Protein AF-0000000078267933 (afdb_homodimer)

Foldseek 3Di:
DDDVVVVDDPLVVPDDDDDDDDDPVVLCVVLVHPAADDFAPQFAPVAFDPQLVVLVVPVDPVCQVPFAFFFLVVLLVLVCVVLVHHSLQKGKALAPLQLLLLLCVLWADAPAAEEEALQFDCSNCVSCSVRNHHYHHFYADPLADDLVRRVVSDDLRYAEYEHEAVTPPQQRHDFPVRVVVSLVVCVLSHQYEYECQQVLQDDDPRHDDQSVCQVVRQSYKYKYFCCRLRRCVVQRMIMIGGHSVSSVSSVVRHGTSRHGNSSSSSSSRSPPPVVVSSVVSNVQQVVLVVLVVVLCVVVVWDKRDHTGQKIKIQAPDWLVVLQSQLSSLNYHWHQCVVSVDTRMIMTGGYGPVSSVSVSVSVCVVRPD/DDDVVVVDDPLVVPDDDDDDDDDPVVLCVVLVHPAADDFAPQFAPVAFDPQLVVLVVPVDPVCQVPFAFFFLQVLLVLVCVVLVHHSLQKGKALAPLQLLLLLCVLWADAPAAEEEALQFDCSNCVSCSVRNHHYHHDYADPLADDLVRRVVSDDLRYAEYEHEAVTPPQQRHDFPVRVVVSLVVCVLSHQYEYECQQVLQDDDPRHDDQSVCQVVRQSYKYKYFCCRLRRCVVQRMIMIGGHSVSSVSSVVRHGTSRHGNSSSSSSSRSPPPVVVSSVVSNVQQVVLVVLVVVLCVVVVWDKRDHTGQKIKIQAPDWLVVLQSQLSSLNYHWHQCVVSVDTRMIMTGGYGPVSSVSVSVSVCVVRPD

Solvent-accessible surface area (backbone atoms only — not comparable to full-atom values): 37119 Å² total; per-residue (Å²): 104,73,49,59,80,78,41,36,34,74,70,57,74,73,51,71,66,80,74,63,73,72,53,65,71,58,47,28,60,74,43,71,30,96,52,72,46,83,17,49,78,48,43,28,77,83,29,33,39,69,59,16,30,52,42,44,46,60,41,58,40,77,53,27,13,44,64,30,52,32,66,39,59,70,40,29,48,51,51,12,63,76,69,74,51,58,41,64,20,44,49,68,24,39,19,61,66,47,46,52,43,15,47,47,54,27,35,46,47,84,81,23,30,34,41,37,56,63,62,33,68,58,62,64,48,50,50,31,43,61,67,59,23,48,60,45,64,26,70,61,51,96,67,20,86,35,66,67,56,50,62,68,69,54,56,94,46,37,34,38,36,52,42,56,44,39,23,47,70,40,12,29,63,63,39,39,67,57,49,48,53,49,52,60,69,50,48,35,68,37,38,36,35,40,34,27,55,39,44,82,54,55,89,56,88,54,58,59,55,64,79,72,46,31,82,79,33,60,36,34,34,34,34,38,48,33,28,30,80,47,4,30,28,9,42,23,36,18,34,38,38,32,29,50,70,55,34,52,51,27,47,45,46,43,79,65,47,50,36,26,38,65,33,50,54,23,55,50,33,37,65,55,80,39,62,68,54,46,52,52,50,46,50,39,32,52,53,30,50,52,53,51,52,51,51,27,60,76,68,72,39,55,67,42,74,45,44,45,49,44,36,27,37,47,47,96,51,54,27,66,58,52,42,54,56,34,35,53,70,20,35,39,56,25,59,21,52,87,43,73,37,71,32,19,33,35,39,29,36,38,53,70,70,58,44,50,52,49,52,52,48,49,50,60,72,68,50,132,103,72,50,59,80,78,41,35,35,74,72,57,73,72,50,69,66,81,75,63,71,73,54,66,70,57,47,27,61,73,42,71,32,94,51,75,46,84,18,49,76,46,41,30,78,84,29,34,39,69,58,16,29,53,44,45,45,60,42,57,38,77,51,28,14,44,64,30,52,32,67,38,61,71,40,28,47,53,51,12,63,76,67,73,52,58,41,64,19,46,49,66,24,38,20,62,67,46,47,51,44,17,47,47,54,28,35,44,47,82,81,23,30,35,38,36,56,61,62,35,70,58,61,64,45,50,51,31,43,62,67,59,22,48,60,45,62,28,70,61,50,95,66,20,87,34,68,67,57,48,62,66,69,54,55,96,47,38,35,38,37,53,43,57,44,38,23,48,71,41,12,29,62,62,38,40,68,58,49,48,54,48,52,59,68,52,49,34,66,36,38,36,35,41,35,27,55,39,45,83,54,55,88,57,89,54,57,59,54,63,78,70,46,30,81,80,33,58,37,35,32,32,35,39,49,33,28,30,82,48,4,30,27,10,41,24,34,19,36,37,39,33,29,50,71,54,33,53,50,26,48,44,45,42,77,66,47,50,37,25,38,68,34,47,54,23,54,49,30,37,65,55,80,39,61,67,54,47,53,52,51,45,51,40,32,53,54,29,49,50,54,51,52,50,51,26,60,75,70,71,39,55,67,43,76,44,45,46,49,45,35,27,36,47,50,98,50,55,26,66,58,49,42,54,57,34,34,54,70,20,35,41,55,24,60,21,50,87,44,74,36,72,33,21,33,34,38,29,38,37,53,69,72,58,44,49,51,49,51,51,50,50,50,61,71,69,51,134

Radius of gyration: 26.21 Å; Cα contacts (8 Å, |Δi|>4): 1551; chains: 2; bounding box: 57×74×60 Å

pLDDT: mean 94.85, std 6.24, range [60.12, 98.81]

Organism: Desulfomicrobium norvegicum (strain DSM 1741 / NCIMB 8310) (NCBI:txid52561)

Nearest PDB structures (foldseek):
  3ffh-assembly1_B  TM=9.439E-01  e=1.824E-32  Listeria innocua
  3ffh-assembly1_A  TM=9.366E-01  e=2.594E-30  Listeria innocua
  4r5z-assembly2_C  TM=9.325E-01  e=7.412E-30  Mycobacterium tuberculosis H37Rv
  4wbt-assembly2_B-3  TM=8.944E-01  e=5.708E-29  Sinorhizobium meliloti 1021
  1lc7-assembly1_A  TM=8.847E-01  e=1.185E-27  Salmonella enterica

Secondary structure (DSSP, 8-state):
---HHHHS-HHHHTPPPP-PPPPHHHHHHHHT-S--EE-SS---TT-S-HHHHHHHHH--GGGTTSPPPTT-HHHHHHHHHHHTS-GGGEEEESSHHHHHHHHHHHH--TT-EEEEESSS-THHHHHHHHTT-EEEEE--BTTB--HHHHHHH--TTEEEEEEESS-TTT-----HHHHHHHHHHHTTSSEEEEE-TTGGG---TT---HHHHTTT-TTEEEEEESSSTT--GGG--EEEE--HHHHHHHHTTSPTT-S-HHHHHHHHHHTTT-HHHHHHHHHHHHHHHHHHHHHHHHHT--EE--SSSEEEEE-SS-HHHHHHHHHTTTEE-EESGGGT-TTEEEEE---HHHHHHHHHHHHHHH--/---HHHHS-HHHHTPPPP-PPPPHHHHHHHHT-S--EE-SS---TT-S-HHHHHHHHH--GGGTTSPPPTT-HHHHHHHHHHHTS-GGGEEEESSHHHHHHHHHHHH--TT-EEEEESSS-THHHHHHHHTT-EEEEE--BTTB--HHHHHHH--TTEEEEEEESS-TTT-----HHHHHHHHHHHTTSSEEEEE-TTGGG---TT---HHHHTTT-TTEEEEEESSSTT--GGG--EEEE--HHHHHHHHTTSPTT-S-HHHHHHHHHHTTT-HHHHHHHHHHHHHHHHHHHHHHHHHT--EE--SSSEEEEE-SS-HHHHHHHHHTTTEE-EESGGGT-TTEEEEE---HHHHHHHHHHHHHHH--

Structure (mmCIF, N/CA/C/O backbone):
data_AF-0000000078267933-model_v1
#
loop_
_entity.id
_entity.type
_entity.pdbx_description
1 polymer 'Histidinol-phosphate aminotransferase'
#
loop_
_atom_site.group_PDB
_atom_site.id
_atom_site.type_symbol
_atom_site.label_atom_id
_atom_site.label_alt_id
_atom_site.label_comp_id
_atom_site.label_asym_id
_atom_site.label_entity_id
_atom_site.label_seq_id
_atom_site.pdbx_PDB_ins_code
_atom_site.Cartn_x
_atom_site.Cartn_y
_atom_site.Cartn_z
_atom_site.occupancy
_atom_site.B_iso_or_equiv
_atom_site.auth_seq_id
_atom_site.auth_comp_id
_atom_site.auth_asym_id
_atom_site.auth_atom_id
_atom_site.pdbx_PDB_model_num
ATOM 1 N N . MET A 1 1 ? 26.969 8.555 18.656 1 63.94 1 MET A N 1
ATOM 2 C CA . MET A 1 1 ? 27.203 7.566 17.609 1 63.94 1 MET A CA 1
ATOM 3 C C . MET A 1 1 ? 25.984 6.672 17.422 1 63.94 1 MET A C 1
ATOM 5 O O . MET A 1 1 ? 25.312 6.312 18.391 1 63.94 1 MET A O 1
ATOM 9 N N . LEU A 1 2 ? 25.531 6.652 16.25 1 73.31 2 LEU A N 1
ATOM 10 C CA . LEU A 1 2 ? 24.375 5.805 15.953 1 73.31 2 LEU A CA 1
ATOM 11 C C . LEU A 1 2 ? 24.703 4.336 16.219 1 73.31 2 LEU A C 1
ATOM 13 O O . LEU A 1 2 ? 25.625 3.783 15.633 1 73.31 2 LEU A O 1
ATOM 17 N N . ASP A 1 3 ? 24.172 3.863 17.312 1 80.44 3 ASP A N 1
ATOM 18 C CA . ASP A 1 3 ? 24.375 2.463 17.672 1 80.44 3 ASP A CA 1
ATOM 19 C C . ASP A 1 3 ? 23.25 1.59 17.141 1 80.44 3 ASP A C 1
ATOM 21 O O . ASP A 1 3 ? 22.297 1.29 17.875 1 80.44 3 ASP A O 1
ATOM 25 N N . LEU A 1 4 ? 23.375 1.119 15.953 1 82.06 4 LEU A N 1
ATOM 26 C CA . LEU A 1 4 ? 22.328 0.367 15.273 1 82.06 4 LEU A CA 1
ATOM 27 C C . LEU A 1 4 ? 22.125 -0.994 15.938 1 82.06 4 LEU A C 1
ATOM 29 O O . LEU A 1 4 ? 21.016 -1.551 15.891 1 82.06 4 LEU A O 1
ATOM 33 N N . GLU A 1 5 ? 23.156 -1.554 16.516 1 78.56 5 GLU A N 1
ATOM 34 C CA . GLU A 1 5 ? 23.031 -2.84 17.188 1 78.56 5 GLU A CA 1
ATOM 35 C C . GLU A 1 5 ? 22.031 -2.75 18.344 1 78.56 5 GLU A C 1
ATOM 37 O O . GLU A 1 5 ? 21.297 -3.705 18.609 1 78.56 5 GLU A O 1
ATOM 42 N N . ARG A 1 6 ? 22.031 -1.561 18.953 1 78 6 ARG A N 1
ATOM 43 C CA . ARG A 1 6 ? 21.109 -1.344 20.078 1 78 6 ARG A CA 1
ATOM 44 C C . ARG A 1 6 ? 19.719 -0.977 19.578 1 78 6 ARG A C 1
ATOM 46 O O . ARG A 1 6 ? 18.719 -1.355 20.188 1 78 6 ARG A O 1
ATOM 53 N N . LEU A 1 7 ? 19.656 -0.42 18.469 1 81.88 7 LEU A N 1
ATOM 54 C CA . LEU A 1 7 ? 18.406 0.157 18 1 81.88 7 LEU A CA 1
ATOM 55 C C . LEU A 1 7 ? 17.609 -0.859 17.188 1 81.88 7 LEU A C 1
ATOM 57 O O . LEU A 1 7 ? 16.391 -0.735 17.047 1 81.88 7 LEU A O 1
ATOM 61 N N . VAL A 1 8 ? 18.203 -1.874 16.672 1 82.69 8 VAL A N 1
ATOM 62 C CA . VAL A 1 8 ? 17.547 -2.797 15.758 1 82.69 8 VAL A CA 1
ATOM 63 C C . VAL A 1 8 ? 17.203 -4.09 16.5 1 82.69 8 VAL A C 1
ATOM 65 O O . VAL A 1 8 ? 18.062 -4.715 17.109 1 82.69 8 VAL A O 1
ATOM 68 N N . PRO A 1 9 ? 15.969 -4.453 16.438 1 82.19 9 PRO A N 1
ATOM 69 C CA . PRO A 1 9 ? 15.594 -5.734 17.031 1 82.19 9 PRO A CA 1
ATOM 70 C C . PRO A 1 9 ? 16.375 -6.91 16.453 1 82.19 9 PRO A C 1
ATOM 72 O O . PRO A 1 9 ? 16.75 -6.883 15.273 1 82.19 9 PRO A O 1
ATOM 75 N N . ALA A 1 10 ? 16.531 -8.008 17.219 1 76 10 ALA A N 1
ATOM 76 C CA . ALA A 1 10 ? 17.359 -9.164 16.859 1 76 10 ALA A CA 1
ATOM 77 C C . ALA A 1 10 ? 16.812 -9.844 15.602 1 76 10 ALA A C 1
ATOM 79 O O . ALA A 1 10 ? 17.578 -10.266 14.734 1 76 10 ALA A O 1
ATOM 80 N N . HIS A 1 11 ? 15.531 -9.875 15.484 1 72.81 11 HIS A N 1
ATOM 81 C CA . HIS A 1 11 ? 14.945 -10.594 14.359 1 72.81 11 HIS A CA 1
ATOM 82 C C . HIS A 1 11 ? 15.125 -9.82 13.055 1 72.81 11 HIS A C 1
ATOM 84 O O . HIS A 1 11 ? 15.141 -10.414 11.977 1 72.81 11 HIS A O 1
ATOM 90 N N . VAL A 1 12 ? 15.344 -8.586 13.125 1 78.25 12 VAL A N 1
ATOM 91 C CA . VAL A 1 12 ? 15.516 -7.754 11.938 1 78.25 12 VAL A CA 1
ATOM 92 C C . VAL A 1 12 ? 16.953 -7.859 11.438 1 78.25 12 VAL A C 1
ATOM 94 O O . VAL A 1 12 ? 17.219 -7.734 10.234 1 78.25 12 VAL A O 1
ATOM 97 N N . ARG A 1 13 ? 17.906 -8.086 12.367 1 76.12 13 ARG A N 1
ATOM 98 C CA . ARG A 1 13 ? 19.328 -8.141 12.031 1 76.12 13 ARG A CA 1
ATOM 99 C C . ARG A 1 13 ? 19.625 -9.32 11.117 1 76.12 13 ARG A C 1
ATOM 101 O O . ARG A 1 13 ? 20.578 -9.273 10.328 1 76.12 13 ARG A O 1
ATOM 108 N N . SER A 1 14 ? 18.703 -10.336 11.07 1 68.38 14 SER A N 1
ATOM 109 C CA . SER A 1 14 ? 18.953 -11.57 10.336 1 68.38 14 SER A CA 1
ATOM 110 C C . SER A 1 14 ? 18.375 -11.508 8.93 1 68.38 14 SER A C 1
ATOM 112 O O . SER A 1 14 ? 18.656 -12.367 8.094 1 68.38 14 SER A O 1
ATOM 114 N N . PHE A 1 15 ? 17.672 -10.461 8.656 1 72.56 15 PHE A N 1
ATOM 115 C CA . PHE A 1 15 ? 16.969 -10.414 7.375 1 72.56 15 PHE A CA 1
ATOM 116 C C . PHE A 1 15 ? 17.859 -9.812 6.293 1 72.56 15 PHE A C 1
ATOM 118 O O . PHE A 1 15 ? 18.594 -8.859 6.547 1 72.56 15 PHE A O 1
ATOM 125 N N . GLU A 1 16 ? 17.828 -10.555 5.18 1 67.5 16 GLU A N 1
ATOM 126 C CA . GLU A 1 16 ? 18.484 -9.977 4.004 1 67.5 16 GLU A CA 1
ATOM 127 C C . GLU A 1 16 ? 17.516 -9.086 3.223 1 67.5 16 GLU A C 1
ATOM 129 O O . GLU A 1 16 ? 16.328 -9.391 3.131 1 67.5 16 GLU A O 1
ATOM 134 N N . VAL A 1 17 ? 18.156 -8.062 2.752 1 68.56 17 VAL A N 1
ATOM 135 C CA . VAL A 1 17 ? 17.375 -7.109 1.971 1 68.56 17 VAL A CA 1
ATOM 136 C C . VAL A 1 17 ? 16.984 -7.738 0.632 1 68.56 17 VAL A C 1
ATOM 138 O O . VAL A 1 17 ? 17.812 -8.375 -0.024 1 68.56 17 VAL A O 1
ATOM 141 N N . TYR A 1 18 ? 15.664 -7.734 0.381 1 65.56 18 TYR A N 1
ATOM 142 C CA . TYR A 1 18 ? 15.227 -8.094 -0.964 1 65.56 18 TYR A CA 1
ATOM 143 C C . TYR A 1 18 ? 15.492 -6.957 -1.945 1 65.56 18 TYR A C 1
ATOM 145 O O . TYR A 1 18 ? 15.086 -5.816 -1.709 1 65.56 18 TYR A O 1
ATOM 153 N N . THR A 1 19 ? 16.281 -7.223 -2.9 1 69.81 19 THR A N 1
ATOM 154 C CA . THR A 1 19 ? 16.531 -6.227 -3.939 1 69.81 19 THR A CA 1
ATOM 155 C C . THR A 1 19 ? 15.766 -6.57 -5.215 1 69.81 19 THR A C 1
ATOM 157 O O . THR A 1 19 ? 16.094 -7.547 -5.895 1 69.81 19 THR A O 1
ATOM 160 N N . PRO A 1 20 ? 14.734 -5.711 -5.445 1 75.19 20 PRO A N 1
ATOM 161 C CA . PRO A 1 20 ? 13.984 -5.984 -6.676 1 75.19 20 PRO A CA 1
ATOM 162 C C . PRO A 1 20 ? 14.844 -5.863 -7.93 1 75.19 20 PRO A C 1
ATOM 164 O O . PRO A 1 20 ? 15.906 -5.23 -7.898 1 75.19 20 PRO A O 1
ATOM 167 N N . SER A 1 21 ? 14.414 -6.52 -8.984 1 76.88 21 SER A N 1
ATOM 168 C CA . SER A 1 21 ? 15.07 -6.41 -10.281 1 76.88 21 SER A CA 1
ATOM 169 C C . SER A 1 21 ? 15.078 -4.969 -10.781 1 76.88 21 SER A C 1
ATOM 171 O O . SER A 1 21 ? 14.141 -4.211 -10.516 1 76.88 21 SER A O 1
ATOM 173 N N . LYS A 1 22 ? 16.188 -4.664 -11.547 1 82.31 22 LYS A N 1
ATOM 174 C CA . LYS A 1 22 ? 16.25 -3.359 -12.195 1 82.31 22 LYS A CA 1
ATOM 175 C C . LYS A 1 22 ? 15.195 -3.23 -13.289 1 82.31 22 LYS A C 1
ATOM 177 O O . LYS A 1 22 ? 14.711 -4.238 -13.805 1 82.31 22 LYS A O 1
ATOM 182 N N . PRO A 1 23 ? 14.789 -1.998 -13.586 1 88.31 23 PRO A N 1
ATOM 183 C CA . PRO A 1 23 ? 13.812 -1.79 -14.656 1 88.31 23 PRO A CA 1
ATOM 184 C C . PRO A 1 23 ? 14.297 -2.32 -16 1 88.31 23 PRO A C 1
ATOM 186 O O . PRO A 1 23 ? 15.5 -2.471 -16.219 1 88.31 23 PRO A O 1
ATOM 189 N N . ASP A 1 24 ? 13.359 -2.49 -16.859 1 90.12 24 ASP A N 1
ATOM 190 C CA . ASP A 1 24 ? 13.617 -3.113 -18.156 1 90.12 24 ASP A CA 1
ATOM 191 C C . ASP A 1 24 ? 14.695 -2.357 -18.922 1 90.12 24 ASP A C 1
ATOM 193 O O . ASP A 1 24 ? 15.594 -2.969 -19.5 1 90.12 24 ASP A O 1
ATOM 197 N N . GLN A 1 25 ? 14.57 -1.039 -18.906 1 89.12 25 GLN A N 1
ATOM 198 C CA . GLN A 1 25 ? 15.539 -0.246 -19.656 1 89.12 25 GLN A CA 1
ATOM 199 C C . GLN A 1 25 ? 16.953 -0.482 -19.156 1 89.12 25 GLN A C 1
ATOM 201 O O . GLN A 1 25 ? 17.906 -0.572 -19.938 1 89.12 25 GLN A O 1
ATOM 206 N N . GLU A 1 26 ? 17.078 -0.601 -17.891 1 90.12 26 GLU A N 1
ATOM 207 C CA . GLU A 1 26 ? 18.391 -0.863 -17.297 1 90.12 26 GLU A CA 1
ATOM 208 C C . GLU A 1 26 ? 18.859 -2.277 -17.609 1 90.12 26 GLU A C 1
ATOM 210 O O . GLU A 1 26 ? 20.047 -2.492 -17.875 1 90.12 26 GLU A O 1
ATOM 215 N N . LEU A 1 27 ? 17.984 -3.213 -17.578 1 92.31 27 LEU A N 1
ATOM 216 C CA . LEU A 1 27 ? 18.328 -4.602 -17.875 1 92.31 27 LEU A CA 1
ATOM 217 C C . LEU A 1 27 ? 18.719 -4.762 -19.328 1 92.31 27 LEU A C 1
ATOM 219 O O . LEU A 1 27 ? 19.688 -5.469 -19.641 1 92.31 27 LEU A O 1
ATOM 223 N N . MET A 1 28 ? 17.953 -4.098 -20.234 1 95.5 28 MET A N 1
ATOM 224 C CA . MET A 1 28 ? 18.266 -4.168 -21.656 1 95.5 28 MET A CA 1
ATOM 225 C C . MET A 1 28 ? 19.641 -3.594 -21.938 1 95.5 28 MET A C 1
ATOM 227 O O . MET A 1 28 ? 20.391 -4.148 -22.75 1 95.5 28 MET A O 1
ATOM 231 N N . ARG A 1 29 ? 19.984 -2.488 -21.297 1 94.12 29 ARG A N 1
ATOM 232 C CA . ARG A 1 29 ? 21.312 -1.905 -21.438 1 94.12 29 ARG A CA 1
ATOM 233 C C . ARG A 1 29 ? 22.391 -2.855 -20.922 1 94.12 29 ARG A C 1
ATOM 235 O O . ARG A 1 29 ? 23.391 -3.098 -21.594 1 94.12 29 ARG A O 1
ATOM 242 N N . LEU A 1 30 ? 22.156 -3.449 -19.844 1 92.94 30 LEU A N 1
ATOM 243 C CA . LEU A 1 30 ? 23.125 -4.324 -19.188 1 92.94 30 LEU A CA 1
ATOM 244 C C . LEU A 1 30 ? 23.391 -5.57 -20.016 1 92.94 30 LEU A C 1
ATOM 246 O O . LEU A 1 30 ? 24.531 -6.047 -20.094 1 92.94 30 LEU A O 1
ATOM 250 N N . PHE A 1 31 ? 22.344 -6.094 -20.656 1 95.38 31 PHE A N 1
ATOM 251 C CA . PHE A 1 31 ? 22.469 -7.348 -21.391 1 95.38 31 PHE A CA 1
ATOM 252 C C . PHE A 1 31 ? 22.609 -7.086 -22.875 1 95.38 31 PHE A C 1
ATOM 254 O O . PHE A 1 31 ? 22.719 -8.023 -23.672 1 95.38 31 PHE A O 1
ATOM 261 N N . ARG A 1 32 ? 22.641 -5.832 -23.328 1 94.62 32 ARG A N 1
ATOM 262 C CA . ARG A 1 32 ? 22.875 -5.391 -24.688 1 94.62 32 ARG A CA 1
ATOM 263 C C . ARG A 1 32 ? 21.875 -6.023 -25.656 1 94.62 32 ARG A C 1
ATOM 265 O O . ARG A 1 32 ? 22.25 -6.609 -26.656 1 94.62 32 ARG A O 1
ATOM 272 N N . VAL A 1 33 ? 20.562 -5.93 -25.141 1 96.56 33 VAL A N 1
ATOM 273 C CA . VAL A 1 33 ? 19.484 -6.426 -25.984 1 96.56 33 VAL A CA 1
ATOM 274 C C . VAL A 1 33 ? 18.547 -5.277 -26.359 1 96.56 33 VAL A C 1
ATOM 276 O O . VAL A 1 33 ? 18.484 -4.27 -25.641 1 96.56 33 VAL A O 1
ATOM 279 N N . ASP A 1 34 ? 17.797 -5.461 -27.438 1 95.62 34 ASP A N 1
ATOM 280 C CA . ASP A 1 34 ? 16.953 -4.379 -27.938 1 95.62 34 ASP A CA 1
ATOM 281 C C . ASP A 1 34 ? 15.492 -4.613 -27.578 1 95.62 34 ASP A C 1
ATOM 283 O O . ASP A 1 34 ? 14.641 -3.762 -27.828 1 95.62 34 ASP A O 1
ATOM 287 N N . HIS A 1 35 ? 15.25 -5.828 -27.062 1 95.62 35 HIS A N 1
ATOM 288 C CA . HIS A 1 35 ? 13.914 -6.152 -26.562 1 95.62 35 HIS A CA 1
ATOM 289 C C . HIS A 1 35 ? 13.992 -7.078 -25.359 1 95.62 35 HIS A C 1
ATOM 291 O O . HIS A 1 35 ? 15.031 -7.699 -25.109 1 95.62 35 HIS A O 1
ATOM 297 N N . LEU A 1 36 ? 12.977 -7.008 -24.625 1 96.25 36 LEU A N 1
ATOM 298 C CA . LEU A 1 36 ? 12.914 -7.887 -23.469 1 96.25 36 LEU A CA 1
ATOM 299 C C . LEU A 1 36 ? 11.523 -8.484 -23.312 1 96.25 36 LEU A C 1
ATOM 301 O O . LEU A 1 36 ? 10.539 -7.75 -23.156 1 96.25 36 LEU A O 1
ATOM 305 N N . HIS A 1 37 ? 11.383 -9.82 -23.469 1 97.06 37 HIS A N 1
ATOM 306 C CA . HIS A 1 37 ? 10.156 -10.523 -23.141 1 97.06 37 HIS A CA 1
ATOM 307 C C . HIS A 1 37 ? 10.141 -10.938 -21.672 1 97.06 37 HIS A C 1
ATOM 309 O O . HIS A 1 37 ? 10.922 -11.789 -21.25 1 97.06 37 HIS A O 1
ATOM 315 N N . ARG A 1 38 ? 9.211 -10.367 -20.938 1 95.62 38 ARG A N 1
ATOM 316 C CA . ARG A 1 38 ? 9.078 -10.672 -19.516 1 95.62 38 ARG A CA 1
ATOM 317 C C . ARG A 1 38 ? 8.242 -11.93 -19.297 1 95.62 38 ARG A C 1
ATOM 319 O O . ARG A 1 38 ? 7.023 -11.906 -19.484 1 95.62 38 ARG A O 1
ATOM 326 N N . LEU A 1 39 ? 8.906 -12.922 -18.891 1 98.19 39 LEU A N 1
ATOM 327 C CA . LEU A 1 39 ? 8.203 -14.18 -18.625 1 98.19 39 LEU A CA 1
ATOM 328 C C . LEU A 1 39 ? 8.5 -14.672 -17.219 1 98.19 39 LEU A C 1
ATOM 330 O O . LEU A 1 39 ? 8.602 -15.883 -16.984 1 98.19 39 LEU A O 1
ATOM 334 N N . ASN A 1 40 ? 8.703 -13.703 -16.281 1 96.56 40 ASN A N 1
ATOM 335 C CA . ASN A 1 40 ? 9.203 -14.102 -14.977 1 96.56 40 ASN A CA 1
ATOM 336 C C . ASN A 1 40 ? 8.18 -13.812 -13.875 1 96.56 40 ASN A C 1
ATOM 338 O O . ASN A 1 40 ? 8.289 -14.336 -12.766 1 96.56 40 ASN A O 1
ATOM 342 N N . ASN A 1 41 ? 7.156 -12.984 -14.055 1 95.25 41 ASN A N 1
ATOM 343 C CA . ASN A 1 41 ? 6.328 -12.523 -12.945 1 95.25 41 ASN A CA 1
ATOM 344 C C . ASN A 1 41 ? 4.863 -12.914 -13.133 1 95.25 41 ASN A C 1
ATOM 346 O O . ASN A 1 41 ? 3.98 -12.367 -12.469 1 95.25 41 ASN A O 1
ATOM 350 N N . ASN A 1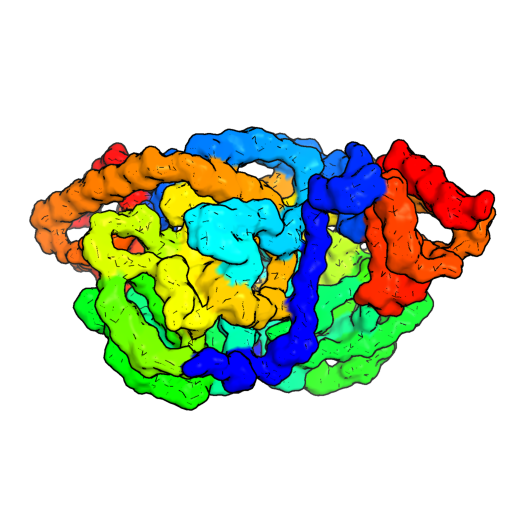 42 ? 4.57 -13.773 -14.047 1 97.81 42 ASN A N 1
ATOM 351 C CA . ASN A 1 42 ? 3.23 -14.312 -14.273 1 97.81 42 ASN A CA 1
ATOM 352 C C . ASN A 1 42 ? 2.234 -13.203 -14.617 1 97.81 42 ASN A C 1
ATOM 354 O O . ASN A 1 42 ? 1.096 -13.227 -14.141 1 97.81 42 ASN A O 1
ATOM 358 N N . GLU A 1 43 ? 2.695 -12.211 -15.391 1 97.81 43 GLU A N 1
ATOM 359 C CA . GLU A 1 43 ? 1.841 -11.125 -15.867 1 97.81 43 GLU A CA 1
ATOM 360 C C . GLU A 1 43 ? 0.97 -11.586 -17.031 1 97.81 43 GLU A C 1
ATOM 362 O O . GLU A 1 43 ? 1.375 -12.445 -17.812 1 97.81 43 GLU A O 1
ATOM 367 N N . ASN A 1 44 ? -0.246 -11.07 -17.109 1 98.25 44 ASN A N 1
ATOM 368 C CA . ASN A 1 44 ? -1.125 -11.375 -18.234 1 98.25 44 ASN A CA 1
ATOM 369 C C . ASN A 1 44 ? -0.886 -10.43 -19.406 1 98.25 44 ASN A C 1
ATOM 371 O O . ASN A 1 44 ? -1.27 -9.258 -19.359 1 98.25 44 ASN A O 1
ATOM 375 N N . PRO A 1 45 ? -0.29 -10.914 -20.484 1 97.19 45 PRO A N 1
ATOM 376 C CA . PRO A 1 45 ? 0.154 -10.031 -21.562 1 97.19 45 PRO A CA 1
ATOM 377 C C . PRO A 1 45 ? -0.996 -9.555 -22.438 1 97.19 45 PRO A C 1
ATOM 379 O O . PRO A 1 45 ? -0.792 -8.719 -23.328 1 97.19 45 PRO A O 1
ATOM 382 N N . LEU A 1 46 ? -2.201 -10.031 -22.203 1 97.25 46 LEU A N 1
ATOM 383 C CA . LEU A 1 46 ? -3.33 -9.578 -23 1 97.25 46 LEU A CA 1
ATOM 384 C C . LEU A 1 46 ? -3.725 -8.148 -22.625 1 97.25 46 LEU A C 1
ATOM 386 O O . LEU A 1 46 ? -4.484 -7.504 -23.359 1 97.25 46 LEU A O 1
ATOM 390 N N . GLY A 1 47 ? -3.162 -7.648 -21.562 1 96.69 47 GLY A N 1
ATOM 391 C CA . GLY A 1 47 ? -3.623 -6.371 -21.047 1 96.69 47 GLY A CA 1
ATOM 392 C C . GLY A 1 47 ? -4.883 -6.488 -20.203 1 96.69 47 GLY A C 1
ATOM 393 O O . GLY A 1 47 ? -5.422 -7.582 -20.031 1 96.69 47 GLY A O 1
ATOM 394 N N . PRO A 1 48 ? -5.277 -5.312 -19.688 1 97.5 48 PRO A N 1
ATOM 395 C CA . PRO A 1 48 ? -6.5 -5.367 -18.875 1 97.5 48 PRO A CA 1
ATOM 396 C C . PRO A 1 48 ? -7.754 -5.582 -19.719 1 97.5 48 PRO A C 1
ATOM 398 O O . PRO A 1 48 ? -7.746 -5.324 -20.938 1 97.5 48 PRO A O 1
ATOM 401 N N . PRO A 1 49 ? -8.812 -6.148 -19.062 1 97.75 49 PRO A N 1
ATOM 402 C CA . PRO A 1 49 ? -10.094 -6.191 -19.781 1 97.75 49 PRO A CA 1
ATOM 403 C C . PRO A 1 49 ? -10.484 -4.836 -20.375 1 97.75 49 PRO A C 1
ATOM 405 O O . PRO A 1 49 ? -10.148 -3.795 -19.797 1 97.75 49 PRO A O 1
ATOM 408 N N . PRO A 1 50 ? -11.234 -4.867 -21.469 1 96.81 50 PRO A N 1
ATOM 409 C CA . PRO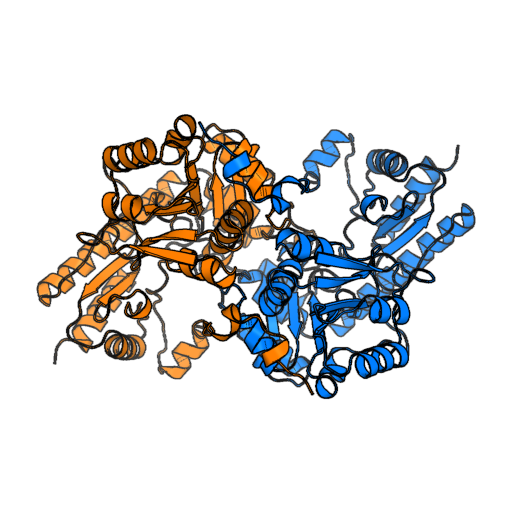 A 1 50 ? -11.57 -3.629 -22.188 1 96.81 50 PRO A CA 1
ATOM 410 C C . PRO A 1 50 ? -12.211 -2.584 -21.266 1 96.81 50 PRO A C 1
ATOM 412 O O . PRO A 1 50 ? -11.891 -1.396 -21.375 1 96.81 50 PRO A O 1
ATOM 415 N N . GLU A 1 51 ? -13.125 -3.008 -20.375 1 97.31 51 GLU A N 1
ATOM 416 C CA . GLU A 1 51 ? -13.781 -2.072 -19.484 1 97.31 51 GLU A CA 1
ATOM 417 C C . GLU A 1 51 ? -12.781 -1.412 -18.531 1 97.31 51 GLU A C 1
ATOM 419 O O . GLU A 1 51 ? -12.867 -0.213 -18.266 1 97.31 51 GLU A O 1
ATOM 424 N N . ALA A 1 52 ? -11.828 -2.174 -18.016 1 98.12 52 ALA A N 1
ATOM 425 C CA . ALA A 1 52 ? -10.773 -1.63 -17.156 1 98.12 52 ALA A CA 1
ATOM 426 C C . ALA A 1 52 ? -9.836 -0.727 -17.953 1 98.12 52 ALA A C 1
ATOM 428 O O . ALA A 1 52 ? -9.383 0.306 -17.453 1 98.12 52 ALA A O 1
ATOM 429 N N . ALA A 1 53 ? -9.547 -1.125 -19.203 1 98.06 53 ALA A N 1
ATOM 430 C CA . ALA A 1 53 ? -8.695 -0.321 -20.078 1 98.06 53 ALA A CA 1
ATOM 431 C C . ALA A 1 53 ? -9.281 1.07 -20.297 1 98.06 53 ALA A C 1
ATOM 433 O O . ALA A 1 53 ? -8.547 2.062 -20.312 1 98.06 53 ALA A O 1
ATOM 434 N N . ARG A 1 54 ? -10.562 1.195 -20.469 1 97.69 54 ARG A N 1
ATOM 435 C CA . ARG A 1 54 ? -11.242 2.473 -20.656 1 97.69 54 ARG A CA 1
ATOM 436 C C . ARG A 1 54 ? -11.102 3.361 -19.422 1 97.69 54 ARG A C 1
ATOM 438 O O . ARG A 1 54 ? -10.922 4.574 -19.547 1 97.69 54 ARG A O 1
ATOM 445 N N . ILE A 1 55 ? -11.195 2.719 -18.203 1 98.12 55 ILE A N 1
ATOM 446 C CA . ILE A 1 55 ? -11.047 3.459 -16.953 1 98.12 55 ILE A CA 1
ATOM 447 C C . ILE A 1 55 ? -9.625 4.023 -16.859 1 98.12 55 ILE A C 1
ATOM 449 O O . ILE A 1 55 ? -9.445 5.191 -16.516 1 98.12 55 ILE A O 1
ATOM 453 N N . VAL A 1 56 ? -8.633 3.203 -17.172 1 98.31 56 VAL A N 1
ATOM 454 C CA . VAL A 1 56 ? -7.234 3.607 -17.094 1 98.31 56 VAL A CA 1
ATOM 455 C C . VAL A 1 56 ? -6.969 4.754 -18.062 1 98.31 56 VAL A C 1
ATOM 457 O O . VAL A 1 56 ? -6.379 5.773 -17.688 1 98.31 56 VAL A O 1
ATOM 460 N N . GLN A 1 57 ? -7.441 4.609 -19.234 1 97.19 57 GLN A N 1
ATOM 461 C CA . GLN A 1 57 ? -7.227 5.605 -20.281 1 97.19 57 GLN A CA 1
ATOM 462 C C . GLN A 1 57 ? -7.949 6.91 -19.953 1 97.19 57 GLN A C 1
ATOM 464 O O . GLN A 1 57 ? -7.465 7.992 -20.297 1 97.19 57 GLN A O 1
ATOM 469 N N . GLY A 1 58 ? -9.055 6.875 -19.281 1 97.25 58 GLY A N 1
ATOM 470 C CA . GLY A 1 58 ? -9.898 8.031 -19.047 1 97.25 58 GLY A CA 1
ATOM 471 C C . GLY A 1 58 ? -9.75 8.609 -17.656 1 97.25 58 GLY A C 1
ATOM 472 O O . GLY A 1 58 ? -10.484 9.531 -17.281 1 97.25 58 GLY A O 1
ATOM 473 N N . PHE A 1 59 ? -8.828 8.109 -16.859 1 97.25 59 PHE A N 1
ATOM 474 C CA . PHE A 1 59 ? -8.688 8.617 -15.492 1 97.25 59 PHE A CA 1
ATOM 475 C C . PHE A 1 59 ? -8.297 10.086 -15.5 1 97.25 59 PHE A C 1
ATOM 477 O O . PHE A 1 59 ? -7.207 10.438 -15.969 1 97.25 59 PHE A O 1
ATOM 484 N N . PRO A 1 60 ? -9.102 10.977 -15.023 1 96.75 60 PRO A N 1
ATOM 485 C CA . PRO A 1 60 ? -8.82 12.406 -15.164 1 96.75 60 PRO A CA 1
ATOM 486 C C . PRO A 1 60 ? -7.855 12.922 -14.094 1 96.75 60 PRO A C 1
ATOM 488 O O . PRO A 1 60 ? -8 12.586 -12.914 1 96.75 60 PRO A O 1
ATOM 491 N N . PRO A 1 61 ? -6.953 13.789 -14.461 1 97.31 61 PRO A N 1
ATOM 492 C CA . PRO A 1 61 ? -6.004 14.367 -13.516 1 97.31 61 PRO A CA 1
ATOM 493 C C . PRO A 1 61 ? -6.691 15.094 -12.359 1 97.31 61 PRO A C 1
ATOM 495 O O . PRO A 1 61 ? -6.164 15.141 -11.25 1 97.31 61 PRO A O 1
ATOM 498 N N . ARG A 1 62 ? -7.863 15.594 -12.539 1 95.44 62 ARG A N 1
ATOM 499 C CA . ARG A 1 62 ? -8.57 16.375 -11.523 1 95.44 62 ARG A CA 1
ATOM 500 C C . ARG A 1 62 ? -8.914 15.516 -10.312 1 95.44 62 ARG A C 1
ATOM 502 O O . ARG A 1 62 ? -9.203 16.031 -9.242 1 95.44 62 ARG A O 1
ATOM 509 N N . LEU A 1 63 ? -8.891 14.203 -10.438 1 96.12 63 LEU A N 1
ATOM 510 C CA . LEU A 1 63 ? -9.211 13.297 -9.336 1 96.12 63 LEU A CA 1
ATOM 511 C C . LEU A 1 63 ? -7.973 12.992 -8.508 1 96.12 63 LEU A C 1
ATOM 513 O O . LEU A 1 63 ? -8.078 12.469 -7.395 1 96.12 63 LEU A O 1
ATOM 517 N N . THR A 1 64 ? -6.766 13.336 -8.992 1 97.75 64 THR A N 1
ATOM 518 C CA . THR A 1 64 ? -5.508 12.914 -8.383 1 97.75 64 THR A CA 1
ATOM 519 C C . THR A 1 64 ? -5.332 13.539 -7.004 1 97.75 64 THR A C 1
ATOM 521 O O . THR A 1 64 ? -4.695 12.945 -6.129 1 97.75 64 THR A O 1
ATOM 524 N N . PRO A 1 65 ? -5.918 14.773 -6.723 1 97.44 65 PRO A N 1
ATOM 525 C CA . PRO A 1 65 ? -5.75 15.359 -5.391 1 97.44 65 PRO A CA 1
ATOM 526 C C . PRO A 1 65 ? -6.629 14.688 -4.336 1 97.44 65 PRO A C 1
ATOM 528 O O . PRO A 1 65 ? -6.398 14.859 -3.137 1 97.44 65 PRO A O 1
ATOM 531 N N . ILE A 1 66 ? -7.625 14.023 -4.758 1 96.19 66 ILE A N 1
ATOM 532 C CA . ILE A 1 66 ? -8.656 13.531 -3.859 1 96.19 66 ILE A CA 1
ATOM 533 C C . ILE A 1 66 ? -8.266 12.148 -3.33 1 96.19 66 ILE A C 1
ATOM 535 O O . ILE A 1 66 ? -8.031 11.227 -4.109 1 96.19 66 ILE A O 1
ATOM 539 N N . TYR A 1 67 ? -8.227 12.031 -2.023 1 95.12 67 TYR A N 1
ATOM 540 C CA . TYR A 1 67 ? -7.898 10.742 -1.429 1 95.12 67 TYR A CA 1
ATOM 541 C C . TYR A 1 67 ? -8.875 9.664 -1.896 1 95.12 67 TYR A C 1
ATOM 543 O O . TYR A 1 67 ? -10.062 9.938 -2.092 1 95.12 67 TYR A O 1
ATOM 551 N N . PRO A 1 68 ? -8.367 8.461 -2.047 1 95.44 68 PRO A N 1
ATOM 552 C CA . PRO A 1 68 ? -9.273 7.375 -2.412 1 95.44 68 PRO A CA 1
ATOM 553 C C . PRO A 1 68 ? -10.289 7.055 -1.315 1 95.44 68 PRO A C 1
ATOM 555 O O . PRO A 1 68 ? -10.141 7.516 -0.181 1 95.44 68 PRO A O 1
ATOM 558 N N . SER A 1 69 ? -11.336 6.328 -1.736 1 93.88 69 SER A N 1
ATOM 559 C CA . SER A 1 69 ? -12.18 5.738 -0.7 1 93.88 69 SER A CA 1
ATOM 560 C C . SER A 1 69 ? -11.352 4.914 0.28 1 93.88 69 SER A C 1
ATOM 562 O O . SER A 1 69 ? -10.562 4.062 -0.132 1 93.88 69 SER A O 1
ATOM 564 N N . GLY A 1 70 ? -11.516 5.141 1.483 1 91.69 70 GLY A N 1
ATOM 565 C CA . GLY A 1 70 ? -10.672 4.547 2.506 1 91.69 70 GLY A CA 1
ATOM 566 C C . GLY A 1 70 ? -10.805 3.037 2.592 1 91.69 70 GLY A C 1
ATOM 567 O O . GLY A 1 70 ? -9.867 2.348 2.996 1 91.69 70 GLY A O 1
ATOM 568 N N . ASP A 1 71 ? -11.977 2.492 2.268 1 92.12 71 ASP A N 1
ATOM 569 C CA . ASP A 1 71 ? -12.195 1.054 2.381 1 92.12 71 ASP A CA 1
ATOM 570 C C . ASP A 1 71 ? -12.68 0.464 1.059 1 92.12 71 ASP A C 1
ATOM 572 O O . ASP A 1 71 ? -13.305 -0.595 1.038 1 92.12 71 ASP A O 1
ATOM 576 N N . ALA A 1 72 ? -12.516 1.293 -0.006 1 96.12 72 ALA A N 1
ATOM 577 C CA . ALA A 1 72 ? -12.922 0.836 -1.331 1 96.12 72 ALA A CA 1
ATOM 578 C C . ALA A 1 72 ? -14.414 0.509 -1.357 1 96.12 72 ALA A C 1
ATOM 580 O O . ALA A 1 72 ? -14.812 -0.562 -1.822 1 96.12 72 ALA A O 1
ATOM 581 N N . TYR A 1 73 ? -15.203 1.395 -0.911 1 95.44 73 TYR A N 1
ATOM 582 C CA . TYR A 1 73 ? -16.625 1.214 -0.69 1 95.44 73 TYR A CA 1
ATOM 583 C C . TYR A 1 73 ? -17.312 0.674 -1.942 1 95.44 73 TYR A C 1
ATOM 585 O O . TYR A 1 73 ? -17.969 -0.373 -1.901 1 95.44 73 TYR A O 1
ATOM 593 N N . ALA A 1 74 ? -17.156 1.336 -3.082 1 95.81 74 ALA A N 1
ATOM 594 C CA . ALA A 1 74 ? -17.844 0.953 -4.316 1 95.81 74 ALA A CA 1
ATOM 595 C C . ALA A 1 74 ? -17.406 -0.434 -4.777 1 95.81 74 ALA A C 1
ATOM 597 O O . ALA A 1 74 ? -18.234 -1.238 -5.219 1 95.81 74 ALA A O 1
ATOM 598 N N . LEU A 1 75 ? -16.109 -0.733 -4.699 1 97.38 75 LEU A N 1
ATOM 599 C CA . LEU A 1 75 ? -15.609 -2.037 -5.109 1 97.38 75 LEU A CA 1
ATOM 600 C C . LEU A 1 75 ? -16.156 -3.143 -4.215 1 97.38 75 LEU A C 1
ATOM 602 O O . LEU A 1 75 ? -16.516 -4.219 -4.699 1 97.38 75 LEU A O 1
ATOM 606 N N . ARG A 1 76 ? -16.203 -2.889 -2.885 1 97.31 76 ARG A N 1
ATOM 607 C CA . ARG A 1 76 ? -16.75 -3.883 -1.968 1 97.31 76 ARG A CA 1
ATOM 608 C C . ARG A 1 76 ? -18.203 -4.199 -2.311 1 97.31 76 ARG A C 1
ATOM 610 O O . ARG A 1 76 ? -18.641 -5.352 -2.217 1 97.31 76 ARG A O 1
ATOM 617 N N . GLN A 1 77 ? -18.969 -3.148 -2.752 1 96.94 77 GLN A N 1
ATOM 618 C CA . GLN A 1 77 ? -20.359 -3.375 -3.162 1 96.94 77 GLN A CA 1
ATOM 619 C C . GLN A 1 77 ? -20.422 -4.258 -4.402 1 96.94 77 GLN A C 1
ATOM 621 O O . GLN A 1 77 ? -21.266 -5.156 -4.484 1 96.94 77 GLN A O 1
ATOM 626 N N . ILE A 1 78 ? -19.578 -4.031 -5.309 1 97.31 78 ILE A N 1
ATOM 627 C CA . ILE A 1 78 ? -19.562 -4.781 -6.559 1 97.31 78 ILE A CA 1
ATOM 628 C C . ILE A 1 78 ? -19.172 -6.23 -6.285 1 97.31 78 ILE A C 1
ATOM 630 O O . ILE A 1 78 ? -19.781 -7.16 -6.801 1 97.31 78 ILE A O 1
ATOM 634 N N . LEU A 1 79 ? -18.172 -6.422 -5.445 1 97.94 79 LEU A N 1
ATOM 635 C CA . LEU A 1 79 ? -17.75 -7.762 -5.051 1 97.94 79 LEU A CA 1
ATOM 636 C C . LEU A 1 79 ? -18.875 -8.5 -4.348 1 97.94 79 LEU A C 1
ATOM 638 O O . LEU A 1 79 ? -19.125 -9.672 -4.629 1 97.94 79 LEU A O 1
ATOM 642 N N . ALA A 1 80 ? -19.531 -7.812 -3.441 1 97.88 80 ALA A N 1
ATOM 643 C CA . ALA A 1 80 ? -20.656 -8.391 -2.711 1 97.88 80 ALA A CA 1
ATOM 644 C C . ALA A 1 80 ? -21.719 -8.898 -3.668 1 97.88 80 ALA A C 1
ATOM 646 O O . ALA A 1 80 ? -22.25 -10 -3.494 1 97.88 80 ALA A O 1
ATOM 647 N N . GLY A 1 81 ? -22.078 -8.086 -4.641 1 97.12 81 GLY A N 1
ATOM 648 C CA . GLY A 1 81 ? -23.047 -8.492 -5.637 1 97.12 81 GLY A CA 1
ATOM 649 C C . GLY A 1 81 ? -22.594 -9.688 -6.457 1 97.12 81 GLY A C 1
ATOM 650 O O . GLY A 1 81 ? -23.375 -10.617 -6.691 1 97.12 81 GLY A O 1
ATOM 651 N N . ARG A 1 82 ? -21.391 -9.711 -6.875 1 96.31 82 ARG A N 1
ATOM 652 C CA . ARG A 1 82 ? -20.812 -10.75 -7.719 1 96.31 82 ARG A CA 1
ATOM 653 C C . ARG A 1 82 ? -20.875 -12.109 -7.031 1 96.31 82 ARG A C 1
ATOM 655 O O . ARG A 1 82 ? -21.094 -13.133 -7.684 1 96.31 82 ARG A O 1
ATOM 662 N N . PHE A 1 83 ? -20.641 -12.086 -5.715 1 97 83 PHE A N 1
ATOM 663 C CA . PHE A 1 83 ? -20.484 -13.359 -5.012 1 97 83 PHE A CA 1
ATOM 664 C C . PHE A 1 83 ? -21.672 -13.625 -4.094 1 97 83 PHE A C 1
ATOM 666 O O . PHE A 1 83 ? -21.656 -14.578 -3.32 1 97 83 PHE A O 1
ATOM 673 N N . ALA A 1 84 ? -22.688 -12.766 -4.16 1 96.94 84 ALA A N 1
ATOM 674 C CA . ALA A 1 84 ? -23.891 -12.883 -3.34 1 96.94 84 ALA A CA 1
ATOM 675 C C . ALA A 1 84 ? -23.531 -12.922 -1.854 1 96.94 84 ALA A C 1
ATOM 677 O O . ALA A 1 84 ? -23.938 -13.844 -1.139 1 96.94 84 ALA A O 1
ATOM 678 N N . LYS A 1 85 ? -22.812 -11.891 -1.437 1 97.88 85 LYS A N 1
ATOM 679 C CA . LYS A 1 85 ? -22.359 -11.758 -0.055 1 97.88 85 LYS A CA 1
ATOM 680 C C . LYS A 1 85 ? -22.562 -10.328 0.449 1 97.88 85 LYS A C 1
ATOM 682 O O . LYS A 1 85 ? -23.062 -9.469 -0.276 1 97.88 85 LYS A O 1
ATOM 687 N N . SER A 1 86 ? -22.281 -10.125 1.706 1 97.62 86 SER A N 1
ATOM 688 C CA . SER A 1 86 ? -22.297 -8.781 2.268 1 97.62 86 SER A CA 1
ATOM 689 C C . SER A 1 86 ? -21 -8.039 1.953 1 97.62 86 SER A C 1
ATOM 691 O O . SER A 1 86 ? -19.922 -8.641 1.962 1 97.62 86 SER A O 1
ATOM 693 N N . PRO A 1 87 ? -21.109 -6.688 1.678 1 97.38 87 PRO A N 1
ATOM 694 C CA . PRO A 1 87 ? -19.875 -5.914 1.488 1 97.38 87 PRO A CA 1
ATOM 695 C C . PRO A 1 87 ? -18.938 -6.004 2.686 1 97.38 87 PRO A C 1
ATOM 697 O O . PRO A 1 87 ? -17.719 -5.867 2.527 1 97.38 87 PRO A O 1
ATOM 700 N N . ASP A 1 88 ? -19.484 -6.301 3.861 1 96.44 88 ASP A N 1
ATOM 701 C CA . ASP A 1 88 ? -18.703 -6.344 5.094 1 96.44 88 ASP A CA 1
ATOM 702 C C . ASP A 1 88 ? -17.844 -7.605 5.156 1 96.44 88 ASP A C 1
ATOM 704 O O . ASP A 1 88 ? -17 -7.746 6.043 1 96.44 88 ASP A O 1
ATOM 708 N N . GLN A 1 89 ? -17.984 -8.445 4.199 1 98.19 89 GLN A N 1
ATOM 709 C CA . GLN A 1 89 ? -17.172 -9.656 4.133 1 98.19 89 GLN A CA 1
ATOM 710 C C . GLN A 1 89 ? -15.914 -9.43 3.316 1 98.19 89 GLN A C 1
ATOM 712 O O . GLN A 1 89 ? -15.039 -10.297 3.254 1 98.19 89 GLN A O 1
ATOM 717 N N . PHE A 1 90 ? -15.844 -8.25 2.762 1 98.12 90 PHE A N 1
ATOM 718 C CA . PHE A 1 90 ? -14.727 -7.977 1.867 1 98.12 90 PHE A CA 1
ATOM 719 C C . PHE A 1 90 ? -13.812 -6.914 2.457 1 98.12 90 PHE A C 1
ATOM 721 O O . PHE A 1 90 ? -14.281 -5.941 3.055 1 98.12 90 PHE A O 1
ATOM 728 N N . LEU A 1 91 ? -12.555 -7.117 2.346 1 97.38 91 LEU A N 1
ATOM 729 C CA . LEU A 1 91 ? -11.5 -6.145 2.615 1 97.38 91 LEU A CA 1
ATOM 730 C C . LEU A 1 91 ? -10.547 -6.035 1.43 1 97.38 91 LEU A C 1
ATOM 732 O O . LEU A 1 91 ? -10.016 -7.043 0.958 1 97.38 91 LEU A O 1
ATOM 736 N N . VAL A 1 92 ? -10.43 -4.828 0.91 1 97.44 92 VAL A N 1
ATOM 737 C CA . VAL A 1 92 ? -9.586 -4.57 -0.254 1 97.44 92 VAL A CA 1
ATOM 738 C C . VAL A 1 92 ? -8.227 -4.047 0.197 1 97.44 92 VAL A C 1
ATOM 740 O O . VAL A 1 92 ? -8.141 -3.232 1.12 1 97.44 92 VAL A O 1
ATOM 743 N N . GLY A 1 93 ? -7.184 -4.555 -0.425 1 96.5 93 GLY A N 1
ATOM 744 C CA . GLY A 1 93 ? -5.844 -4.141 -0.048 1 96.5 93 GLY A CA 1
ATOM 745 C C . GLY A 1 93 ? -4.957 -3.832 -1.239 1 96.5 93 GLY A C 1
ATOM 746 O O . GLY A 1 93 ? -5.281 -4.191 -2.371 1 96.5 93 GLY A O 1
ATOM 747 N N . ASN A 1 94 ? -3.869 -3.127 -0.976 1 95.69 94 ASN A N 1
ATOM 748 C CA . ASN A 1 94 ? -2.834 -2.795 -1.949 1 95.69 94 ASN A CA 1
ATOM 749 C C . ASN A 1 94 ? -1.985 -4.012 -2.303 1 95.69 94 ASN A C 1
ATOM 751 O O . ASN A 1 94 ? -0.79 -4.047 -2.006 1 95.69 94 ASN A O 1
ATOM 755 N N . GLY A 1 95 ? -2.676 -5 -2.975 1 88.19 95 GLY A N 1
ATOM 756 C CA . GLY A 1 95 ? -2.033 -6.262 -3.297 1 88.19 95 GLY A CA 1
ATOM 757 C C . GLY A 1 95 ? -2.135 -7.285 -2.18 1 88.19 95 GLY A C 1
ATOM 758 O O . GLY A 1 95 ? -2.631 -6.977 -1.094 1 88.19 95 GLY A O 1
ATOM 759 N N . SER A 1 96 ? -1.699 -8.43 -2.459 1 85.12 96 SER A N 1
ATOM 760 C CA . SER A 1 96 ? -1.82 -9.539 -1.518 1 85.12 96 SER A CA 1
ATOM 761 C C . SER A 1 96 ? -0.9 -9.344 -0.317 1 85.12 96 SER A C 1
ATOM 763 O O . SER A 1 96 ? -1.223 -9.773 0.793 1 85.12 96 SER A O 1
ATOM 765 N N . CYS A 1 97 ? 0.19 -8.656 -0.527 1 86 97 CYS A N 1
ATOM 766 C CA . CYS A 1 97 ? 1.14 -8.461 0.562 1 86 97 CYS A CA 1
ATOM 767 C C . CYS A 1 97 ? 0.49 -7.727 1.729 1 86 97 CYS A C 1
ATOM 769 O O . CYS A 1 97 ? 0.67 -8.109 2.887 1 86 97 CYS A O 1
ATOM 771 N N . GLU A 1 98 ? -0.257 -6.734 1.371 1 91.62 98 GLU A N 1
ATOM 772 C CA . GLU A 1 98 ? -0.886 -5.941 2.424 1 91.62 98 GLU A CA 1
ATOM 773 C C . GLU A 1 98 ? -1.947 -6.75 3.164 1 91.62 98 GLU A C 1
ATOM 775 O O . GLU A 1 98 ? -2.041 -6.684 4.391 1 91.62 98 GLU A O 1
ATOM 780 N N . VAL A 1 99 ? -2.715 -7.508 2.451 1 94.69 99 VAL A N 1
ATOM 781 C CA . VAL A 1 99 ? -3.777 -8.289 3.078 1 94.69 99 VAL A CA 1
ATOM 782 C C . VAL A 1 99 ? -3.172 -9.391 3.939 1 94.69 99 VAL A C 1
ATOM 784 O O . VAL A 1 99 ? -3.672 -9.688 5.027 1 94.69 99 VAL A O 1
ATOM 787 N N . ILE A 1 100 ? -2.096 -10.016 3.451 1 95.88 100 ILE A N 1
ATOM 788 C CA . ILE A 1 100 ? -1.389 -11.031 4.219 1 95.88 100 ILE A CA 1
ATOM 789 C C . ILE A 1 100 ? -0.88 -10.43 5.527 1 95.88 100 ILE A C 1
ATOM 791 O O . ILE A 1 100 ? -1.062 -11.016 6.598 1 95.88 100 ILE A O 1
ATOM 795 N N . SER A 1 101 ? -0.298 -9.281 5.426 1 92.75 101 SER A N 1
ATOM 796 C CA . SER A 1 101 ? 0.206 -8.594 6.605 1 92.75 101 SER A CA 1
ATOM 797 C C . SER A 1 101 ? -0.912 -8.32 7.605 1 92.75 101 SER A C 1
ATOM 799 O O . SER A 1 101 ? -0.737 -8.523 8.812 1 92.75 101 SER A O 1
ATOM 801 N N . SER A 1 102 ? -2.027 -7.84 7.113 1 93.69 102 SER A N 1
ATOM 802 C CA . SER A 1 102 ? -3.154 -7.516 7.98 1 93.69 102 SER A CA 1
ATOM 803 C C . SER A 1 102 ? -3.674 -8.758 8.703 1 93.69 102 SER A C 1
ATOM 805 O O . SER A 1 102 ? -4.023 -8.695 9.883 1 93.69 102 SER A O 1
ATOM 807 N N . VAL A 1 103 ? -3.719 -9.867 8.008 1 96.75 103 VAL A N 1
ATOM 808 C CA . VAL A 1 103 ? -4.211 -11.109 8.602 1 96.75 103 VAL A CA 1
ATOM 809 C C . VAL A 1 103 ? -3.258 -11.57 9.703 1 96.75 103 VAL A C 1
ATOM 811 O O . VAL A 1 103 ? -3.695 -11.938 10.797 1 96.75 103 VAL A O 1
ATOM 814 N N . ILE A 1 104 ? -2.014 -11.547 9.438 1 95.38 104 ILE A N 1
ATOM 815 C CA . ILE A 1 104 ? -1.027 -11.984 10.422 1 95.38 104 ILE A CA 1
ATOM 816 C C . ILE A 1 104 ? -1.075 -11.062 11.641 1 95.38 104 ILE A C 1
ATOM 818 O O . ILE A 1 104 ? -1.086 -11.539 12.781 1 95.38 104 ILE A O 1
ATOM 822 N N . LYS A 1 105 ? -1.167 -9.781 11.414 1 91 105 LYS A N 1
ATOM 823 C CA . LYS A 1 105 ? -1.239 -8.828 12.508 1 91 105 LYS A CA 1
ATOM 824 C C . LYS A 1 105 ? -2.498 -9.047 13.344 1 91 105 LYS A C 1
ATOM 826 O O . LYS A 1 105 ? -2.484 -8.836 14.562 1 91 105 LYS A O 1
ATOM 831 N N . ALA A 1 106 ? -3.512 -9.391 12.719 1 94 106 ALA A N 1
ATOM 832 C CA . ALA A 1 106 ? -4.809 -9.531 13.367 1 94 106 ALA A CA 1
ATOM 833 C C . ALA A 1 106 ? -4.824 -10.742 14.305 1 94 106 ALA A C 1
ATOM 835 O O . ALA A 1 106 ? -5.5 -10.727 15.336 1 94 106 ALA A O 1
ATOM 836 N N . PHE A 1 107 ? -4.008 -11.766 13.961 1 96.12 107 PHE A N 1
ATOM 837 C CA . PHE A 1 107 ? -4.266 -13.016 14.664 1 96.12 107 PHE A CA 1
ATOM 838 C C . PHE A 1 107 ? -3.006 -13.516 15.367 1 96.12 107 PHE A C 1
ATOM 840 O O . PHE A 1 107 ? -3.064 -14.438 16.172 1 96.12 107 PHE A O 1
ATOM 847 N N . CYS A 1 108 ? -1.89 -12.945 15.07 1 94 108 CYS A N 1
ATOM 848 C CA . CYS A 1 108 ? -0.653 -13.445 15.664 1 94 108 CYS A CA 1
ATOM 849 C C . CYS A 1 108 ? -0.028 -12.406 16.578 1 94 108 CYS A C 1
ATOM 851 O O . CYS A 1 108 ? -0.108 -11.203 16.312 1 94 108 CYS A O 1
ATOM 853 N N . ALA A 1 109 ? 0.557 -12.828 17.609 1 89.25 109 ALA A N 1
ATOM 854 C CA . ALA A 1 109 ? 1.412 -12.062 18.516 1 89.25 109 ALA A CA 1
ATOM 855 C C . ALA A 1 109 ? 2.725 -12.797 18.781 1 89.25 109 ALA A C 1
ATOM 857 O O . ALA A 1 109 ? 2.924 -13.914 18.312 1 89.25 109 ALA A O 1
ATOM 858 N N . GLU A 1 110 ? 3.637 -12.125 19.438 1 86.94 110 GLU A N 1
ATOM 859 C CA . GLU A 1 110 ? 4.918 -12.75 19.75 1 86.94 110 GLU A CA 1
ATOM 860 C C . GLU A 1 110 ? 4.719 -14.117 20.391 1 86.94 110 GLU A C 1
ATOM 862 O O . GLU A 1 110 ? 3.9 -14.273 21.297 1 86.94 110 GLU A O 1
ATOM 867 N N . GLY A 1 111 ? 5.438 -15.078 19.922 1 92.12 111 GLY A N 1
ATOM 868 C CA . GLY A 1 111 ? 5.324 -16.438 20.438 1 92.12 111 GLY A CA 1
ATOM 869 C C . GLY A 1 111 ? 4.426 -17.312 19.594 1 92.12 111 GLY A C 1
ATOM 870 O O . GLY A 1 111 ? 4.512 -18.547 19.656 1 92.12 111 GLY A O 1
ATOM 871 N N . ASP A 1 112 ? 3.557 -16.703 18.828 1 95.19 112 ASP A N 1
ATOM 872 C CA . ASP A 1 112 ? 2.686 -17.438 17.922 1 95.19 112 ASP A CA 1
ATOM 873 C C . ASP A 1 112 ? 3.428 -17.844 16.656 1 95.19 112 ASP A C 1
ATOM 875 O O . ASP A 1 112 ? 4.559 -17.406 16.422 1 95.19 112 ASP A O 1
ATOM 879 N N . ASN A 1 113 ? 2.76 -18.719 15.883 1 97.88 113 ASN A N 1
ATOM 880 C CA . ASN A 1 113 ? 3.357 -19.109 14.617 1 97.88 113 ASN A CA 1
ATOM 881 C C . ASN A 1 113 ? 2.295 -19.359 13.547 1 97.88 113 ASN A C 1
ATOM 883 O O . ASN A 1 113 ? 1.104 -19.422 13.859 1 97.88 113 ASN A O 1
ATOM 887 N N . ILE A 1 114 ? 2.727 -19.375 12.289 1 98.56 114 ILE A N 1
ATOM 888 C CA . ILE A 1 114 ? 1.904 -19.781 11.156 1 98.56 114 ILE A CA 1
ATOM 889 C C . ILE A 1 114 ? 2.484 -21.047 10.516 1 98.56 114 ILE A C 1
ATOM 891 O O . ILE A 1 114 ? 3.654 -21.359 10.719 1 98.56 114 ILE A O 1
ATOM 895 N N . VAL A 1 115 ? 1.612 -21.766 9.781 1 98.81 115 VAL A N 1
ATOM 896 C CA . VAL A 1 115 ? 2.059 -22.938 9.039 1 98.81 115 VAL A CA 1
ATOM 897 C C . VAL A 1 115 ? 1.767 -22.75 7.551 1 98.81 115 VAL A C 1
ATOM 899 O O . VAL A 1 115 ? 0.687 -22.297 7.176 1 98.81 115 VAL A O 1
ATOM 902 N N . THR A 1 116 ? 2.723 -23.031 6.711 1 98.62 116 THR A N 1
ATOM 903 C CA . THR A 1 116 ? 2.578 -23.094 5.258 1 98.62 116 THR A CA 1
ATOM 904 C C . THR A 1 116 ? 3.574 -24.078 4.656 1 98.62 116 THR A C 1
ATOM 906 O O . THR A 1 116 ? 4.039 -24.984 5.34 1 98.62 116 THR A O 1
ATOM 909 N N . ALA A 1 117 ? 3.844 -24 3.354 1 98.06 117 ALA A N 1
ATOM 910 C CA . ALA A 1 117 ? 4.781 -24.906 2.699 1 98.06 117 ALA A CA 1
ATOM 911 C C . ALA A 1 117 ? 6.082 -24.203 2.348 1 98.06 117 ALA A C 1
ATOM 913 O O . ALA A 1 117 ? 6.109 -22.969 2.227 1 98.06 117 ALA A O 1
ATOM 914 N N . ASP A 1 118 ? 7.234 -24.844 2.258 1 94.81 118 ASP A N 1
ATOM 915 C CA . ASP A 1 118 ? 8.539 -24.25 1.967 1 94.81 118 ASP A CA 1
ATOM 916 C C . ASP A 1 118 ? 8.656 -23.875 0.49 1 94.81 118 ASP A C 1
ATOM 918 O O . ASP A 1 118 ? 9.445 -23 0.124 1 94.81 118 ASP A O 1
ATOM 922 N N . ARG A 1 119 ? 8.023 -24.469 -0.481 1 96.19 119 ARG A N 1
ATOM 923 C CA . ARG A 1 119 ? 8.117 -24.281 -1.925 1 96.19 119 ARG A CA 1
ATOM 924 C C . ARG A 1 119 ? 6.797 -23.75 -2.488 1 96.19 119 ARG A C 1
ATOM 926 O O . ARG A 1 119 ? 6.195 -24.391 -3.361 1 96.19 119 ARG A O 1
ATOM 933 N N . THR A 1 120 ? 6.461 -22.641 -1.955 1 97.38 120 THR A N 1
ATOM 934 C CA . THR A 1 120 ? 5.254 -21.922 -2.342 1 97.38 120 THR A CA 1
ATOM 935 C C . THR A 1 120 ? 5.516 -20.422 -2.365 1 97.38 120 THR A C 1
ATOM 937 O O . THR A 1 120 ? 6.668 -19.984 -2.432 1 97.38 120 THR A O 1
ATOM 940 N N . PHE A 1 121 ? 4.473 -19.703 -2.531 1 94.19 121 PHE A N 1
ATOM 941 C CA . PHE A 1 121 ? 4.566 -18.25 -2.482 1 94.19 121 PHE A CA 1
ATOM 942 C C . PHE A 1 121 ? 5.254 -17.797 -1.199 1 94.19 121 PHE A C 1
ATOM 944 O O . PHE A 1 121 ? 4.738 -18.016 -0.102 1 94.19 121 PHE A O 1
ATOM 951 N N . ALA A 1 122 ? 6.324 -17.094 -1.222 1 92.25 122 ALA A N 1
ATOM 952 C CA . ALA A 1 122 ? 7.262 -16.859 -0.127 1 92.25 122 ALA A CA 1
ATOM 953 C C . ALA A 1 122 ? 6.758 -15.742 0.792 1 92.25 122 ALA A C 1
ATOM 955 O O . ALA A 1 122 ? 7.227 -15.602 1.923 1 92.25 122 ALA A O 1
ATOM 956 N N . VAL A 1 123 ? 5.848 -14.953 0.352 1 92.12 123 VAL A N 1
ATOM 957 C CA . VAL A 1 123 ? 5.449 -13.75 1.064 1 92.12 123 VAL A CA 1
ATOM 958 C C . VAL A 1 123 ? 4.809 -14.125 2.398 1 92.12 123 VAL A C 1
ATOM 960 O O . VAL A 1 123 ? 4.938 -13.391 3.383 1 92.12 123 VAL A O 1
ATOM 963 N N . TYR A 1 124 ? 4.156 -15.297 2.516 1 95.94 124 TYR A N 1
ATOM 964 C CA . TYR A 1 124 ? 3.615 -15.742 3.795 1 95.94 124 TYR A CA 1
ATOM 965 C C . TYR A 1 124 ? 4.711 -15.812 4.852 1 95.94 124 TYR A C 1
ATOM 967 O O . TYR A 1 124 ? 4.57 -15.25 5.941 1 95.94 124 TYR A O 1
ATOM 975 N N . GLU A 1 125 ? 5.762 -16.5 4.438 1 94.5 125 GLU A N 1
ATOM 976 C CA . GLU A 1 125 ? 6.914 -16.703 5.309 1 94.5 125 GLU A CA 1
ATOM 977 C C . GLU A 1 125 ? 7.598 -15.383 5.641 1 94.5 125 GLU A C 1
ATOM 979 O O . GLU A 1 125 ? 7.895 -15.109 6.801 1 94.5 125 GLU A O 1
ATOM 984 N N . TRP A 1 126 ? 7.785 -14.602 4.668 1 89.44 126 TRP A N 1
ATOM 985 C CA . TRP A 1 126 ? 8.523 -13.352 4.824 1 89.44 126 TRP A CA 1
ATOM 986 C C . TRP A 1 126 ? 7.773 -12.383 5.73 1 89.44 126 TRP A C 1
ATOM 988 O O . TRP A 1 126 ? 8.359 -11.789 6.637 1 89.44 126 TRP A O 1
ATOM 998 N N . VAL A 1 127 ? 6.512 -12.203 5.5 1 90.5 127 VAL A N 1
ATOM 999 C CA . VAL A 1 127 ? 5.723 -11.266 6.289 1 90.5 127 VAL A CA 1
ATOM 1000 C C . VAL A 1 127 ? 5.656 -11.734 7.738 1 90.5 127 VAL A C 1
ATOM 1002 O O . VAL A 1 127 ? 5.75 -10.922 8.664 1 90.5 127 VAL A O 1
ATOM 1005 N N . ALA A 1 128 ? 5.488 -13.008 7.938 1 93.06 128 ALA A N 1
ATOM 1006 C CA . ALA A 1 128 ? 5.492 -13.539 9.297 1 93.06 128 ALA A CA 1
ATOM 1007 C C . ALA A 1 128 ? 6.812 -13.242 10 1 93.06 128 ALA A C 1
ATOM 1009 O O . ALA A 1 128 ? 6.828 -12.625 11.07 1 93.06 128 ALA A O 1
ATOM 1010 N N . GLU A 1 129 ? 7.887 -13.547 9.359 1 88.38 129 GLU A N 1
ATOM 1011 C CA . GLU A 1 129 ? 9.203 -13.406 9.969 1 88.38 129 GLU A CA 1
ATOM 1012 C C . GLU A 1 129 ? 9.539 -11.945 10.234 1 88.38 129 GLU A C 1
ATOM 1014 O O . GLU A 1 129 ? 10.07 -11.609 11.297 1 88.38 129 GLU A O 1
ATOM 1019 N N . PHE A 1 130 ? 9.18 -11.141 9.305 1 82.31 130 PHE A N 1
ATOM 1020 C CA . PHE A 1 130 ? 9.43 -9.711 9.461 1 82.31 130 PHE A CA 1
ATOM 1021 C C . PHE A 1 130 ? 8.609 -9.133 10.602 1 82.31 130 PHE A C 1
ATOM 1023 O O . PHE A 1 130 ? 8.922 -8.055 11.117 1 82.31 130 PHE A O 1
ATOM 1030 N N . SER A 1 131 ? 7.594 -9.805 10.961 1 85.12 131 SER A N 1
ATOM 1031 C CA . SER A 1 131 ? 6.707 -9.344 12.023 1 85.12 131 SER A CA 1
ATOM 1032 C C . SER A 1 131 ? 7.027 -10.016 13.352 1 85.12 131 SER A C 1
ATOM 1034 O O . SER A 1 131 ? 6.277 -9.891 14.32 1 85.12 131 SER A O 1
ATOM 1036 N N . GLY A 1 132 ? 8.117 -10.844 13.352 1 85.06 132 GLY A N 1
ATOM 1037 C CA . GLY A 1 132 ? 8.523 -11.516 14.578 1 85.06 132 GLY A CA 1
ATOM 1038 C C . GLY A 1 132 ? 7.719 -12.766 14.867 1 85.06 132 GLY A C 1
ATOM 1039 O O . GLY A 1 132 ? 7.672 -13.227 16 1 85.06 132 GLY A O 1
ATOM 1040 N N . ILE A 1 133 ? 7.008 -13.25 13.875 1 92.56 133 ILE A N 1
ATOM 1041 C CA . ILE A 1 133 ? 6.18 -14.445 13.992 1 92.56 133 ILE A CA 1
ATOM 1042 C C . ILE A 1 133 ? 6.879 -15.625 13.328 1 92.56 133 ILE A C 1
ATOM 1044 O O . ILE A 1 133 ? 7.398 -15.5 12.219 1 92.56 133 ILE A O 1
ATOM 1048 N N . GLU A 1 134 ? 6.918 -16.734 13.992 1 96.06 134 GLU A N 1
ATOM 1049 C CA . GLU A 1 134 ? 7.555 -17.922 13.438 1 96.06 134 GLU A CA 1
ATOM 1050 C C . GLU A 1 134 ? 6.746 -18.484 12.273 1 96.06 134 GLU A C 1
ATOM 1052 O O . GLU A 1 134 ? 5.527 -18.656 12.375 1 96.06 134 GLU A O 1
ATOM 1057 N N . ALA A 1 135 ? 7.418 -18.797 11.172 1 97.31 135 ALA A N 1
ATOM 1058 C CA . ALA A 1 135 ? 6.809 -19.5 10.055 1 97.31 135 ALA A CA 1
ATOM 1059 C C . ALA A 1 135 ? 7.27 -20.953 10.008 1 97.31 135 ALA A C 1
ATOM 1061 O O . ALA A 1 135 ? 8.453 -21.234 9.805 1 97.31 135 ALA A O 1
ATOM 1062 N N . ARG A 1 136 ? 6.359 -21.844 10.211 1 98.62 136 ARG A N 1
ATOM 1063 C CA . ARG A 1 136 ? 6.648 -23.266 10.094 1 98.62 136 ARG A CA 1
ATOM 1064 C C . ARG A 1 136 ? 6.359 -23.766 8.68 1 98.62 136 ARG A C 1
ATOM 1066 O O . ARG A 1 136 ? 5.219 -23.719 8.219 1 98.62 136 ARG A O 1
ATOM 1073 N N . LEU A 1 137 ? 7.383 -24.25 8.062 1 98.31 137 LEU A N 1
ATOM 1074 C CA . LEU A 1 137 ? 7.305 -24.656 6.664 1 98.31 137 LEU A CA 1
ATOM 1075 C C . LEU A 1 137 ? 7.27 -26.188 6.543 1 98.31 137 LEU A C 1
ATOM 1077 O O . LEU A 1 137 ? 8.086 -26.875 7.148 1 98.31 137 LEU A O 1
ATOM 1081 N N . THR A 1 138 ? 6.324 -26.688 5.793 1 98.69 138 THR A N 1
ATOM 1082 C CA . THR A 1 138 ? 6.227 -28.125 5.516 1 98.69 138 THR A CA 1
ATOM 1083 C C . THR A 1 138 ? 6.672 -28.422 4.09 1 98.69 138 THR A C 1
ATOM 1085 O O . THR A 1 138 ? 6.484 -27.609 3.188 1 98.69 138 THR A O 1
ATOM 1088 N N . PRO A 1 139 ? 7.266 -29.547 3.877 1 97.69 139 PRO A N 1
ATOM 1089 C CA . PRO A 1 139 ? 7.645 -29.906 2.508 1 97.69 139 PRO A CA 1
ATOM 1090 C C . PRO A 1 139 ? 6.438 -30.219 1.625 1 97.69 139 PRO A C 1
ATOM 1092 O O . PRO A 1 139 ? 5.391 -30.641 2.127 1 97.69 139 PRO A O 1
ATOM 1095 N N . LEU A 1 140 ? 6.617 -29.969 0.352 1 98.06 140 LEU A N 1
ATOM 1096 C CA . LEU A 1 140 ? 5.613 -30.406 -0.609 1 98.06 140 LEU A CA 1
ATOM 1097 C C . LEU A 1 140 ? 5.66 -31.922 -0.789 1 98.06 140 LEU A C 1
ATOM 1099 O O . LEU A 1 140 ? 6.695 -32.531 -0.55 1 98.06 140 LEU A O 1
ATOM 1103 N N . LYS A 1 141 ? 4.531 -32.469 -1.106 1 97.88 141 LYS A N 1
ATOM 1104 C CA . LYS A 1 141 ? 4.398 -33.875 -1.555 1 97.88 141 LYS A CA 1
ATOM 1105 C C . LYS A 1 141 ? 3.943 -33.938 -3.01 1 97.88 141 LYS A C 1
ATOM 1107 O O . LYS A 1 141 ? 2.852 -33.469 -3.344 1 97.88 141 LYS A O 1
ATOM 1112 N N . ASP A 1 142 ? 4.766 -34.531 -3.898 1 96.75 142 ASP A N 1
ATOM 1113 C CA . ASP A 1 142 ? 4.465 -34.594 -5.324 1 96.75 142 ASP A CA 1
ATOM 1114 C C . ASP A 1 142 ? 4.148 -33.188 -5.867 1 96.75 142 ASP A C 1
ATOM 1116 O O . ASP A 1 142 ? 3.119 -33 -6.512 1 96.75 142 ASP A O 1
ATOM 1120 N N . PHE A 1 143 ? 4.91 -32.188 -5.449 1 97.69 143 PHE A N 1
ATOM 1121 C CA . PHE A 1 143 ? 4.875 -30.812 -5.91 1 97.69 143 PHE A CA 1
ATOM 1122 C C . PHE A 1 143 ? 3.648 -30.094 -5.363 1 97.69 143 PHE A C 1
ATOM 1124 O O . PHE A 1 143 ? 3.385 -28.938 -5.73 1 97.69 143 PHE A O 1
ATOM 1131 N N . GLY A 1 144 ? 2.889 -30.75 -4.484 1 97.88 144 GLY A N 1
ATOM 1132 C CA . GLY A 1 144 ? 1.7 -30.109 -3.932 1 97.88 144 GLY A CA 1
ATOM 1133 C C . GLY A 1 144 ? 1.736 -29.984 -2.42 1 97.88 144 GLY A C 1
ATOM 1134 O O . GLY A 1 144 ? 2.52 -30.672 -1.755 1 97.88 144 GLY A O 1
ATOM 1135 N N . PHE A 1 145 ? 0.86 -29.109 -1.871 1 98.38 145 PHE A N 1
ATOM 1136 C CA . PHE A 1 145 ? 0.715 -29 -0.425 1 98.38 145 PHE A CA 1
ATOM 1137 C C . PHE A 1 145 ? 0.357 -30.344 0.193 1 98.38 145 PHE A C 1
ATOM 1139 O O . PHE A 1 145 ? -0.439 -31.094 -0.368 1 98.38 145 PHE A O 1
ATOM 1146 N N . ASP A 1 146 ? 0.944 -30.672 1.298 1 98.69 146 ASP A N 1
ATOM 1147 C CA . ASP A 1 146 ? 0.624 -31.891 2.047 1 98.69 146 ASP A CA 1
ATOM 1148 C C . ASP A 1 146 ? -0.236 -31.562 3.266 1 98.69 146 ASP A C 1
ATOM 1150 O O . ASP A 1 146 ? 0.278 -31.125 4.297 1 98.69 146 ASP A O 1
ATOM 1154 N N . PRO A 1 147 ? -1.539 -31.875 3.154 1 98.5 147 PRO A N 1
ATOM 1155 C CA . PRO A 1 147 ? -2.422 -31.516 4.27 1 98.5 147 PRO A CA 1
ATOM 1156 C C . PRO A 1 147 ? -2.018 -32.188 5.578 1 98.5 147 PRO A C 1
ATOM 1158 O O . PRO A 1 147 ? -2.1 -31.562 6.645 1 98.5 147 PRO A O 1
ATOM 1161 N N . ASP A 1 148 ? -1.581 -33.438 5.531 1 98.38 148 ASP A N 1
ATOM 1162 C CA . ASP A 1 148 ? -1.206 -34.156 6.742 1 98.38 148 ASP A CA 1
ATOM 1163 C C . ASP A 1 148 ? 0.028 -33.531 7.391 1 98.38 148 ASP A C 1
ATOM 1165 O O . ASP A 1 148 ? 0.086 -33.406 8.617 1 98.38 148 ASP A O 1
ATOM 1169 N N . ALA A 1 149 ? 0.992 -33.188 6.59 1 98.69 149 ALA A N 1
ATOM 1170 C CA . ALA A 1 149 ? 2.193 -32.531 7.113 1 98.69 149 ALA A CA 1
ATOM 1171 C C . ALA A 1 149 ? 1.856 -31.188 7.758 1 98.69 149 ALA A C 1
ATOM 1173 O O . ALA A 1 149 ? 2.428 -30.828 8.789 1 98.69 149 ALA A O 1
ATOM 1174 N N . MET A 1 150 ? 0.949 -30.453 7.145 1 98.69 150 MET A N 1
ATOM 1175 C CA . MET A 1 150 ? 0.545 -29.172 7.695 1 98.69 150 MET A CA 1
ATOM 1176 C C . MET A 1 150 ? -0.135 -29.344 9.047 1 98.69 150 MET A C 1
ATOM 1178 O O . MET A 1 150 ? 0.156 -28.594 9.992 1 98.69 150 MET A O 1
ATOM 1182 N N . LEU A 1 151 ? -1.038 -30.297 9.094 1 98.56 151 LEU A N 1
ATOM 1183 C CA . LEU A 1 151 ? -1.764 -30.547 10.336 1 98.56 151 LEU A CA 1
ATOM 1184 C C . LEU A 1 151 ? -0.814 -31.016 11.438 1 98.56 151 LEU A C 1
ATOM 1186 O O . LEU A 1 151 ? -0.985 -30.656 12.602 1 98.56 151 LEU A O 1
ATOM 1190 N N . ALA A 1 152 ? 0.173 -31.75 11.094 1 98.5 152 ALA A N 1
ATOM 1191 C CA . ALA A 1 152 ? 1.14 -32.281 12.055 1 98.5 152 ALA A CA 1
ATOM 1192 C C . ALA A 1 152 ? 2.055 -31.172 12.57 1 98.5 152 ALA A C 1
ATOM 1194 O O . ALA A 1 152 ? 2.611 -31.281 13.664 1 98.5 152 ALA A O 1
ATOM 1195 N N . ALA A 1 153 ? 2.221 -30.094 11.812 1 98.44 153 ALA A N 1
ATOM 1196 C CA . ALA A 1 153 ? 3.143 -29.016 12.156 1 98.44 153 ALA A CA 1
ATOM 1197 C C . ALA A 1 153 ? 2.5 -28.047 13.133 1 98.44 153 ALA A C 1
ATOM 1199 O O . ALA A 1 153 ? 3.191 -27.219 13.75 1 98.44 153 ALA A O 1
ATOM 1200 N N . ARG A 1 154 ? 1.188 -28.188 13.375 1 97.19 154 ARG A N 1
ATOM 1201 C CA . ARG A 1 154 ? 0.471 -27.25 14.234 1 97.19 154 ARG A CA 1
ATOM 1202 C C . ARG A 1 154 ? 0.749 -27.547 15.711 1 97.19 154 ARG A C 1
ATOM 1204 O O . ARG A 1 154 ? 1.06 -28.672 16.078 1 97.19 154 ARG A O 1
ATOM 1211 N N . ASP A 1 155 ? 0.679 -26.562 16.484 1 97 155 ASP A N 1
ATOM 1212 C CA . ASP A 1 155 ? 0.629 -26.672 17.938 1 97 155 ASP A CA 1
ATOM 1213 C C . ASP A 1 155 ? -0.341 -25.656 18.531 1 97 155 ASP A C 1
ATOM 1215 O O . ASP A 1 155 ? -1.18 -25.094 17.812 1 97 155 ASP A O 1
ATOM 1219 N N . GLU A 1 156 ? -0.289 -25.484 19.828 1 94.69 156 GLU A N 1
ATOM 1220 C CA . GLU A 1 156 ? -1.252 -24.641 20.531 1 94.69 156 GLU A CA 1
ATOM 1221 C C . GLU A 1 156 ? -1.031 -23.172 20.188 1 94.69 156 GLU A C 1
ATOM 1223 O O . GLU A 1 156 ? -1.935 -22.344 20.344 1 94.69 156 GLU A O 1
ATOM 1228 N N . ARG A 1 157 ? 0.138 -22.875 19.625 1 96.38 157 ARG A N 1
ATOM 1229 C CA . ARG A 1 157 ? 0.484 -21.484 19.328 1 96.38 157 ARG A CA 1
ATOM 1230 C C . ARG A 1 157 ? 0.295 -21.188 17.844 1 96.38 157 ARG A C 1
ATOM 1232 O O . ARG A 1 157 ? 0.486 -20.047 17.406 1 96.38 157 ARG A O 1
ATOM 1239 N N . THR A 1 158 ? -0.128 -22.203 17.047 1 98 158 THR A N 1
ATOM 1240 C CA . THR A 1 158 ? -0.406 -21.969 15.633 1 98 158 THR A CA 1
ATOM 1241 C C . THR A 1 158 ? -1.728 -21.234 15.453 1 98 158 THR A C 1
ATOM 1243 O O . THR A 1 158 ? -2.77 -21.688 15.938 1 98 158 THR A O 1
ATOM 1246 N N . LYS A 1 159 ? -1.698 -20.094 14.703 1 98.12 159 LYS A N 1
ATOM 1247 C CA . LYS A 1 159 ? -2.9 -19.266 14.578 1 98.12 159 LYS A CA 1
ATOM 1248 C C . LYS A 1 159 ? -3.426 -19.281 13.141 1 98.12 159 LYS A C 1
ATOM 1250 O O . LYS A 1 159 ? -4.625 -19.109 12.914 1 98.12 159 LYS A O 1
ATOM 1255 N N . ILE A 1 160 ? -2.547 -19.438 12.164 1 98.62 160 ILE A N 1
ATOM 1256 C CA . ILE A 1 160 ? -2.945 -19.312 10.766 1 98.62 160 ILE A CA 1
ATOM 1257 C C . ILE A 1 160 ? -2.32 -20.453 9.945 1 98.62 160 ILE A C 1
ATOM 1259 O O . ILE A 1 160 ? -1.152 -20.781 10.141 1 98.62 160 ILE A O 1
ATOM 1263 N N . LEU A 1 161 ? -3.051 -21.062 9.102 1 98.81 161 LEU A N 1
ATOM 1264 C CA . LEU A 1 161 ? -2.586 -21.969 8.062 1 98.81 161 LEU A CA 1
ATOM 1265 C C . LEU A 1 161 ? -2.781 -21.359 6.676 1 98.81 161 LEU A C 1
ATOM 1267 O O . LEU A 1 161 ? -3.912 -21.094 6.27 1 98.81 161 LEU A O 1
ATOM 1271 N N . PHE A 1 162 ? -1.71 -21.141 5.926 1 98.81 162 PHE A N 1
ATOM 1272 C CA . PHE A 1 162 ? -1.777 -20.594 4.574 1 98.81 162 PHE A CA 1
ATOM 1273 C C . PHE A 1 162 ? -1.729 -21.719 3.541 1 98.81 162 PHE A C 1
ATOM 1275 O O . PHE A 1 162 ? -0.797 -22.516 3.537 1 98.81 162 PHE A O 1
ATOM 1282 N N . VAL A 1 163 ? -2.658 -21.719 2.664 1 98.75 163 VAL A N 1
ATOM 1283 C CA . VAL A 1 163 ? -2.711 -22.688 1.572 1 98.75 163 VAL A CA 1
ATOM 1284 C C . VAL A 1 163 ? -2.822 -21.953 0.237 1 98.75 163 VAL A C 1
ATOM 1286 O O . VAL A 1 163 ? -3.768 -21.203 0.015 1 98.75 163 VAL A O 1
ATOM 1289 N N . CYS A 1 164 ? -1.865 -22.109 -0.572 1 98.44 164 CYS A N 1
ATOM 1290 C CA . CYS A 1 164 ? -1.892 -21.578 -1.935 1 98.44 164 CYS A CA 1
ATOM 1291 C C . CYS A 1 164 ? -2.498 -22.594 -2.895 1 98.44 164 CYS A C 1
ATOM 1293 O O . CYS A 1 164 ? -1.919 -23.656 -3.133 1 98.44 164 CYS A O 1
ATOM 1295 N N . ASN A 1 165 ? -3.65 -22.25 -3.467 1 98.56 165 ASN A N 1
ATOM 1296 C CA . ASN A 1 165 ? -4.391 -23.219 -4.266 1 98.56 165 ASN A CA 1
ATOM 1297 C C . ASN A 1 165 ? -5.02 -22.578 -5.496 1 98.56 165 ASN A C 1
ATOM 1299 O O . ASN A 1 165 ? -6.066 -21.938 -5.395 1 98.56 165 ASN A O 1
ATOM 1303 N N . PRO A 1 166 ? -4.484 -22.766 -6.805 1 98.38 166 PRO A N 1
ATOM 1304 C CA . PRO A 1 166 ? -3.346 -23.641 -7.055 1 98.38 166 PRO A CA 1
ATOM 1305 C C . PRO A 1 166 ? -2.029 -23.078 -6.527 1 98.38 166 PRO A C 1
ATOM 1307 O O . PRO A 1 166 ? -1.91 -21.875 -6.332 1 98.38 166 PRO A O 1
ATOM 1310 N N . ASN A 1 167 ? -1.109 -23.984 -6.293 1 98.38 167 ASN A N 1
ATOM 1311 C CA . ASN A 1 167 ? 0.167 -23.578 -5.711 1 98.38 167 ASN A CA 1
ATOM 1312 C C . ASN A 1 167 ? 1.05 -22.859 -6.73 1 98.38 167 ASN A C 1
ATOM 1314 O O . ASN A 1 167 ? 1.195 -23.328 -7.863 1 98.38 167 ASN A O 1
ATOM 1318 N N . ASN A 1 168 ? 1.482 -21.719 -6.504 1 97.19 168 ASN A N 1
ATOM 1319 C CA . ASN A 1 168 ? 2.604 -21.078 -7.18 1 97.19 168 ASN A CA 1
ATOM 1320 C C . ASN A 1 168 ? 3.932 -21.406 -6.508 1 97.19 168 ASN A C 1
ATOM 1322 O O . ASN A 1 168 ? 4.137 -21.078 -5.336 1 97.19 168 ASN A O 1
ATOM 1326 N N . PRO A 1 169 ? 4.719 -22.172 -7.141 1 97.38 169 PRO A N 1
ATOM 1327 C CA . PRO A 1 169 ? 4.945 -22.141 -8.586 1 97.38 169 PRO A CA 1
ATOM 1328 C C . PRO A 1 169 ? 4.594 -23.453 -9.273 1 97.38 169 PRO A C 1
ATOM 1330 O O . PRO A 1 169 ? 4.777 -23.594 -10.484 1 97.38 169 PRO A O 1
ATOM 1333 N N . THR A 1 170 ? 4.035 -24.406 -8.578 1 98.12 170 THR A N 1
ATOM 1334 C CA . THR A 1 170 ? 3.988 -25.75 -9.133 1 98.12 170 THR A CA 1
ATOM 1335 C C . THR A 1 170 ? 2.691 -25.969 -9.906 1 98.12 170 THR A C 1
ATOM 1337 O O . THR A 1 170 ? 2.582 -26.922 -10.688 1 98.12 170 THR A O 1
ATOM 1340 N N . GLY A 1 171 ? 1.729 -25.188 -9.609 1 98.12 171 GLY A N 1
ATOM 1341 C CA . GLY A 1 171 ? 0.45 -25.297 -10.297 1 98.12 171 GLY A CA 1
ATOM 1342 C C . GLY A 1 171 ? -0.412 -26.438 -9.766 1 98.12 171 GLY A C 1
ATOM 1343 O O . GLY A 1 171 ? -1.533 -26.641 -10.234 1 98.12 171 GLY A O 1
ATOM 1344 N N . THR A 1 172 ? 0.065 -27.141 -8.75 1 98.19 172 THR A N 1
ATOM 1345 C CA . THR A 1 172 ? -0.718 -28.203 -8.133 1 98.19 172 THR A CA 1
ATOM 1346 C C . THR A 1 172 ? -1.858 -27.625 -7.301 1 98.19 172 THR A C 1
ATOM 1348 O O . THR A 1 172 ? -1.831 -26.453 -6.938 1 98.19 172 THR A O 1
ATOM 1351 N N . TRP A 1 173 ? -2.889 -28.438 -7.062 1 98.06 173 TRP A N 1
ATOM 1352 C CA . TRP A 1 173 ? -4.039 -27.906 -6.336 1 98.06 173 TRP A CA 1
ATOM 1353 C C . TRP A 1 173 ? -4.766 -29.016 -5.582 1 98.06 173 TRP A C 1
ATOM 1355 O O . TRP A 1 173 ? -4.648 -30.188 -5.934 1 98.06 173 TRP A O 1
ATOM 1365 N N . TRP A 1 174 ? -5.328 -28.688 -4.477 1 98.5 174 TRP A N 1
ATOM 1366 C CA . TRP A 1 174 ? -6.258 -29.562 -3.756 1 98.5 174 TRP A CA 1
ATOM 1367 C C . TRP A 1 174 ? -7.633 -29.547 -4.418 1 98.5 174 TRP A C 1
ATOM 1369 O O . TRP A 1 174 ? -8.133 -28.5 -4.82 1 98.5 174 TRP A O 1
ATOM 1379 N N . ASP A 1 175 ? -8.242 -30.703 -4.504 1 98.19 175 ASP A N 1
ATOM 1380 C CA . ASP A 1 175 ? -9.641 -30.734 -4.906 1 98.19 175 ASP A CA 1
ATOM 1381 C C . ASP A 1 175 ? -10.562 -30.406 -3.73 1 98.19 175 ASP A C 1
ATOM 1383 O O . ASP A 1 175 ? -10.086 -30.203 -2.607 1 98.19 175 ASP A O 1
ATOM 1387 N N . THR A 1 176 ? -11.805 -30.266 -4.02 1 98.06 176 THR A N 1
ATOM 1388 C CA . THR A 1 176 ? -12.789 -29.859 -3.023 1 98.06 176 THR A CA 1
ATOM 1389 C C . THR A 1 176 ? -12.797 -30.828 -1.844 1 98.06 176 THR A C 1
ATOM 1391 O O . THR A 1 176 ? -12.852 -30.406 -0.687 1 98.06 176 THR A O 1
ATOM 1394 N N . ALA A 1 177 ? -12.719 -32.062 -2.119 1 97.88 177 ALA A N 1
ATOM 1395 C CA . ALA A 1 177 ? -12.758 -33.062 -1.063 1 97.88 177 ALA A CA 1
ATOM 1396 C C . ALA A 1 177 ? -11.562 -32.938 -0.128 1 97.88 177 ALA A C 1
ATOM 1398 O O . ALA A 1 177 ? -11.711 -33 1.095 1 97.88 177 ALA A O 1
ATOM 1399 N N . THR A 1 178 ? -10.406 -32.781 -0.703 1 98.38 178 THR A N 1
ATOM 1400 C CA . THR A 1 178 ? -9.188 -32.625 0.088 1 98.38 178 THR A CA 1
ATOM 1401 C C . THR A 1 178 ? -9.258 -31.391 0.954 1 98.38 178 THR A C 1
ATOM 1403 O O . THR A 1 178 ? -8.938 -31.422 2.143 1 98.38 178 THR A O 1
ATOM 1406 N N . LEU A 1 179 ? -9.68 -30.281 0.4 1 98.62 179 LEU A N 1
ATOM 1407 C CA . LEU A 1 179 ? -9.781 -29.016 1.131 1 98.62 179 LEU A CA 1
ATOM 1408 C C . LEU A 1 179 ? -10.805 -29.125 2.26 1 98.62 179 LEU A C 1
ATOM 1410 O O . LEU A 1 179 ? -10.547 -28.672 3.377 1 98.62 179 LEU A O 1
ATOM 1414 N N . ARG A 1 180 ? -11.914 -29.734 1.989 1 98.31 180 ARG A N 1
ATOM 1415 C CA . ARG A 1 180 ? -12.953 -29.891 3.008 1 98.31 180 ARG A CA 1
ATOM 1416 C C . ARG A 1 180 ? -12.461 -30.75 4.164 1 98.31 180 ARG A C 1
ATOM 1418 O O . ARG A 1 180 ? -12.688 -30.422 5.332 1 98.31 180 ARG A O 1
ATOM 1425 N N . ARG A 1 181 ? -11.836 -31.859 3.824 1 98.5 181 ARG A N 1
ATOM 1426 C CA . ARG A 1 181 ? -11.297 -32.719 4.871 1 98.5 181 ARG A CA 1
ATOM 1427 C C . ARG A 1 181 ? -10.305 -31.953 5.746 1 98.5 181 ARG A C 1
ATOM 1429 O O . ARG A 1 181 ? -10.289 -32.125 6.965 1 98.5 181 ARG A O 1
ATOM 1436 N N . PHE A 1 182 ? -9.445 -31.188 5.117 1 98.62 182 PHE A N 1
ATOM 1437 C CA . PHE A 1 182 ? -8.477 -30.375 5.836 1 98.62 182 PHE A CA 1
ATOM 1438 C C . PHE A 1 182 ? -9.18 -29.391 6.766 1 98.62 182 PHE A C 1
ATOM 1440 O O . PHE A 1 182 ? -8.852 -29.312 7.949 1 98.62 182 PHE A O 1
ATOM 1447 N N . LEU A 1 183 ? -10.188 -28.641 6.25 1 98.44 183 LEU A N 1
ATOM 1448 C CA . LEU A 1 183 ? -10.93 -27.641 7.023 1 98.44 183 LEU A CA 1
ATOM 1449 C C . LEU A 1 183 ? -11.68 -28.312 8.172 1 98.44 183 LEU A C 1
ATOM 1451 O O . LEU A 1 183 ? -11.734 -27.766 9.273 1 98.44 183 LEU A O 1
ATOM 1455 N N . ASP A 1 184 ? -12.234 -29.484 7.887 1 98.19 184 ASP A N 1
ATOM 1456 C CA . ASP A 1 184 ? -12.945 -30.234 8.922 1 98.19 184 ASP A CA 1
ATOM 1457 C C . ASP A 1 184 ? -12.008 -30.641 10.055 1 98.19 184 ASP A C 1
ATOM 1459 O O . ASP A 1 184 ? -12.383 -30.594 11.227 1 98.19 184 ASP A O 1
ATOM 1463 N N . THR A 1 185 ? -10.836 -31.031 9.656 1 98 185 THR A N 1
ATOM 1464 C CA . THR A 1 185 ? -9.867 -31.453 10.664 1 98 185 THR A CA 1
ATOM 1465 C C . THR A 1 185 ? -9.391 -30.266 11.484 1 98 185 THR A C 1
ATOM 1467 O O . THR A 1 185 ? -9.164 -30.375 12.695 1 98 185 THR A O 1
ATOM 1470 N N . VAL A 1 186 ? -9.188 -29.094 10.844 1 96.88 186 VAL A N 1
ATOM 1471 C CA . VAL A 1 186 ? -8.805 -27.891 11.547 1 96.88 186 VAL A CA 1
ATOM 1472 C C . VAL A 1 186 ? -9.883 -27.516 12.562 1 96.88 186 VAL A C 1
ATOM 1474 O O . VAL A 1 186 ? -9.578 -27.031 13.656 1 96.88 186 VAL A O 1
ATOM 1477 N N . ASP A 1 187 ? -11.125 -27.656 12.219 1 95.19 187 ASP A N 1
ATOM 1478 C CA . ASP A 1 187 ? -12.289 -27.547 13.094 1 95.19 187 ASP A CA 1
ATOM 1479 C C . ASP A 1 187 ? -12.336 -26.172 13.773 1 95.19 187 ASP A C 1
ATOM 1481 O O . ASP A 1 187 ? -12.547 -26.078 14.984 1 95.19 187 ASP A O 1
ATOM 1485 N N . GLY A 1 188 ? -11.992 -25.172 13.047 1 93.31 188 GLY A N 1
ATOM 1486 C CA . GLY A 1 188 ? -12.148 -23.812 13.523 1 93.31 188 GLY A CA 1
ATOM 1487 C C . GLY A 1 188 ? -11.102 -23.406 14.539 1 93.31 188 GLY A C 1
ATOM 1488 O O . GLY A 1 188 ? -11.156 -22.297 15.086 1 93.31 188 GLY A O 1
ATOM 1489 N N . ARG A 1 189 ? -10.055 -24.156 14.711 1 95.06 189 ARG A N 1
ATOM 1490 C CA . ARG A 1 189 ? -9.055 -23.891 15.742 1 95.06 189 ARG A CA 1
ATOM 1491 C C . ARG A 1 189 ? -8.023 -22.875 15.258 1 95.06 189 ARG A C 1
ATOM 1493 O O . ARG A 1 189 ? -7.363 -22.219 16.062 1 95.06 189 ARG A O 1
ATOM 1500 N N . GLN A 1 190 ? -7.824 -22.828 13.984 1 97.5 190 GLN A N 1
ATOM 1501 C CA . GLN A 1 190 ? -6.945 -21.875 13.328 1 97.5 190 GLN A CA 1
ATOM 1502 C C . GLN A 1 190 ? -7.668 -21.141 12.195 1 97.5 190 GLN A C 1
ATOM 1504 O O . GLN A 1 190 ? -8.664 -21.641 11.672 1 97.5 190 GLN A O 1
ATOM 1509 N N . ILE A 1 191 ? -7.227 -19.969 11.891 1 98.44 191 ILE A N 1
ATOM 1510 C CA . ILE A 1 191 ? -7.613 -19.312 10.641 1 98.44 191 ILE A CA 1
ATOM 1511 C C . ILE A 1 191 ? -6.969 -20.047 9.461 1 98.44 191 ILE A C 1
ATOM 1513 O O . ILE A 1 191 ? -5.785 -20.391 9.516 1 98.44 191 ILE A O 1
ATOM 1517 N N . VAL A 1 192 ? -7.738 -20.406 8.484 1 98.62 192 VAL A N 1
ATOM 1518 C CA . VAL A 1 192 ? -7.199 -20.984 7.254 1 98.62 192 VAL A CA 1
ATOM 1519 C C . VAL A 1 192 ? -7.305 -19.969 6.117 1 98.62 192 VAL A C 1
ATOM 1521 O O . VAL A 1 192 ? -8.406 -19.531 5.77 1 98.62 192 VAL A O 1
ATOM 1524 N N . VAL A 1 193 ? -6.188 -19.594 5.578 1 98.75 193 VAL A N 1
ATOM 1525 C CA . VAL A 1 193 ? -6.164 -18.703 4.426 1 98.75 193 VAL A CA 1
ATOM 1526 C C . VAL A 1 193 ? -6.008 -19.516 3.145 1 98.75 193 VAL A C 1
ATOM 1528 O O . VAL A 1 193 ? -5.059 -20.297 3.002 1 98.75 193 VAL A O 1
ATOM 1531 N N . LEU A 1 194 ? -6.934 -19.422 2.355 1 98.69 194 LEU A N 1
ATOM 1532 C CA . LEU A 1 194 ? -6.895 -20 1.02 1 98.69 194 LEU A CA 1
ATOM 1533 C C . LEU A 1 194 ? -6.551 -18.938 -0.024 1 98.69 194 LEU A C 1
ATOM 1535 O O . LEU A 1 194 ? -7.383 -18.094 -0.357 1 98.69 194 LEU A O 1
ATOM 1539 N N . ASP A 1 195 ? -5.348 -18.984 -0.518 1 98.44 195 ASP A N 1
ATOM 1540 C CA . ASP A 1 195 ? -4.887 -18.047 -1.533 1 98.44 195 ASP A CA 1
ATOM 1541 C C . ASP A 1 195 ? -5.266 -18.516 -2.934 1 98.44 195 ASP A C 1
ATOM 1543 O O . ASP A 1 195 ? -4.66 -19.453 -3.467 1 98.44 195 ASP A O 1
ATOM 1547 N N . GLU A 1 196 ? -6.18 -17.797 -3.484 1 98.25 196 GLU A N 1
ATOM 1548 C CA . GLU A 1 196 ? -6.73 -18.125 -4.793 1 98.25 196 GLU A CA 1
ATOM 1549 C C . GLU A 1 196 ? -6.324 -17.109 -5.848 1 98.25 196 GLU A C 1
ATOM 1551 O O . GLU A 1 196 ? -7.129 -16.734 -6.707 1 98.25 196 GLU A O 1
ATOM 1556 N N . ALA A 1 197 ? -5.059 -16.672 -5.797 1 97.88 197 ALA A N 1
ATOM 1557 C CA . ALA A 1 197 ? -4.543 -15.68 -6.746 1 97.88 197 ALA A CA 1
ATOM 1558 C C . ALA A 1 197 ? -4.711 -16.172 -8.18 1 97.88 197 ALA A C 1
ATOM 1560 O O . ALA A 1 197 ? -4.867 -15.359 -9.102 1 97.88 197 ALA A O 1
ATOM 1561 N N . TYR A 1 198 ? -4.75 -17.5 -8.398 1 98.38 198 TYR A N 1
ATOM 1562 C CA . TYR A 1 198 ? -4.801 -18.047 -9.75 1 98.38 198 TYR A CA 1
ATOM 1563 C C . TYR A 1 198 ? -6.117 -18.766 -10 1 98.38 198 TYR A C 1
ATOM 1565 O O . TYR A 1 198 ? -6.215 -19.594 -10.906 1 98.38 198 TYR A O 1
ATOM 1573 N N . PHE A 1 199 ? -7.117 -18.453 -9.242 1 97.94 199 PHE A N 1
ATOM 1574 C CA . PHE A 1 199 ? -8.406 -19.125 -9.312 1 97.94 199 PHE A CA 1
ATOM 1575 C C . PHE A 1 199 ? -8.969 -19.094 -10.727 1 97.94 199 PHE A C 1
ATOM 1577 O O . PHE A 1 199 ? -9.383 -20.125 -11.258 1 97.94 199 PHE A O 1
ATOM 1584 N N . GLU A 1 200 ? -8.938 -17.922 -11.367 1 97.69 200 GLU A N 1
ATOM 1585 C CA . GLU A 1 200 ? -9.617 -17.703 -12.641 1 97.69 200 GLU A CA 1
ATOM 1586 C C . GLU A 1 200 ? -8.945 -18.5 -13.766 1 97.69 200 GLU A C 1
ATOM 1588 O O . GLU A 1 200 ? -9.516 -18.672 -14.844 1 97.69 200 GLU A O 1
ATOM 1593 N N . PHE A 1 201 ? -7.746 -18.969 -13.508 1 98.31 201 PHE A N 1
ATOM 1594 C CA . PHE A 1 201 ? -7.016 -19.703 -14.531 1 98.31 201 PHE A CA 1
ATOM 1595 C C . PHE A 1 201 ? -7.445 -21.172 -14.555 1 98.31 201 PHE A C 1
ATOM 1597 O O . PHE A 1 201 ? -7.125 -21.891 -15.5 1 98.31 201 PHE A O 1
ATOM 1604 N N . VAL A 1 202 ? -8.133 -21.641 -13.539 1 97.81 202 VAL A N 1
ATOM 1605 C CA . VAL A 1 202 ? -8.391 -23.062 -13.359 1 97.81 202 VAL A CA 1
ATOM 1606 C C . VAL A 1 202 ? -9.742 -23.422 -13.977 1 97.81 202 VAL A C 1
ATOM 1608 O O . VAL A 1 202 ? -10.758 -22.812 -13.656 1 97.81 202 VAL A O 1
ATOM 1611 N N . ASP A 1 203 ? -9.703 -24.297 -14.891 1 94.12 203 ASP A N 1
ATOM 1612 C CA . ASP A 1 203 ? -10.906 -24.875 -15.477 1 94.12 203 ASP A CA 1
ATOM 1613 C C . ASP A 1 203 ? -10.953 -26.391 -15.273 1 94.12 203 ASP A C 1
ATOM 1615 O O . ASP A 1 203 ? -10.953 -27.156 -16.234 1 94.12 203 ASP A O 1
ATOM 1619 N N . GLN A 1 204 ? -10.898 -26.828 -14.039 1 95 204 GLN A N 1
ATOM 1620 C CA . GLN A 1 204 ? -10.852 -28.234 -13.695 1 95 204 GLN A CA 1
ATOM 1621 C C . GLN A 1 204 ? -12.062 -28.641 -12.844 1 95 204 GLN A C 1
ATOM 1623 O O . GLN A 1 204 ? -12.469 -27.906 -11.945 1 95 204 GLN A O 1
ATOM 1628 N N . ILE A 1 205 ? -12.508 -29.766 -13.188 1 94.12 205 ILE A N 1
ATOM 1629 C CA . ILE A 1 205 ? -13.586 -30.328 -12.383 1 94.12 205 ILE A CA 1
ATOM 1630 C C . ILE A 1 205 ? -13.078 -30.641 -10.977 1 94.12 205 ILE A C 1
ATOM 1632 O O . ILE A 1 205 ? -11.984 -31.188 -10.82 1 94.12 205 ILE A O 1
ATOM 1636 N N . GLY A 1 206 ? -13.75 -30.25 -10.039 1 95.69 206 GLY A N 1
ATOM 1637 C CA . GLY A 1 206 ? -13.406 -30.578 -8.664 1 95.69 206 GLY A CA 1
ATOM 1638 C C . GLY A 1 206 ? -12.602 -29.484 -7.969 1 95.69 206 GLY A C 1
ATOM 1639 O O . GLY A 1 206 ? -12.398 -29.547 -6.754 1 95.69 206 GLY A O 1
ATOM 1640 N N . PHE A 1 207 ? -12.094 -28.516 -8.789 1 97.44 207 PHE A N 1
ATOM 1641 C CA . PHE A 1 207 ? -11.391 -27.422 -8.148 1 97.44 207 PHE A CA 1
ATOM 1642 C C . PHE A 1 207 ? -12.312 -26.672 -7.18 1 97.44 207 PHE A C 1
ATOM 1644 O O . PHE A 1 207 ? -13.461 -26.375 -7.516 1 97.44 207 PHE A O 1
ATOM 1651 N N . PRO A 1 208 ? -11.836 -26.438 -6.004 1 97.38 208 PRO A N 1
ATOM 1652 C CA . PRO A 1 208 ? -12.711 -25.812 -5.004 1 97.38 208 PRO A CA 1
ATOM 1653 C C . PRO A 1 208 ? -12.953 -24.328 -5.266 1 97.38 208 PRO A C 1
ATOM 1655 O O . PRO A 1 208 ? -12.102 -23.656 -5.859 1 97.38 208 PRO A O 1
ATOM 1658 N N . ASP A 1 209 ? -14.109 -23.906 -4.852 1 96.69 209 ASP A N 1
ATOM 1659 C CA . ASP A 1 209 ? -14.445 -22.484 -4.781 1 96.69 209 ASP A CA 1
ATOM 1660 C C . ASP A 1 209 ? -14.484 -22.016 -3.332 1 96.69 209 ASP A C 1
ATOM 1662 O O . ASP A 1 209 ? -15.508 -22.141 -2.658 1 96.69 209 ASP A O 1
ATOM 1666 N N . GLY A 1 210 ? -13.375 -21.391 -2.977 1 97.62 210 GLY A N 1
ATOM 1667 C CA . GLY A 1 210 ? -13.258 -20.938 -1.6 1 97.62 210 GLY A CA 1
ATOM 1668 C C . GLY A 1 210 ? -14.391 -20.016 -1.179 1 97.62 210 GLY A C 1
ATOM 1669 O O . GLY A 1 210 ? -14.828 -20.047 -0.028 1 97.62 210 GLY A O 1
ATOM 1670 N N . MET A 1 211 ? -14.938 -19.219 -2.09 1 97.62 211 MET A N 1
ATOM 1671 C CA . MET A 1 211 ? -16.016 -18.281 -1.793 1 97.62 211 MET A CA 1
ATOM 1672 C C . MET A 1 211 ? -17.281 -19.016 -1.363 1 97.62 211 MET A C 1
ATOM 1674 O O . MET A 1 211 ? -17.984 -18.562 -0.463 1 97.62 211 MET A O 1
ATOM 1678 N N . LYS A 1 212 ? -17.547 -20.109 -1.969 1 96.62 212 LYS A N 1
ATOM 1679 C CA . LYS A 1 212 ? -18.719 -20.906 -1.624 1 96.62 212 LYS A CA 1
ATOM 1680 C C . LYS A 1 212 ? -18.531 -21.609 -0.278 1 96.62 212 LYS A C 1
ATOM 1682 O O . LYS A 1 212 ? -19.5 -21.812 0.458 1 96.62 212 LYS A O 1
ATOM 1687 N N . LEU A 1 213 ? -17.328 -21.922 0.037 1 97.62 213 LEU A N 1
ATOM 1688 C CA . LEU A 1 213 ? -17.031 -22.688 1.249 1 97.62 213 LEU A CA 1
ATOM 1689 C C . LEU A 1 213 ? -17.094 -21.781 2.479 1 97.62 213 LEU A C 1
ATOM 1691 O O . LEU A 1 213 ? -17.172 -22.281 3.609 1 97.62 213 LEU A O 1
ATOM 1695 N N . LEU A 1 214 ? -17.062 -20.469 2.311 1 96.75 214 LEU A N 1
ATOM 1696 C CA . LEU A 1 214 ? -17.062 -19.516 3.418 1 96.75 214 LEU A CA 1
ATOM 1697 C C . LEU A 1 214 ? -18.312 -19.688 4.281 1 96.75 214 LEU A C 1
ATOM 1699 O O . LEU A 1 214 ? -18.266 -19.406 5.484 1 96.75 214 LEU A O 1
ATOM 1703 N N . GLU A 1 215 ? -19.344 -20.109 3.725 1 93.88 215 GLU A N 1
ATOM 1704 C CA . GLU A 1 215 ? -20.609 -20.281 4.449 1 93.88 215 GLU A CA 1
ATOM 1705 C C . GLU A 1 215 ? -20.516 -21.422 5.453 1 93.88 215 GLU A C 1
ATOM 1707 O O . GLU A 1 215 ? -21.141 -21.375 6.516 1 93.88 215 GLU A O 1
ATOM 1712 N N . GLN A 1 216 ? -19.75 -22.359 5.129 1 96.06 216 GLN A N 1
ATOM 1713 C CA . GLN A 1 216 ? -19.625 -23.547 5.953 1 96.06 216 GLN A CA 1
ATOM 1714 C C . GLN A 1 216 ? -18.453 -23.438 6.922 1 96.06 216 GLN A C 1
ATOM 1716 O O . GLN A 1 216 ? -18.453 -24.062 7.98 1 96.06 216 GLN A O 1
ATOM 1721 N N . TYR A 1 217 ? -17.531 -22.672 6.609 1 97.44 217 TYR A N 1
ATOM 1722 C CA . TYR A 1 217 ? -16.312 -22.562 7.402 1 97.44 217 TYR A CA 1
ATOM 1723 C C . TYR A 1 217 ? -16.016 -21.109 7.762 1 97.44 217 TYR A C 1
ATOM 1725 O O . TYR A 1 217 ? -15.25 -20.438 7.07 1 97.44 217 TYR A O 1
ATOM 1733 N N . PRO A 1 218 ? -16.453 -20.641 8.898 1 96.06 218 PRO A N 1
ATOM 1734 C CA . PRO A 1 218 ? -16.328 -19.234 9.266 1 96.06 218 PRO A CA 1
ATOM 1735 C C . PRO A 1 218 ? -14.891 -18.812 9.523 1 96.06 218 PRO A C 1
ATOM 1737 O O . PRO A 1 218 ? -14.602 -17.609 9.602 1 96.06 218 PRO A O 1
ATOM 1740 N N . ASN A 1 219 ? -13.961 -19.797 9.695 1 97.38 219 ASN A N 1
ATOM 1741 C CA . ASN A 1 219 ? -12.562 -19.484 9.945 1 97.38 219 ASN A CA 1
ATOM 1742 C C . ASN A 1 219 ? -11.758 -19.422 8.648 1 97.38 219 ASN A C 1
ATOM 1744 O O . ASN A 1 219 ? -10.539 -19.234 8.672 1 97.38 219 ASN A O 1
ATOM 1748 N N . LEU A 1 220 ? -12.445 -19.562 7.527 1 98.5 220 LEU A N 1
ATOM 1749 C CA . LEU A 1 220 ? -11.789 -19.531 6.227 1 98.5 220 LEU A CA 1
ATOM 1750 C C . LEU A 1 220 ? -11.656 -18.094 5.723 1 98.5 220 LEU A C 1
ATOM 1752 O O . LEU A 1 220 ? -12.594 -17.297 5.852 1 98.5 220 LEU A O 1
ATOM 1756 N N . VAL A 1 221 ? -10.5 -17.703 5.258 1 98.62 221 VAL A N 1
ATOM 1757 C CA . VAL A 1 221 ? -10.227 -16.438 4.578 1 98.62 221 VAL A CA 1
ATOM 1758 C C . VAL A 1 221 ? -9.758 -16.719 3.152 1 98.62 221 VAL A C 1
ATOM 1760 O O . VAL A 1 221 ? -8.789 -17.453 2.943 1 98.62 221 VAL A O 1
ATOM 1763 N N . VAL A 1 222 ? -10.406 -16.156 2.188 1 98.62 222 VAL A N 1
ATOM 1764 C CA . VAL A 1 222 ? -10.055 -16.359 0.785 1 98.62 222 VAL A CA 1
ATOM 1765 C C . VAL A 1 222 ? -9.383 -15.109 0.231 1 98.62 222 VAL A C 1
ATOM 1767 O O . VAL A 1 222 ? -9.891 -14 0.391 1 98.62 222 VAL A O 1
ATOM 1770 N N . PHE A 1 223 ? -8.195 -15.297 -0.389 1 98.38 223 PHE A N 1
ATOM 1771 C CA . PHE A 1 223 ? -7.504 -14.211 -1.078 1 98.38 223 PHE A CA 1
ATOM 1772 C C . PHE A 1 223 ? -7.723 -14.305 -2.584 1 98.38 223 PHE A C 1
ATOM 1774 O O . PHE A 1 223 ? -7.648 -15.391 -3.164 1 98.38 223 PHE A O 1
ATOM 1781 N N . ARG A 1 224 ? -7.992 -13.227 -3.191 1 97.75 224 ARG A N 1
ATOM 1782 C CA . ARG A 1 224 ? -7.957 -13.086 -4.645 1 97.75 224 ARG A CA 1
ATOM 1783 C C . ARG A 1 224 ? -7.285 -11.781 -5.059 1 97.75 224 ARG A C 1
ATOM 1785 O O . ARG A 1 224 ? -6.961 -10.953 -4.207 1 97.75 224 ARG A O 1
ATOM 1792 N N . THR A 1 225 ? -6.918 -11.688 -6.324 1 97.44 225 THR A N 1
ATOM 1793 C CA . THR A 1 225 ? -6.145 -10.547 -6.801 1 97.44 225 THR A CA 1
ATOM 1794 C C . THR A 1 225 ? -6.594 -10.141 -8.203 1 97.44 225 THR A C 1
ATOM 1796 O O . THR A 1 225 ? -7.242 -10.914 -8.906 1 97.44 225 THR A O 1
ATOM 1799 N N . PHE A 1 226 ? -6.289 -8.938 -8.547 1 98 226 PHE A N 1
ATOM 1800 C CA . PHE A 1 226 ? -6.523 -8.461 -9.906 1 98 226 PHE A CA 1
ATOM 1801 C C . PHE A 1 226 ? -5.223 -8.414 -10.695 1 98 226 PHE A C 1
ATOM 1803 O O . PHE A 1 226 ? -5.211 -8.016 -11.859 1 98 226 PHE A O 1
ATOM 1810 N N . SER A 1 227 ? -4.129 -8.852 -10.125 1 97.19 227 SER A N 1
ATOM 1811 C CA . SER A 1 227 ? -2.795 -8.703 -10.695 1 97.19 227 SER A CA 1
ATOM 1812 C C . SER A 1 227 ? -2.543 -9.727 -11.797 1 97.19 227 SER A C 1
ATOM 1814 O O . SER A 1 227 ? -1.718 -9.5 -12.688 1 97.19 227 SER A O 1
ATOM 1816 N N . LYS A 1 228 ? -3.193 -10.914 -11.648 1 97.75 228 LYS A N 1
ATOM 1817 C CA . LYS A 1 228 ? -2.863 -12.023 -12.531 1 97.75 228 LYS A CA 1
ATOM 1818 C C . LYS A 1 228 ? -3.844 -12.109 -13.703 1 97.75 228 LYS A C 1
ATOM 1820 O O . LYS A 1 228 ? -3.67 -11.43 -14.719 1 97.75 228 LYS A O 1
ATOM 1825 N N . MET A 1 229 ? -4.969 -12.695 -13.5 1 98.12 229 MET A N 1
ATOM 1826 C CA . MET A 1 229 ? -5.953 -12.859 -14.562 1 98.12 229 MET A CA 1
ATOM 1827 C C . MET A 1 229 ? -6.332 -11.516 -15.172 1 98.12 229 MET A C 1
ATOM 1829 O O . MET A 1 229 ? -6.281 -11.344 -16.391 1 98.12 229 MET A O 1
ATOM 1833 N N . TYR A 1 230 ? -6.547 -10.508 -14.367 1 98.06 230 TYR A N 1
ATOM 1834 C CA . TYR A 1 230 ? -7.176 -9.273 -14.82 1 98.06 230 TYR A CA 1
ATOM 1835 C C . TYR A 1 230 ? -6.125 -8.258 -15.25 1 98.06 230 TYR A C 1
ATOM 1837 O O . TYR A 1 230 ? -6.461 -7.141 -15.656 1 98.06 230 TYR A O 1
ATOM 1845 N N . ALA A 1 231 ? -4.875 -8.57 -15.078 1 98.25 231 ALA A N 1
ATOM 1846 C CA . ALA A 1 231 ? -3.771 -7.793 -15.633 1 98.25 231 ALA A CA 1
ATOM 1847 C C . ALA A 1 231 ? -3.738 -6.387 -15.039 1 98.25 231 ALA A C 1
ATOM 1849 O O . ALA A 1 231 ? -3.617 -5.402 -15.773 1 98.25 231 ALA A O 1
ATOM 1850 N N . LEU A 1 232 ? -3.885 -6.285 -13.742 1 98.31 232 LEU A N 1
ATOM 1851 C CA . LEU A 1 232 ? -3.816 -4.984 -13.086 1 98.31 232 LEU A CA 1
ATOM 1852 C C . LEU A 1 232 ? -2.672 -4.945 -12.078 1 98.31 232 LEU A C 1
ATOM 1854 O O . LEU A 1 232 ? -2.775 -4.289 -11.039 1 98.31 232 LEU A O 1
ATOM 1858 N N . ALA A 1 233 ? -1.587 -5.707 -12.375 1 97.88 233 ALA A N 1
ATOM 1859 C CA . ALA A 1 233 ? -0.457 -5.816 -11.461 1 97.88 233 ALA A CA 1
ATOM 1860 C C . ALA A 1 233 ? 0.131 -4.445 -11.148 1 97.88 233 ALA A C 1
ATOM 1862 O O . ALA A 1 233 ? 0.484 -4.16 -10 1 97.88 233 ALA A O 1
ATOM 1863 N N . ALA A 1 234 ? 0.175 -3.547 -12.109 1 97.88 234 ALA A N 1
ATOM 1864 C CA . ALA A 1 234 ? 0.792 -2.23 -11.969 1 97.88 234 ALA A CA 1
ATOM 1865 C C . ALA A 1 234 ? 0.03 -1.374 -10.961 1 97.88 234 ALA A C 1
ATOM 1867 O O . ALA A 1 234 ? 0.574 -0.409 -10.422 1 97.88 234 ALA A O 1
ATOM 1868 N N . LEU A 1 235 ? -1.221 -1.689 -10.766 1 98.19 235 LEU A N 1
ATOM 1869 C CA . LEU A 1 235 ? -2.094 -0.808 -10 1 98.19 235 LEU A CA 1
ATOM 1870 C C . LEU A 1 235 ? -2.176 -1.254 -8.547 1 98.19 235 LEU A C 1
ATOM 1872 O O . LEU A 1 235 ? -2.621 -0.493 -7.684 1 98.19 235 LEU A O 1
ATOM 1876 N N . ARG A 1 236 ? -1.748 -2.471 -8.258 1 97.25 236 ARG A N 1
ATOM 1877 C CA . ARG A 1 236 ? -1.627 -2.996 -6.902 1 97.25 236 ARG A CA 1
ATOM 1878 C C . ARG A 1 236 ? -2.988 -3.062 -6.219 1 97.25 236 ARG A C 1
ATOM 1880 O O . ARG A 1 236 ? -3.293 -2.242 -5.352 1 97.25 236 ARG A O 1
ATOM 1887 N N . ILE A 1 237 ? -3.732 -4.09 -6.457 1 98 237 ILE A N 1
ATOM 1888 C CA . ILE A 1 237 ? -5.043 -4.215 -5.828 1 98 237 ILE A CA 1
ATOM 1889 C C . ILE A 1 237 ? -5.441 -5.684 -5.742 1 98 237 ILE A C 1
ATOM 1891 O O . ILE A 1 237 ? -5.215 -6.453 -6.68 1 98 237 ILE A O 1
ATOM 1895 N N . GLY A 1 238 ? -5.891 -6.078 -4.656 1 97.25 238 GLY A N 1
ATOM 1896 C CA . GLY A 1 238 ? -6.457 -7.375 -4.324 1 97.25 238 GLY A CA 1
ATOM 1897 C C . GLY A 1 238 ? -7.445 -7.32 -3.176 1 97.25 238 GLY A C 1
ATOM 1898 O O . GLY A 1 238 ? -7.816 -6.234 -2.725 1 97.25 238 GLY A O 1
ATOM 1899 N N . TYR A 1 239 ? -7.957 -8.477 -2.783 1 97.88 239 TYR A N 1
ATOM 1900 C CA . TYR A 1 239 ? -8.938 -8.438 -1.702 1 97.88 239 TYR A CA 1
ATOM 1901 C C . TYR A 1 239 ? -8.992 -9.781 -0.974 1 97.88 239 TYR A C 1
ATOM 1903 O O . TYR A 1 239 ? -8.492 -10.789 -1.476 1 97.88 239 TYR A O 1
ATOM 1911 N N . LEU A 1 240 ? -9.477 -9.734 0.198 1 98.31 240 LEU A N 1
ATOM 1912 C CA . LEU A 1 240 ? -9.836 -10.953 0.923 1 98.31 240 LEU A CA 1
ATOM 1913 C C . LEU A 1 240 ? -11.328 -10.984 1.223 1 98.31 240 LEU A C 1
ATOM 1915 O O . LEU A 1 240 ? -12.008 -9.953 1.141 1 98.31 240 LEU A O 1
ATOM 1919 N N . CYS A 1 241 ? -11.844 -12.141 1.398 1 98.5 241 CYS A N 1
ATOM 1920 C CA . CYS A 1 241 ? -13.227 -12.391 1.789 1 98.5 241 CYS A CA 1
ATOM 1921 C C . CYS A 1 241 ? -13.297 -13.43 2.9 1 98.5 241 CYS A C 1
ATOM 1923 O O . CYS A 1 241 ? -12.57 -14.422 2.877 1 98.5 241 CYS A O 1
ATOM 1925 N N . SER A 1 242 ? -14.102 -13.219 3.873 1 98.5 242 SER A N 1
ATOM 1926 C CA . SER A 1 242 ? -14.32 -14.133 4.988 1 98.5 242 SER A CA 1
ATOM 1927 C C . SER A 1 242 ? -15.633 -13.82 5.707 1 98.5 242 SER A C 1
ATOM 1929 O O . SER A 1 242 ? -16.469 -13.07 5.195 1 98.5 242 SER A O 1
ATOM 1931 N N . SER A 1 243 ? -15.883 -14.531 6.836 1 97.31 243 SER A N 1
ATOM 1932 C CA . SER A 1 243 ? -17.031 -14.172 7.664 1 97.31 243 SER A CA 1
ATOM 1933 C C . SER A 1 243 ? -16.922 -12.734 8.164 1 97.31 243 SER A C 1
ATOM 1935 O O . SER A 1 243 ? -15.82 -12.219 8.336 1 97.31 243 SER A O 1
ATOM 1937 N N . PRO A 1 244 ? -18.062 -12.078 8.375 1 95.31 244 PRO A N 1
ATOM 1938 C CA . PRO A 1 244 ? -18.031 -10.688 8.844 1 95.31 244 PRO A CA 1
ATOM 1939 C C . PRO A 1 244 ? -17.234 -10.516 10.125 1 95.31 244 PRO A C 1
ATOM 1941 O O . PRO A 1 244 ? -16.5 -9.531 10.273 1 95.31 244 PRO A O 1
ATOM 1944 N N . ALA A 1 245 ? -17.328 -11.453 10.992 1 94.19 245 ALA A N 1
ATOM 1945 C CA . ALA A 1 245 ? -16.625 -11.367 12.266 1 94.19 245 ALA A CA 1
ATOM 1946 C C . ALA A 1 245 ? -15.117 -11.391 12.07 1 94.19 245 ALA A C 1
ATOM 1948 O O . ALA A 1 245 ? -14.383 -10.625 12.703 1 94.19 245 ALA A O 1
ATOM 1949 N N . VAL A 1 246 ? -14.633 -12.266 11.188 1 96.38 246 VAL A N 1
ATOM 1950 C CA . VAL A 1 246 ? -13.203 -12.391 10.914 1 96.38 246 VAL A CA 1
ATOM 1951 C C . VAL A 1 246 ? -12.695 -11.133 10.211 1 96.38 246 VAL A C 1
ATOM 1953 O O . VAL A 1 246 ? -11.648 -10.602 10.562 1 96.38 246 VAL A O 1
ATOM 1956 N N . VAL A 1 247 ? -13.484 -10.641 9.25 1 96.5 247 VAL A N 1
ATOM 1957 C CA . VAL A 1 247 ? -13.086 -9.461 8.5 1 96.5 247 VAL A CA 1
ATOM 1958 C C . VAL A 1 247 ? -13.039 -8.25 9.43 1 96.5 247 VAL A C 1
ATOM 1960 O O . VAL A 1 247 ? -12.156 -7.391 9.297 1 96.5 247 VAL A O 1
ATOM 1963 N N . ASP A 1 248 ? -13.93 -8.18 10.344 1 93.06 248 ASP A N 1
ATOM 1964 C CA . ASP A 1 248 ? -13.961 -7.082 11.297 1 93.06 248 ASP A CA 1
ATOM 1965 C C . ASP A 1 248 ? -12.672 -7.035 12.125 1 93.06 248 ASP A C 1
ATOM 1967 O O . ASP A 1 248 ? -12.133 -5.961 12.383 1 93.06 248 ASP A O 1
ATOM 1971 N N . ILE A 1 249 ? -12.156 -8.172 12.5 1 93.06 249 ILE A N 1
ATOM 1972 C CA . ILE A 1 249 ? -10.922 -8.258 13.273 1 93.06 249 ILE A CA 1
ATOM 1973 C C . ILE A 1 249 ? -9.742 -7.836 12.398 1 93.06 249 ILE A C 1
ATOM 1975 O O . ILE A 1 249 ? -8.867 -7.082 12.844 1 93.06 249 ILE A O 1
ATOM 1979 N N . ILE A 1 250 ? -9.758 -8.32 11.18 1 94.88 250 ILE A N 1
ATOM 1980 C CA . ILE A 1 250 ? -8.664 -7.988 10.273 1 94.88 250 ILE A CA 1
ATOM 1981 C C . ILE A 1 250 ? -8.664 -6.488 9.984 1 94.88 250 ILE A C 1
ATOM 1983 O O . ILE A 1 250 ? -7.605 -5.859 9.922 1 94.88 250 ILE A O 1
ATOM 1987 N N . ARG A 1 251 ? -9.828 -5.926 9.844 1 92.31 251 ARG A N 1
ATOM 1988 C CA . ARG A 1 251 ? -9.992 -4.508 9.539 1 92.31 251 ARG A CA 1
ATOM 1989 C C . ARG A 1 251 ? -9.367 -3.637 10.625 1 92.31 251 ARG A C 1
ATOM 1991 O O . ARG A 1 251 ? -8.867 -2.545 10.344 1 92.31 251 ARG A O 1
ATOM 1998 N N . ARG A 1 252 ? -9.359 -4.086 11.836 1 87.06 252 ARG A N 1
ATOM 1999 C CA . ARG A 1 252 ? -8.82 -3.342 12.969 1 87.06 252 ARG A CA 1
ATOM 2000 C C . ARG A 1 252 ? -7.312 -3.145 12.828 1 87.06 252 ARG A C 1
ATOM 2002 O O . ARG A 1 252 ? -6.75 -2.211 13.406 1 87.06 252 ARG A O 1
ATOM 2009 N N . THR A 1 253 ? -6.719 -3.994 12.047 1 86.44 253 THR A N 1
ATOM 2010 C CA . THR A 1 253 ? -5.27 -3.957 11.914 1 86.44 253 THR A CA 1
ATOM 2011 C C . THR A 1 253 ? -4.867 -3.549 10.492 1 86.44 253 THR A C 1
ATOM 2013 O O . THR A 1 253 ? -3.703 -3.678 10.109 1 86.44 253 THR A O 1
ATOM 2016 N N . HIS A 1 254 ? -5.84 -3.148 9.75 1 88.44 254 HIS A N 1
ATOM 2017 C CA . HIS A 1 254 ? -5.621 -2.824 8.344 1 88.44 254 HIS A CA 1
ATOM 2018 C C . HIS A 1 254 ? -5.484 -1.32 8.141 1 88.44 254 HIS A C 1
ATOM 2020 O O . HIS A 1 254 ? -6.211 -0.537 8.758 1 88.44 254 HIS A O 1
ATOM 2026 N N . VAL A 1 255 ? -4.559 -0.96 7.305 1 81.5 255 VAL A N 1
ATOM 2027 C CA . VAL A 1 255 ? -4.367 0.447 6.973 1 81.5 255 VAL A CA 1
ATOM 2028 C C . VAL A 1 255 ? -5.469 0.91 6.02 1 81.5 255 VAL A C 1
ATOM 2030 O O . VAL A 1 255 ? -5.734 0.261 5.008 1 81.5 255 VAL A O 1
ATOM 2033 N N . VAL A 1 256 ? -6.082 2.006 6.32 1 82.94 256 VAL A N 1
ATOM 2034 C CA . VAL A 1 256 ? -7.117 2.568 5.465 1 82.94 256 VAL A CA 1
ATOM 2035 C C . VAL A 1 256 ? -6.484 3.492 4.422 1 82.94 256 VAL A C 1
ATOM 2037 O O . VAL A 1 256 ? -5.336 3.91 4.574 1 82.94 256 VAL A O 1
ATOM 2040 N N . TYR A 1 257 ? -7.133 3.723 3.297 1 89.75 257 TYR A N 1
ATOM 2041 C CA . TYR A 1 257 ? -6.727 4.633 2.234 1 89.75 257 TYR A CA 1
ATOM 2042 C C . TYR A 1 257 ? -5.48 4.117 1.522 1 89.75 257 TYR A C 1
ATOM 2044 O O . TYR A 1 257 ? -4.715 4.895 0.953 1 89.75 257 TYR A O 1
ATOM 2052 N N . SER A 1 258 ? -5.27 2.84 1.621 1 92.06 258 SER A N 1
ATOM 2053 C CA . SER A 1 258 ? -4.027 2.311 1.074 1 92.06 258 SER A CA 1
ATOM 2054 C C . SER A 1 258 ? -4.148 2.039 -0.422 1 92.06 258 SER A C 1
ATOM 2056 O O . SER A 1 258 ? -3.154 2.072 -1.148 1 92.06 258 SER A O 1
ATOM 2058 N N . VAL A 1 259 ? -5.348 1.816 -0.903 1 96.56 259 VAL A N 1
ATOM 2059 C CA . VAL A 1 259 ? -5.527 1.438 -2.301 1 96.56 259 VAL A CA 1
ATOM 2060 C C . VAL A 1 259 ? -5.828 2.68 -3.137 1 96.56 259 VAL A C 1
ATOM 2062 O O . VAL A 1 259 ? -6.773 3.418 -2.85 1 96.56 259 VAL A O 1
ATOM 2065 N N . ASN A 1 260 ? -5.059 2.883 -4.164 1 97.88 260 ASN A N 1
ATOM 2066 C CA . ASN A 1 260 ? -5.18 4.09 -4.977 1 97.88 260 ASN A CA 1
ATOM 2067 C C . ASN A 1 260 ? -6.5 4.125 -5.738 1 97.88 260 ASN A C 1
ATOM 2069 O O . ASN A 1 260 ? -7.113 3.08 -5.973 1 97.88 260 ASN A O 1
ATOM 2073 N N . SER A 1 261 ? -6.934 5.277 -6.152 1 97.94 261 SER A N 1
ATOM 2074 C CA . SER A 1 261 ? -8.25 5.5 -6.738 1 97.94 261 SER A CA 1
ATOM 2075 C C . SER A 1 261 ? -8.375 4.805 -8.086 1 97.94 261 SER A C 1
ATOM 2077 O O . SER A 1 261 ? -9.414 4.219 -8.398 1 97.94 261 SER A O 1
ATOM 2079 N N . LEU A 1 262 ? -7.316 4.883 -8.898 1 98.5 262 LEU A N 1
ATOM 2080 C CA . LEU A 1 262 ? -7.363 4.27 -10.219 1 98.5 262 LEU A CA 1
ATOM 2081 C C . LEU A 1 262 ? -7.551 2.76 -10.109 1 98.5 262 LEU A C 1
ATOM 2083 O O . LEU A 1 262 ? -8.328 2.17 -10.867 1 98.5 262 LEU A O 1
ATOM 2087 N N . ALA A 1 263 ? -6.852 2.16 -9.203 1 98.56 263 ALA A N 1
ATOM 2088 C CA . ALA A 1 263 ? -6.949 0.717 -9 1 98.56 263 ALA A CA 1
ATOM 2089 C C . ALA A 1 263 ? -8.375 0.308 -8.633 1 98.56 263 ALA A C 1
ATOM 2091 O O . ALA A 1 263 ? -8.891 -0.68 -9.156 1 98.56 263 ALA A O 1
ATOM 2092 N N . GLN A 1 264 ? -8.977 1.047 -7.699 1 98.25 264 GLN A N 1
ATOM 2093 C CA . GLN A 1 264 ? -10.32 0.722 -7.254 1 98.25 264 GLN A CA 1
ATOM 2094 C C . GLN A 1 264 ? -11.312 0.777 -8.414 1 98.25 264 GLN A C 1
ATOM 2096 O O . GLN A 1 264 ? -12.125 -0.137 -8.594 1 98.25 264 GLN A O 1
ATOM 2101 N N . GLN A 1 265 ? -11.234 1.812 -9.219 1 98.06 265 GLN A N 1
ATOM 2102 C CA . GLN A 1 265 ? -12.141 1.992 -10.344 1 98.06 265 GLN A CA 1
ATOM 2103 C C . GLN A 1 265 ? -11.891 0.946 -11.43 1 98.06 265 GLN A C 1
ATOM 2105 O O . GLN A 1 265 ? -12.836 0.381 -11.984 1 98.06 265 GLN A O 1
ATOM 2110 N N . ALA A 1 266 ? -10.602 0.684 -11.711 1 98.56 266 ALA A N 1
ATOM 2111 C CA . ALA A 1 266 ? -10.242 -0.282 -12.75 1 98.56 266 ALA A CA 1
ATOM 2112 C C . ALA A 1 266 ? -10.664 -1.694 -12.352 1 98.56 266 ALA A C 1
ATOM 2114 O O . ALA A 1 266 ? -11.172 -2.455 -13.18 1 98.56 266 ALA A O 1
ATOM 2115 N N . ALA A 1 267 ? -10.438 -2.037 -11.094 1 98.44 267 ALA A N 1
ATOM 2116 C CA . ALA A 1 267 ? -10.828 -3.357 -10.602 1 98.44 267 ALA A CA 1
ATOM 2117 C C . ALA A 1 267 ? -12.336 -3.553 -10.695 1 98.44 267 ALA A C 1
ATOM 2119 O O . ALA A 1 267 ? -12.805 -4.609 -11.117 1 98.44 267 ALA A O 1
ATOM 2120 N N . ALA A 1 268 ? -13.086 -2.52 -10.297 1 97.69 268 ALA A N 1
ATOM 2121 C CA . ALA A 1 268 ? -14.539 -2.566 -10.398 1 97.69 268 ALA A CA 1
ATOM 2122 C C . ALA A 1 268 ? -14.984 -2.809 -11.836 1 97.69 268 ALA A C 1
ATOM 2124 O O . ALA A 1 268 ? -15.875 -3.625 -12.094 1 97.69 268 ALA A O 1
ATOM 2125 N N . ALA A 1 269 ? -14.367 -2.143 -12.742 1 97.75 269 ALA A N 1
ATOM 2126 C CA . ALA A 1 269 ? -14.711 -2.254 -14.156 1 97.75 269 ALA A CA 1
ATOM 2127 C C . ALA A 1 269 ? -14.312 -3.619 -14.711 1 97.75 269 ALA A C 1
ATOM 2129 O O . ALA A 1 269 ? -15.008 -4.172 -15.57 1 97.75 269 ALA A O 1
ATOM 2130 N N . ALA A 1 270 ? -13.203 -4.184 -14.25 1 97.38 270 ALA A N 1
ATOM 2131 C CA . ALA A 1 270 ? -12.672 -5.445 -14.758 1 97.38 270 ALA A CA 1
ATOM 2132 C C . ALA A 1 270 ? -13.641 -6.594 -14.5 1 97.38 270 ALA A C 1
ATOM 2134 O O . ALA A 1 270 ? -13.664 -7.574 -15.242 1 97.38 270 ALA A O 1
ATOM 2135 N N . MET A 1 271 ? -14.406 -6.422 -13.5 1 94.62 271 MET A N 1
ATOM 2136 C CA . MET A 1 271 ? -15.289 -7.512 -13.078 1 94.62 271 MET A CA 1
ATOM 2137 C C . MET A 1 271 ? -16.578 -7.5 -13.875 1 94.62 271 MET A C 1
ATOM 2139 O O . MET A 1 271 ? -17.344 -8.469 -13.844 1 94.62 271 MET A O 1
ATOM 2143 N N . LYS A 1 272 ? -16.688 -6.359 -14.625 1 90.44 272 LYS A N 1
ATOM 2144 C CA . LYS A 1 272 ? -17.891 -6.258 -15.438 1 90.44 272 LYS A CA 1
ATOM 2145 C C . LYS A 1 272 ? -17.781 -7.109 -16.703 1 90.44 272 LYS A C 1
ATOM 2147 O O . LYS A 1 272 ? -16.859 -6.938 -17.484 1 90.44 272 LYS A O 1
ATOM 2152 N N . ASN A 1 273 ? -18.516 -8.164 -16.906 1 89.88 273 ASN A N 1
ATOM 2153 C CA . ASN A 1 273 ? -18.547 -9.016 -18.094 1 89.88 273 ASN A CA 1
ATOM 2154 C C . ASN A 1 273 ? -17.172 -9.594 -18.422 1 89.88 273 ASN A C 1
ATOM 2156 O O . ASN A 1 273 ? -16.672 -9.43 -19.531 1 89.88 273 ASN A O 1
ATOM 2160 N N . ASP A 1 274 ? -16.578 -10.234 -17.469 1 93.19 274 ASP A N 1
ATOM 2161 C CA . ASP A 1 274 ? -15.188 -10.664 -17.609 1 93.19 274 ASP A CA 1
ATOM 2162 C C . ASP A 1 274 ? -15.109 -12.047 -18.25 1 93.19 274 ASP A C 1
ATOM 2164 O O . ASP A 1 274 ? -14.023 -12.555 -18.516 1 93.19 274 ASP A O 1
ATOM 2168 N N . GLY A 1 275 ? -16.25 -12.648 -18.656 1 94.75 275 GLY A N 1
ATOM 2169 C CA . GLY A 1 275 ? -16.297 -13.992 -19.219 1 94.75 275 GLY A CA 1
ATOM 2170 C C . GLY A 1 275 ? -15.422 -14.156 -20.438 1 94.75 275 GLY A C 1
ATOM 2171 O O . GLY A 1 275 ? -14.516 -15 -20.453 1 94.75 275 GLY A O 1
ATOM 2172 N N . PRO A 1 276 ? -15.664 -13.359 -21.469 1 96.94 276 PRO A N 1
ATOM 2173 C CA . PRO A 1 276 ? -14.875 -13.469 -22.688 1 96.94 276 PRO A CA 1
ATOM 2174 C C . PRO A 1 276 ? -13.383 -13.25 -22.453 1 96.94 276 PRO A C 1
ATOM 2176 O O . PRO A 1 276 ? -12.547 -13.922 -23.062 1 96.94 276 PRO A O 1
ATOM 2179 N N . PHE A 1 277 ? -13.07 -12.328 -21.578 1 97.75 277 PHE A N 1
ATOM 2180 C CA . PHE A 1 277 ? -11.672 -12.039 -21.281 1 97.75 277 PHE A CA 1
ATOM 2181 C C . PHE A 1 277 ? -11 -13.234 -20.625 1 97.75 277 PHE A C 1
ATOM 2183 O O . PHE A 1 277 ? -9.875 -13.602 -20.969 1 97.75 277 PHE A O 1
ATOM 2190 N N . ILE A 1 278 ? -11.672 -13.867 -19.672 1 97.81 278 ILE A N 1
ATOM 2191 C CA . ILE A 1 278 ? -11.164 -15.047 -18.969 1 97.81 278 ILE A CA 1
ATOM 2192 C C . ILE A 1 278 ? -10.945 -16.188 -19.969 1 97.81 278 ILE A C 1
ATOM 2194 O O . ILE A 1 278 ? -9.891 -16.828 -19.953 1 97.81 278 ILE A O 1
ATOM 2198 N N . ALA A 1 279 ? -11.906 -16.359 -20.828 1 98.06 279 ALA A N 1
ATOM 2199 C CA . ALA A 1 279 ? -11.805 -17.422 -21.828 1 98.06 279 ALA A CA 1
ATOM 2200 C C . ALA A 1 279 ? -10.617 -17.188 -22.75 1 98.06 279 ALA A C 1
ATOM 2202 O O . ALA A 1 279 ? -9.891 -18.125 -23.094 1 98.06 279 ALA A O 1
ATOM 2203 N N . ALA A 1 280 ? -10.445 -15.945 -23.172 1 98.25 280 ALA A N 1
ATOM 2204 C CA . ALA A 1 280 ? -9.336 -15.602 -24.062 1 98.25 280 ALA A CA 1
ATOM 2205 C C . ALA A 1 280 ? -7.992 -15.844 -23.375 1 98.25 280 ALA A C 1
ATOM 2207 O O . ALA A 1 280 ? -7.051 -16.344 -24 1 98.25 280 ALA A O 1
ATOM 2208 N N . THR A 1 281 ? -7.93 -15.445 -22.141 1 98.44 281 THR A N 1
ATOM 2209 C CA . THR A 1 281 ? -6.695 -15.648 -21.375 1 98.44 281 THR A CA 1
ATOM 2210 C C . THR A 1 281 ? -6.398 -17.141 -21.219 1 98.44 281 THR A C 1
ATOM 2212 O O . THR A 1 281 ? -5.254 -17.562 -21.391 1 98.44 281 THR A O 1
ATOM 2215 N N . ARG A 1 282 ? -7.398 -17.938 -20.891 1 98.38 282 ARG A N 1
ATOM 2216 C CA . ARG A 1 282 ? -7.219 -19.375 -20.734 1 98.38 282 ARG A CA 1
ATOM 2217 C C . ARG A 1 282 ? -6.762 -20.016 -22.047 1 98.38 282 ARG A C 1
ATOM 2219 O O . ARG A 1 282 ? -5.938 -20.938 -22.031 1 98.38 282 ARG A O 1
ATOM 2226 N N . ALA A 1 283 ? -7.312 -19.531 -23.109 1 98.5 283 ALA A N 1
ATOM 2227 C CA . ALA A 1 283 ? -6.918 -20.062 -24.422 1 98.5 283 ALA A CA 1
ATOM 2228 C C . ALA A 1 283 ? -5.453 -19.766 -24.719 1 98.5 283 ALA A C 1
ATOM 2230 O O . ALA A 1 283 ? -4.727 -20.625 -25.219 1 98.5 283 ALA A O 1
ATOM 2231 N N . MET A 1 284 ? -5.027 -18.531 -24.422 1 98.5 284 MET A N 1
ATOM 2232 C CA . MET A 1 284 ? -3.633 -18.141 -24.594 1 98.5 284 MET A CA 1
ATOM 2233 C C . MET A 1 284 ? -2.713 -19.016 -23.734 1 98.5 284 MET A C 1
ATOM 2235 O O . MET A 1 284 ? -1.681 -19.484 -24.219 1 98.5 284 MET A O 1
ATOM 2239 N N . VAL A 1 285 ? -3.131 -19.219 -22.562 1 98.62 285 VAL A N 1
ATOM 2240 C CA . VAL A 1 285 ? -2.34 -20 -21.609 1 98.62 285 VAL A CA 1
ATOM 2241 C C . VAL A 1 285 ? -2.242 -21.453 -22.078 1 98.62 285 VAL A C 1
ATOM 2243 O O . VAL A 1 285 ? -1.166 -22.047 -22.047 1 98.62 285 VAL A O 1
ATOM 2246 N N . ALA A 1 286 ? -3.357 -22.016 -22.531 1 98.19 286 ALA A N 1
ATOM 2247 C CA . ALA A 1 286 ? -3.381 -23.391 -23.016 1 98.19 286 ALA A CA 1
ATOM 2248 C C . ALA A 1 286 ? -2.447 -23.562 -24.203 1 98.19 286 ALA A C 1
ATOM 2250 O O . ALA A 1 286 ? -1.711 -24.547 -24.297 1 98.19 286 ALA A O 1
ATOM 2251 N N . ALA A 1 287 ? -2.484 -22.625 -25.094 1 98.38 287 ALA A N 1
ATOM 2252 C CA . ALA A 1 287 ? -1.613 -22.672 -26.266 1 98.38 287 ALA A CA 1
ATOM 2253 C C . ALA A 1 287 ? -0.145 -22.562 -25.859 1 98.38 287 ALA A C 1
ATOM 2255 O O . ALA A 1 287 ? 0.711 -23.234 -26.438 1 98.38 287 ALA A O 1
ATOM 2256 N N . GLY A 1 288 ? 0.143 -21.656 -24.953 1 98.44 288 GLY A N 1
ATOM 2257 C CA . GLY A 1 288 ? 1.499 -21.531 -24.438 1 98.44 288 GLY A CA 1
ATOM 2258 C C . GLY A 1 288 ? 2.016 -22.781 -23.781 1 98.44 288 GLY A C 1
ATOM 2259 O O . GLY A 1 288 ? 3.164 -23.188 -23.984 1 98.44 288 GLY A O 1
ATOM 2260 N N . LYS A 1 289 ? 1.171 -23.406 -22.969 1 98.25 289 LYS A N 1
ATOM 2261 C CA . LYS A 1 289 ? 1.544 -24.672 -22.312 1 98.25 289 LYS A CA 1
ATOM 2262 C C . LYS A 1 289 ? 1.881 -25.734 -23.344 1 98.25 289 LYS A C 1
ATOM 2264 O O . LYS A 1 289 ? 2.873 -26.453 -23.203 1 98.25 289 LYS A O 1
ATOM 2269 N N . GLU A 1 290 ? 1.071 -25.844 -24.312 1 98.06 290 GLU A N 1
ATOM 2270 C CA . GLU A 1 290 ? 1.296 -26.828 -25.359 1 98.06 290 GLU A CA 1
ATOM 2271 C C . GLU A 1 290 ? 2.645 -26.609 -26.031 1 98.06 290 GLU A C 1
ATOM 2273 O O . GLU A 1 290 ? 3.389 -27.578 -26.266 1 98.06 290 GLU A O 1
ATOM 2278 N N . LYS A 1 291 ? 2.971 -25.406 -26.344 1 98 291 LYS A N 1
ATOM 2279 C CA . LYS A 1 291 ? 4.23 -25.078 -27 1 98 291 LYS A CA 1
ATOM 2280 C C . LYS A 1 291 ? 5.422 -25.438 -26.125 1 98 291 LYS A C 1
ATOM 2282 O O . LYS A 1 291 ? 6.43 -25.953 -26.609 1 98 291 LYS A O 1
ATOM 2287 N N . VAL A 1 292 ? 5.332 -25.078 -24.891 1 98.06 292 VAL A N 1
ATOM 2288 C CA . VAL A 1 292 ? 6.438 -25.312 -23.969 1 98.06 292 VAL A CA 1
ATOM 2289 C C . VAL A 1 292 ? 6.602 -26.812 -23.734 1 98.06 292 VAL A C 1
ATOM 2291 O O . VAL A 1 292 ? 7.727 -27.328 -23.703 1 98.06 292 VAL A O 1
ATOM 2294 N N . LEU A 1 293 ? 5.508 -27.531 -23.562 1 97.81 293 LEU A N 1
ATOM 2295 C CA . LEU A 1 293 ? 5.555 -28.969 -23.344 1 97.81 293 LEU A CA 1
ATOM 2296 C C . LEU A 1 293 ? 6.145 -29.688 -24.562 1 97.81 293 LEU A C 1
ATOM 2298 O O . LEU A 1 293 ? 6.91 -30.641 -24.422 1 97.81 293 LEU A O 1
ATOM 2302 N N . THR A 1 294 ? 5.766 -29.219 -25.719 1 97.75 294 THR A N 1
ATOM 2303 C CA . THR A 1 294 ? 6.32 -29.766 -26.953 1 97.75 294 THR A CA 1
ATOM 2304 C C . THR A 1 294 ? 7.832 -29.562 -27 1 97.75 294 THR A C 1
ATOM 2306 O O . THR A 1 294 ? 8.578 -30.5 -27.297 1 97.75 294 THR A O 1
ATOM 2309 N N . LEU A 1 295 ? 8.266 -28.344 -26.719 1 96.88 295 LEU A N 1
ATOM 2310 C CA . LEU A 1 295 ? 9.688 -28.047 -26.688 1 96.88 295 LEU A CA 1
ATOM 2311 C C . LEU A 1 295 ? 10.414 -28.938 -25.703 1 96.88 295 LEU A C 1
ATOM 2313 O O . LEU A 1 295 ? 11.492 -29.469 -26 1 96.88 295 LEU A O 1
ATOM 2317 N N . CYS A 1 296 ? 9.898 -29.062 -24.516 1 97.38 296 CYS A N 1
ATOM 2318 C CA . CYS A 1 296 ? 10.531 -29.875 -23.469 1 97.38 296 CYS A CA 1
ATOM 2319 C C . CYS A 1 296 ? 10.609 -31.328 -23.891 1 97.38 296 CYS A C 1
ATOM 2321 O O . CYS A 1 296 ? 11.586 -32.031 -23.578 1 97.38 296 CYS A O 1
ATOM 2323 N N . GLY A 1 297 ? 9.539 -31.812 -24.516 1 96.44 297 GLY A N 1
ATOM 2324 C CA . GLY A 1 297 ? 9.586 -33.156 -25.062 1 96.44 297 GLY A CA 1
ATOM 2325 C C . GLY A 1 297 ? 10.703 -33.344 -26.078 1 96.44 297 GLY A C 1
ATOM 2326 O O . GLY A 1 297 ? 11.406 -34.375 -26.031 1 96.44 297 GLY A O 1
ATOM 2327 N N . GLU A 1 298 ? 10.875 -32.438 -26.922 1 95.12 298 GLU A N 1
ATOM 2328 C CA . GLU A 1 298 ? 11.922 -32.469 -27.938 1 95.12 298 GLU A CA 1
ATOM 2329 C C . GLU A 1 298 ? 13.312 -32.469 -27.312 1 95.12 298 GLU A C 1
ATOM 2331 O O . GLU A 1 298 ? 14.227 -33.125 -27.812 1 95.12 298 GLU A O 1
ATOM 2336 N N . LEU A 1 299 ? 13.406 -31.75 -26.25 1 95.25 299 LEU A N 1
ATOM 2337 C CA . LEU A 1 299 ? 14.711 -31.562 -25.625 1 95.25 299 LEU A CA 1
ATOM 2338 C C . LEU A 1 299 ? 14.93 -32.562 -24.5 1 95.25 299 LEU A C 1
ATOM 2340 O O . LEU A 1 299 ? 16.016 -32.625 -23.922 1 95.25 299 LEU A O 1
ATOM 2344 N N . GLY A 1 300 ? 13.922 -33.375 -24.219 1 96.19 300 GLY A N 1
ATOM 2345 C CA . GLY A 1 300 ? 14.023 -34.344 -23.141 1 96.19 300 GLY A CA 1
ATOM 2346 C C . GLY A 1 300 ? 14.078 -33.719 -21.766 1 96.19 300 GLY A C 1
ATOM 2347 O O . GLY A 1 300 ? 14.781 -34.219 -20.875 1 96.19 300 GLY A O 1
ATOM 2348 N N . LEU A 1 301 ? 13.43 -32.562 -21.578 1 97.38 301 LEU A N 1
ATOM 2349 C CA . LEU A 1 301 ? 13.445 -31.875 -20.312 1 97.38 301 LEU A CA 1
ATOM 2350 C C . LEU A 1 301 ? 12.211 -32.219 -19.484 1 97.38 301 LEU A C 1
ATOM 2352 O O . LEU A 1 301 ? 11.117 -32.406 -20.031 1 97.38 301 LEU A O 1
ATOM 2356 N N . THR A 1 302 ? 12.352 -32.344 -18.188 1 97.5 302 THR A N 1
ATOM 2357 C CA . THR A 1 302 ? 11.242 -32.531 -17.266 1 97.5 302 THR A CA 1
ATOM 2358 C C . THR A 1 302 ? 10.5 -31.234 -17 1 97.5 302 THR A C 1
ATOM 2360 O O . THR A 1 302 ? 11.117 -30.188 -16.812 1 97.5 302 THR A O 1
ATOM 2363 N N . CYS A 1 303 ? 9.195 -31.328 -16.984 1 96.88 303 CYS A N 1
ATOM 2364 C CA . CYS A 1 303 ? 8.359 -30.156 -16.734 1 96.88 303 CYS A CA 1
ATOM 2365 C C . CYS A 1 303 ? 7.367 -30.422 -15.609 1 96.88 303 CYS A C 1
ATOM 2367 O O . CYS A 1 303 ? 6.965 -31.562 -15.383 1 96.88 303 CYS A O 1
ATOM 2369 N N . GLN A 1 304 ? 7.078 -29.453 -14.836 1 97.75 304 GLN A N 1
ATOM 2370 C CA . GLN A 1 304 ? 5.926 -29.375 -13.945 1 97.75 304 GLN A CA 1
ATOM 2371 C C . GLN A 1 304 ? 4.91 -28.359 -14.445 1 97.75 304 GLN A C 1
ATOM 2373 O O . GLN A 1 304 ? 5.137 -27.141 -14.336 1 97.75 304 GLN A O 1
ATOM 2378 N N . CYS A 1 305 ? 3.867 -28.875 -15.086 1 96 305 CYS A N 1
ATOM 2379 C CA . CYS A 1 305 ? 2.85 -28.047 -15.719 1 96 305 CYS A CA 1
ATOM 2380 C C . CYS A 1 305 ? 1.482 -28.281 -15.086 1 96 305 CYS A C 1
ATOM 2382 O O . CYS A 1 305 ? 0.771 -29.219 -15.461 1 96 305 CYS A O 1
ATOM 2384 N N . GLY A 1 306 ? 1.172 -27.547 -14.109 1 95.88 306 GLY A N 1
ATOM 2385 C CA . GLY A 1 306 ? -0.138 -27.562 -13.477 1 95.88 306 GLY A CA 1
ATOM 2386 C C . GLY A 1 306 ? -1.002 -26.375 -13.852 1 95.88 306 GLY A C 1
ATOM 2387 O O . GLY A 1 306 ? -1.006 -25.953 -15.008 1 95.88 306 GLY A O 1
ATOM 2388 N N . GLU A 1 307 ? -1.834 -25.906 -12.914 1 97.81 307 GLU A N 1
ATOM 2389 C CA . GLU A 1 307 ? -2.734 -24.781 -13.156 1 97.81 307 GLU A CA 1
ATOM 2390 C C . GLU A 1 307 ? -2.027 -23.438 -12.93 1 97.81 307 GLU A C 1
ATOM 2392 O O . GLU A 1 307 ? -1.025 -23.375 -12.219 1 97.81 307 GLU A O 1
ATOM 2397 N N . GLY A 1 308 ? -2.559 -22.375 -13.531 1 97.94 308 GLY A N 1
ATOM 2398 C CA . GLY A 1 308 ? -1.924 -21.078 -13.562 1 97.94 308 GLY A CA 1
ATOM 2399 C C . GLY A 1 308 ? -1.386 -20.703 -14.938 1 97.94 308 GLY A C 1
ATOM 2400 O O . GLY A 1 308 ? -1.59 -21.438 -15.906 1 97.94 308 GLY A O 1
ATOM 2401 N N . ASN A 1 309 ? -0.707 -19.609 -15.023 1 98.62 309 ASN A N 1
ATOM 2402 C CA . ASN A 1 309 ? -0.178 -19.156 -16.297 1 98.62 309 ASN A CA 1
ATOM 2403 C C . ASN A 1 309 ? 1.344 -19.266 -16.344 1 98.62 309 ASN A C 1
ATOM 2405 O O . ASN A 1 309 ? 2.023 -18.328 -16.766 1 98.62 309 ASN A O 1
ATOM 2409 N N . PHE A 1 310 ? 1.856 -20.406 -15.922 1 98.69 310 PHE A N 1
ATOM 2410 C CA . PHE A 1 310 ? 3.295 -20.625 -15.859 1 98.69 310 PHE A CA 1
ATOM 2411 C C . PHE A 1 310 ? 3.613 -22.125 -15.969 1 98.69 310 PHE A C 1
ATOM 2413 O O . PHE A 1 310 ? 2.732 -22.969 -15.781 1 98.69 310 PHE A O 1
ATOM 2420 N N . VAL A 1 311 ? 4.832 -22.453 -16.312 1 98.56 311 VAL A N 1
ATOM 2421 C CA . VAL A 1 311 ? 5.363 -23.812 -16.375 1 98.56 311 VAL A CA 1
ATOM 2422 C C . VAL A 1 311 ? 6.762 -23.844 -15.773 1 98.56 311 VAL A C 1
ATOM 2424 O O . VAL A 1 311 ? 7.566 -22.938 -15.984 1 98.56 311 VAL A O 1
ATOM 2427 N N . MET A 1 312 ? 6.98 -24.844 -14.977 1 98.5 312 MET A N 1
ATOM 2428 C CA . MET A 1 312 ? 8.328 -25.078 -14.469 1 98.5 312 MET A CA 1
ATOM 2429 C C . MET A 1 312 ? 9.07 -26.094 -15.336 1 98.5 312 MET A C 1
ATOM 2431 O O . MET A 1 312 ? 8.477 -27.078 -15.781 1 98.5 312 MET A O 1
ATOM 2435 N N . ILE A 1 313 ? 10.352 -25.812 -15.57 1 98.5 313 ILE A N 1
ATOM 2436 C CA . ILE A 1 313 ? 11.188 -26.688 -16.391 1 98.5 313 ILE A CA 1
ATOM 2437 C C . ILE A 1 313 ? 12.484 -27 -15.648 1 98.5 313 ILE A C 1
ATOM 2439 O O . ILE A 1 313 ? 13.18 -26.109 -15.172 1 98.5 313 ILE A O 1
ATOM 2443 N N . ARG A 1 314 ? 12.773 -28.25 -15.484 1 98.06 314 ARG A N 1
ATOM 2444 C CA . ARG A 1 314 ? 14.094 -28.641 -14.992 1 98.06 314 ARG A CA 1
ATOM 2445 C C . ARG A 1 314 ? 15.148 -28.531 -16.094 1 98.06 314 ARG A C 1
ATOM 2447 O O . ARG A 1 314 ? 14.969 -29.062 -17.188 1 98.06 314 ARG A O 1
ATOM 2454 N N . VAL A 1 315 ? 16.141 -27.859 -15.836 1 96.75 315 VAL A N 1
ATOM 2455 C CA . VAL A 1 315 ? 17.125 -27.562 -16.875 1 96.75 315 VAL A CA 1
ATOM 2456 C C . VAL A 1 315 ? 18.453 -28.25 -16.531 1 96.75 315 VAL A C 1
ATOM 2458 O O . VAL A 1 315 ? 18.734 -28.5 -15.359 1 96.75 315 VAL A O 1
ATOM 2461 N N . PRO A 1 316 ? 19.234 -28.578 -17.484 1 94.62 316 PRO A N 1
ATOM 2462 C CA . PRO A 1 316 ? 20.469 -29.344 -17.266 1 94.62 316 PRO A CA 1
ATOM 2463 C C . PRO A 1 316 ? 21.625 -28.484 -16.75 1 94.62 316 PRO A C 1
ATOM 2465 O O . PRO A 1 316 ? 22.703 -28.984 -16.484 1 94.62 316 PRO A O 1
ATOM 2468 N N . THR A 1 317 ? 21.484 -27.203 -16.609 1 92.19 317 THR A N 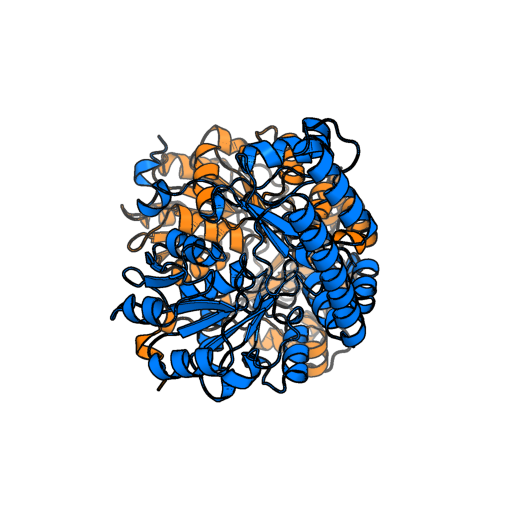1
ATOM 2469 C CA . THR A 1 317 ? 22.484 -26.266 -16.094 1 92.19 317 THR A CA 1
ATOM 2470 C C . THR A 1 317 ? 21.922 -25.484 -14.906 1 92.19 317 THR A C 1
ATOM 2472 O O . THR A 1 317 ? 20.797 -25.719 -14.477 1 92.19 317 THR A O 1
ATOM 2475 N N . SER A 1 318 ? 22.781 -24.734 -14.352 1 94.75 318 SER A N 1
ATOM 2476 C CA . SER A 1 318 ? 22.312 -23.844 -13.305 1 94.75 318 SER A CA 1
ATOM 2477 C C . SER A 1 318 ? 21.219 -22.906 -13.828 1 94.75 318 SER A C 1
ATOM 2479 O O . SER A 1 318 ? 21.312 -22.422 -14.953 1 94.75 318 SER A O 1
ATOM 2481 N N . ASP A 1 319 ? 20.125 -22.781 -13 1 95.88 319 ASP A N 1
ATOM 2482 C CA . ASP A 1 319 ? 19.047 -21.891 -13.43 1 95.88 319 ASP A CA 1
ATOM 2483 C C . ASP A 1 319 ? 19.562 -20.453 -13.586 1 95.88 319 ASP A C 1
ATOM 2485 O O . ASP A 1 319 ? 19.078 -19.719 -14.453 1 95.88 319 ASP A O 1
ATOM 2489 N N . THR A 1 320 ? 20.578 -20.094 -12.812 1 95 320 THR A N 1
ATOM 2490 C CA . THR A 1 320 ? 21.156 -18.766 -12.906 1 95 320 THR A CA 1
ATOM 2491 C C . THR A 1 320 ? 21.922 -18.594 -14.219 1 95 320 THR A C 1
ATOM 2493 O O . THR A 1 320 ? 21.859 -17.531 -14.852 1 95 320 THR A O 1
ATOM 2496 N N . LEU A 1 321 ? 22.656 -19.594 -14.57 1 95.12 321 LEU A N 1
ATOM 2497 C CA . LEU A 1 321 ? 23.391 -19.562 -15.836 1 95.12 321 LEU A CA 1
ATOM 2498 C C . LEU A 1 321 ? 22.422 -19.484 -17.016 1 95.12 321 LEU A C 1
ATOM 2500 O O . LEU A 1 321 ? 22.641 -18.719 -17.953 1 95.12 321 LEU A O 1
ATOM 2504 N N . LEU A 1 322 ? 21.438 -20.297 -16.969 1 96.69 322 LEU A N 1
ATOM 2505 C CA . LEU A 1 322 ? 20.453 -20.281 -18.047 1 96.69 322 LEU A CA 1
ATOM 2506 C C . LEU A 1 322 ? 19.766 -18.922 -18.141 1 96.69 322 LEU A C 1
ATOM 2508 O O . LEU A 1 322 ? 19.5 -18.438 -19.234 1 96.69 322 LEU A O 1
ATOM 2512 N N . TYR A 1 323 ? 19.438 -18.359 -17 1 96.75 323 TYR A N 1
ATOM 2513 C CA . TYR A 1 323 ? 18.859 -17.016 -16.953 1 96.75 323 TYR A CA 1
ATOM 2514 C C . TYR A 1 323 ? 19.734 -16.016 -17.703 1 96.75 323 TYR A C 1
ATOM 2516 O O . TYR A 1 323 ? 19.234 -15.266 -18.547 1 96.75 323 TYR A O 1
ATOM 2524 N N . ARG A 1 324 ? 21 -16.016 -17.453 1 96.44 324 ARG A N 1
ATOM 2525 C CA . ARG A 1 324 ? 21.906 -15.078 -18.094 1 96.44 324 ARG A CA 1
ATOM 2526 C C . ARG A 1 324 ? 21.953 -15.289 -19.609 1 96.44 324 ARG A C 1
ATOM 2528 O O . ARG A 1 324 ? 21.953 -14.328 -20.375 1 96.44 324 ARG A O 1
ATOM 2535 N N . LYS A 1 325 ? 21.953 -16.516 -19.984 1 96.81 325 LYS A N 1
ATOM 2536 C CA . LYS A 1 325 ? 22 -16.844 -21.406 1 96.81 325 LYS A CA 1
ATOM 2537 C C . LYS A 1 325 ? 20.719 -16.375 -22.109 1 96.81 325 LYS A C 1
ATOM 2539 O O . LYS A 1 325 ? 20.781 -15.852 -23.219 1 96.81 325 LYS A O 1
ATOM 2544 N N . LEU A 1 326 ? 19.625 -16.594 -21.484 1 97.81 326 LEU A N 1
ATOM 2545 C CA . LEU A 1 326 ? 18.344 -16.203 -22.062 1 97.81 326 LEU A CA 1
ATOM 2546 C C . LEU A 1 326 ? 18.203 -14.688 -22.078 1 97.81 326 LEU A C 1
ATOM 2548 O O . LEU A 1 326 ? 17.656 -14.117 -23.031 1 97.81 326 LEU A O 1
ATOM 2552 N N . MET A 1 327 ? 18.703 -14.031 -20.984 1 97.38 327 MET A N 1
ATOM 2553 C CA . MET A 1 327 ? 18.703 -12.57 -20.938 1 97.38 327 MET A CA 1
ATOM 2554 C C . MET A 1 327 ? 19.484 -11.984 -22.094 1 97.38 327 MET A C 1
ATOM 2556 O O . MET A 1 327 ? 19.094 -10.961 -22.656 1 97.38 327 MET A O 1
ATOM 2560 N N . ALA A 1 328 ? 20.547 -12.625 -22.453 1 96.94 328 ALA A N 1
ATOM 2561 C CA . ALA A 1 328 ? 21.375 -12.18 -23.578 1 96.94 328 ALA A CA 1
ATOM 2562 C C . ALA A 1 328 ? 20.625 -12.312 -24.891 1 96.94 328 ALA A C 1
ATOM 2564 O O . ALA A 1 328 ? 21.047 -11.75 -25.906 1 96.94 328 ALA A O 1
ATOM 2565 N N . LYS A 1 329 ? 19.5 -13.008 -24.844 1 97.19 329 LYS A N 1
ATOM 2566 C CA . LYS A 1 329 ? 18.656 -13.156 -26.031 1 97.19 329 LYS A CA 1
ATOM 2567 C C . LYS A 1 329 ? 17.375 -12.344 -25.875 1 97.19 329 LYS A C 1
ATOM 2569 O O . LYS A 1 329 ? 16.469 -12.453 -26.703 1 97.19 329 LYS A O 1
ATOM 2574 N N . GLY A 1 330 ? 17.203 -11.625 -24.797 1 97.31 330 GLY A N 1
ATOM 2575 C CA . GLY A 1 330 ? 16.047 -10.766 -24.578 1 97.31 330 GLY A CA 1
ATOM 2576 C C . GLY A 1 330 ? 14.867 -11.5 -23.969 1 97.31 330 GLY A C 1
ATOM 2577 O O . GLY A 1 330 ? 13.711 -11.117 -24.172 1 97.31 330 GLY A O 1
ATOM 2578 N N . VAL A 1 331 ? 15.125 -12.586 -23.328 1 98.19 331 VAL A N 1
ATOM 2579 C CA . VAL A 1 331 ? 14.07 -13.359 -22.672 1 98.19 331 VAL A CA 1
ATOM 2580 C C . VAL A 1 331 ? 14.352 -13.445 -21.172 1 98.19 331 VAL A C 1
ATOM 2582 O O . VAL A 1 331 ? 15.406 -13.93 -20.75 1 98.19 331 VAL A O 1
ATOM 2585 N N . MET A 1 332 ? 13.43 -12.945 -20.391 1 97.25 332 MET A N 1
ATOM 2586 C CA . MET A 1 332 ? 13.562 -12.961 -18.938 1 97.25 332 MET A CA 1
ATOM 2587 C C . MET A 1 332 ? 12.672 -14.039 -18.312 1 97.25 332 MET A C 1
ATOM 2589 O O . MET A 1 332 ? 11.453 -14 -18.469 1 97.25 332 MET A O 1
ATOM 2593 N N . ILE A 1 333 ? 13.258 -14.992 -17.688 1 98.06 333 ILE A N 1
ATOM 2594 C CA . ILE A 1 333 ? 12.531 -16.062 -17 1 98.06 333 ILE A CA 1
ATOM 2595 C C . ILE A 1 333 ? 12.773 -15.961 -15.5 1 98.06 333 ILE A C 1
ATOM 2597 O O . ILE A 1 333 ? 13.492 -15.078 -15.031 1 98.06 333 ILE A O 1
ATOM 2601 N N . ARG A 1 334 ? 12.164 -16.828 -14.758 1 97.56 334 ARG A N 1
ATOM 2602 C CA . ARG A 1 334 ? 12.336 -16.875 -13.305 1 97.56 334 ARG A CA 1
ATOM 2603 C C . ARG A 1 334 ? 13.242 -18.031 -12.898 1 97.56 334 ARG A C 1
ATOM 2605 O O . ARG A 1 334 ? 12.938 -19.188 -13.18 1 97.56 334 ARG A O 1
ATOM 2612 N N . THR A 1 335 ? 14.344 -17.641 -12.234 1 97.12 335 THR A N 1
ATOM 2613 C CA . THR A 1 335 ? 15.133 -18.688 -11.586 1 97.12 335 THR A CA 1
ATOM 2614 C C . THR A 1 335 ? 14.422 -19.219 -10.352 1 97.12 335 THR A C 1
ATOM 2616 O O . THR A 1 335 ? 13.781 -18.453 -9.617 1 97.12 335 THR A O 1
ATOM 2619 N N . MET A 1 336 ? 14.516 -20.484 -10.078 1 97 336 MET A N 1
ATOM 2620 C CA . MET A 1 336 ? 13.664 -21.062 -9.047 1 97 336 MET A CA 1
ATOM 2621 C C . MET A 1 336 ? 14.477 -21.438 -7.812 1 97 336 MET A C 1
ATOM 2623 O O . MET A 1 336 ? 13.93 -21.938 -6.828 1 97 336 MET A O 1
ATOM 2627 N N . THR A 1 337 ? 15.75 -21.109 -7.84 1 93.56 337 THR A N 1
ATOM 2628 C CA . THR A 1 337 ? 16.578 -21.344 -6.656 1 93.56 337 THR A CA 1
ATOM 2629 C C . THR A 1 337 ? 15.992 -20.609 -5.449 1 93.56 337 THR A C 1
ATOM 2631 O O . THR A 1 337 ? 15.977 -21.141 -4.336 1 93.56 337 THR A O 1
ATOM 2634 N N . GLY A 1 338 ? 15.438 -19.422 -5.684 1 87.12 338 GLY A N 1
ATOM 2635 C CA . GLY A 1 338 ? 14.812 -18.641 -4.621 1 87.12 338 GLY A CA 1
ATOM 2636 C C . GLY A 1 338 ? 13.547 -19.281 -4.082 1 87.12 338 GLY A C 1
ATOM 2637 O O . GLY A 1 338 ? 13.125 -18.969 -2.963 1 87.12 338 GLY A O 1
ATOM 2638 N N . PHE A 1 339 ? 12.969 -20.109 -4.832 1 91.44 339 PHE A N 1
ATOM 2639 C CA . PHE A 1 339 ? 11.781 -20.859 -4.418 1 91.44 339 PHE A CA 1
ATOM 2640 C C . PHE A 1 339 ? 12.164 -22.203 -3.834 1 91.44 339 PHE A C 1
ATOM 2642 O O . PHE A 1 339 ? 11.312 -23.078 -3.658 1 91.44 339 PHE A O 1
ATOM 2649 N N . ARG A 1 340 ? 13.484 -22.453 -3.701 1 95.25 340 ARG A N 1
ATOM 2650 C CA . ARG A 1 340 ? 14.016 -23.703 -3.17 1 95.25 340 ARG A CA 1
ATOM 2651 C C . ARG A 1 340 ? 13.812 -24.844 -4.156 1 95.25 340 ARG A C 1
ATOM 2653 O O . ARG A 1 340 ? 13.5 -25.969 -3.752 1 95.25 340 ARG A O 1
ATOM 2660 N N . PHE A 1 341 ? 13.805 -24.516 -5.473 1 96.12 341 PHE A N 1
ATOM 2661 C CA . PHE A 1 341 ? 13.828 -25.438 -6.594 1 96.12 341 PHE A CA 1
ATOM 2662 C C . PHE A 1 341 ? 15.078 -25.25 -7.441 1 96.12 341 PHE A C 1
ATOM 2664 O O . PHE A 1 341 ? 14.984 -24.906 -8.625 1 96.12 341 PHE A O 1
ATOM 2671 N N . PRO A 1 342 ? 16.25 -25.5 -6.809 1 95.62 342 PRO A N 1
ATOM 2672 C CA . PRO A 1 342 ? 17.453 -25.328 -7.625 1 95.62 342 PRO A CA 1
ATOM 2673 C C . PRO A 1 342 ? 17.438 -26.188 -8.891 1 95.62 342 PRO A C 1
ATOM 2675 O O . PRO A 1 342 ? 16.984 -27.328 -8.859 1 95.62 342 PRO A O 1
ATOM 2678 N N . GLY A 1 343 ? 17.859 -25.594 -9.984 1 96.44 343 GLY A N 1
ATOM 2679 C CA . GLY A 1 343 ? 17.938 -26.312 -11.25 1 96.44 343 GLY A CA 1
ATOM 2680 C C . GLY A 1 343 ? 16.641 -26.266 -12.039 1 96.44 343 GLY A C 1
ATOM 2681 O O . GLY A 1 343 ? 16.531 -26.906 -13.086 1 96.44 343 GLY A O 1
ATOM 2682 N N . TRP A 1 344 ? 15.695 -25.547 -11.516 1 98.06 344 TRP A N 1
ATOM 2683 C CA . TRP A 1 344 ? 14.445 -25.328 -12.234 1 98.06 344 TRP A CA 1
ATOM 2684 C C . TRP A 1 344 ? 14.297 -23.875 -12.656 1 98.06 344 TRP A C 1
ATOM 2686 O O . TRP A 1 344 ? 14.906 -22.984 -12.047 1 98.06 344 TRP A O 1
ATOM 2696 N N . ILE A 1 345 ? 13.57 -23.625 -13.711 1 98.31 345 ILE A N 1
ATOM 2697 C CA . ILE A 1 345 ? 13.102 -22.297 -14.086 1 98.31 345 ILE A CA 1
ATOM 2698 C C . ILE A 1 345 ? 11.578 -22.297 -14.188 1 98.31 345 ILE A C 1
ATOM 2700 O O . ILE A 1 345 ? 10.953 -23.359 -14.297 1 98.31 345 ILE A O 1
ATOM 2704 N N . ARG A 1 346 ? 11 -21.172 -14.047 1 98.56 346 ARG A N 1
ATOM 2705 C CA . ARG A 1 346 ? 9.586 -20.984 -14.328 1 98.56 346 ARG A CA 1
ATOM 2706 C C . ARG A 1 346 ? 9.391 -19.969 -15.453 1 98.56 346 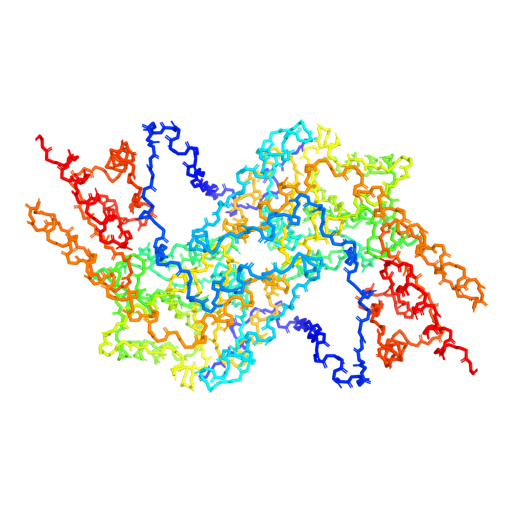ARG A C 1
ATOM 2708 O O . ARG A 1 346 ? 10.055 -18.938 -15.492 1 98.56 346 ARG A O 1
ATOM 2715 N N . VAL A 1 347 ? 8.555 -20.312 -16.312 1 98.5 347 VAL A N 1
ATOM 2716 C CA . VAL A 1 347 ? 8.266 -19.453 -17.453 1 98.5 347 VAL A CA 1
ATOM 2717 C C . VAL A 1 347 ? 6.785 -19.062 -17.453 1 98.5 347 VAL A C 1
ATOM 2719 O O . VAL A 1 347 ? 5.914 -19.938 -17.391 1 98.5 347 VAL A O 1
ATOM 2722 N N . SER A 1 348 ? 6.535 -17.75 -17.453 1 98.5 348 SER A N 1
ATOM 2723 C CA . SER A 1 348 ? 5.172 -17.266 -17.625 1 98.5 348 SER A CA 1
ATOM 2724 C C . SER A 1 348 ? 4.684 -17.453 -19.047 1 98.5 348 SER A C 1
ATOM 2726 O O . SER A 1 348 ? 5.441 -17.234 -20 1 98.5 348 SER A O 1
ATOM 2728 N N . LEU A 1 349 ? 3.506 -17.828 -19.203 1 98.5 349 LEU A N 1
ATOM 2729 C CA . LEU A 1 349 ? 2.947 -18.047 -20.531 1 98.5 349 LEU A CA 1
ATOM 2730 C C . LEU A 1 349 ? 2.408 -16.75 -21.125 1 98.5 349 LEU A C 1
ATOM 2732 O O . LEU A 1 349 ? 1.806 -15.945 -20.406 1 98.5 349 LEU A O 1
ATOM 2736 N N . ALA A 1 350 ? 2.764 -16.562 -22.344 1 97.69 350 ALA A N 1
ATOM 2737 C CA . ALA A 1 350 ? 2.438 -15.328 -23.047 1 97.69 350 ALA A CA 1
ATOM 2738 C C . ALA A 1 350 ? 1.861 -15.617 -24.438 1 97.69 350 ALA A C 1
ATOM 2740 O O . ALA A 1 350 ? 1.368 -16.719 -24.688 1 97.69 350 ALA A O 1
ATOM 2741 N N . ARG A 1 351 ? 1.736 -14.617 -25.234 1 97.19 351 ARG A N 1
ATOM 2742 C CA . ARG A 1 351 ? 1.196 -14.727 -26.594 1 97.19 351 ARG A CA 1
ATOM 2743 C C . ARG A 1 351 ? 2.055 -15.656 -27.438 1 97.19 351 ARG A C 1
ATOM 2745 O O . ARG A 1 351 ? 3.234 -15.867 -27.156 1 97.19 351 ARG A O 1
ATOM 2752 N N . GLU A 1 352 ? 1.486 -16.094 -28.516 1 97.12 352 GLU A N 1
ATOM 2753 C CA . GLU A 1 352 ? 2.096 -17.109 -29.359 1 97.12 352 GLU A CA 1
ATOM 2754 C C . GLU A 1 352 ? 3.447 -16.641 -29.906 1 97.12 352 GLU A C 1
ATOM 2756 O O . GLU A 1 352 ? 4.41 -17.422 -29.922 1 97.12 352 GLU A O 1
ATOM 2761 N N . ASP A 1 353 ? 3.525 -15.438 -30.328 1 97.5 353 ASP A N 1
ATOM 2762 C CA . ASP A 1 353 ? 4.766 -14.914 -30.906 1 97.5 353 ASP A CA 1
ATOM 2763 C C . ASP A 1 353 ? 5.875 -14.883 -29.859 1 97.5 353 ASP A C 1
ATOM 2765 O O . ASP A 1 353 ? 7.023 -15.219 -30.141 1 97.5 353 ASP A O 1
ATOM 2769 N N . VAL A 1 354 ? 5.492 -14.516 -28.672 1 98.12 354 VAL A N 1
ATOM 2770 C CA . VAL A 1 354 ? 6.457 -14.445 -27.578 1 98.12 354 VAL A CA 1
ATOM 2771 C C . VAL A 1 354 ? 6.898 -15.852 -27.188 1 98.12 354 VAL A C 1
ATOM 2773 O O . VAL A 1 354 ? 8.078 -16.094 -26.922 1 98.12 354 VAL A O 1
ATOM 2776 N N . MET A 1 355 ? 5.961 -16.797 -27.156 1 98.44 355 MET A N 1
ATOM 2777 C CA . MET A 1 355 ? 6.293 -18.172 -26.797 1 98.44 355 MET A CA 1
ATOM 2778 C C . MET A 1 355 ? 7.215 -18.797 -27.844 1 98.44 355 MET A C 1
ATOM 2780 O O . MET A 1 355 ? 8.094 -19.594 -27.516 1 98.44 355 MET A O 1
ATOM 2784 N N . GLU A 1 356 ? 7.016 -18.406 -29.078 1 97.88 356 GLU A N 1
ATOM 2785 C CA . GLU A 1 356 ? 7.891 -18.891 -30.156 1 97.88 356 GLU A CA 1
ATOM 2786 C C . GLU A 1 356 ? 9.32 -18.391 -29.969 1 97.88 356 GLU A C 1
ATOM 2788 O O . GLU A 1 356 ? 10.281 -19.125 -30.156 1 97.88 356 GLU A O 1
ATOM 2793 N N . GLU A 1 357 ? 9.422 -17.141 -29.594 1 97.69 357 GLU A N 1
ATOM 2794 C CA . GLU A 1 357 ? 10.742 -16.562 -29.344 1 97.69 357 GLU A CA 1
ATOM 2795 C C . GLU A 1 357 ? 11.414 -17.234 -28.141 1 97.69 357 GLU A C 1
ATOM 2797 O O . GLU A 1 357 ? 12.625 -17.469 -28.156 1 97.69 357 GLU A O 1
ATOM 2802 N N . PHE A 1 358 ? 10.688 -17.547 -27.188 1 98.31 358 PHE A N 1
ATOM 2803 C CA . PHE A 1 358 ? 11.219 -18.266 -26.031 1 98.31 358 PHE A CA 1
ATOM 2804 C C . PHE A 1 358 ? 11.766 -19.625 -26.453 1 98.31 358 PHE A C 1
ATOM 2806 O O . PHE A 1 358 ? 12.875 -20 -26.062 1 98.31 358 PHE A O 1
ATOM 2813 N N . CYS A 1 359 ? 10.891 -20.344 -27.219 1 97.81 359 CYS A N 1
ATOM 2814 C CA . CYS A 1 359 ? 11.289 -21.672 -27.656 1 97.81 359 CYS A CA 1
ATOM 2815 C C . CYS A 1 359 ? 12.57 -21.609 -28.484 1 97.81 359 CYS A C 1
ATOM 2817 O O . CYS A 1 359 ? 13.477 -22.422 -28.297 1 97.81 359 CYS A O 1
ATOM 2819 N N . ARG A 1 360 ? 12.656 -20.625 -29.344 1 97 360 ARG A N 1
ATOM 2820 C CA . ARG A 1 360 ? 13.859 -20.453 -30.156 1 97 360 ARG A CA 1
ATOM 2821 C C . ARG A 1 360 ? 15.07 -20.141 -29.281 1 97 360 ARG A C 1
ATOM 2823 O O . ARG A 1 360 ? 16.156 -20.688 -29.516 1 97 360 ARG A O 1
ATOM 2830 N N . ALA A 1 361 ? 14.859 -19.281 -28.344 1 97.31 361 ALA A N 1
ATOM 2831 C CA . ALA A 1 361 ? 15.945 -18.922 -27.438 1 97.31 361 ALA A CA 1
ATOM 2832 C C . ALA A 1 361 ? 16.406 -20.125 -26.641 1 97.31 361 ALA A C 1
ATOM 2834 O O . ALA A 1 361 ? 17.609 -20.344 -26.469 1 97.31 361 ALA A O 1
ATOM 2835 N N . MET A 1 362 ? 15.5 -20.922 -26.141 1 97.19 362 MET A N 1
ATOM 2836 C CA . MET A 1 362 ? 15.805 -22.125 -25.359 1 97.19 362 MET A CA 1
ATOM 2837 C C . MET A 1 362 ? 16.594 -23.125 -26.188 1 97.19 362 MET A C 1
ATOM 2839 O O . MET A 1 362 ? 17.578 -23.688 -25.719 1 97.19 362 MET A O 1
ATOM 2843 N N . LEU A 1 363 ? 16.141 -23.312 -27.422 1 95.56 363 LEU A N 1
ATOM 2844 C CA . LEU A 1 363 ? 16.828 -24.219 -28.328 1 95.56 363 LEU A CA 1
ATOM 2845 C C . LEU A 1 363 ? 18.266 -23.75 -28.594 1 95.56 363 LEU A C 1
ATOM 2847 O O . LEU A 1 363 ? 19.188 -24.562 -28.609 1 95.56 363 LEU A O 1
ATOM 2851 N N . GLY A 1 364 ? 18.406 -22.453 -28.703 1 94.19 364 GLY A N 1
ATOM 2852 C CA . GLY A 1 364 ? 19.719 -21.875 -28.984 1 94.19 364 GLY A CA 1
ATOM 2853 C C . GLY A 1 364 ? 20.688 -22 -27.828 1 94.19 364 GLY A C 1
ATOM 2854 O O . GLY A 1 364 ? 21.891 -22.141 -28.031 1 94.19 364 GLY A O 1
ATOM 2855 N N . VAL A 1 365 ? 20.172 -21.969 -26.656 1 94.88 365 VAL A N 1
ATOM 2856 C CA . VAL A 1 365 ? 21.062 -21.938 -25.5 1 94.88 365 VAL A CA 1
ATOM 2857 C C . VAL A 1 365 ? 21.328 -23.375 -25.031 1 94.88 365 VAL A C 1
ATOM 2859 O O . VAL A 1 365 ? 22.359 -23.641 -24.406 1 94.88 365 VAL A O 1
ATOM 2862 N N . LEU A 1 366 ? 20.484 -24.266 -25.266 1 92.56 366 LEU A N 1
ATOM 2863 C CA . LEU A 1 366 ? 20.641 -25.625 -24.766 1 92.56 366 LEU A CA 1
ATOM 2864 C C . LEU A 1 366 ? 21.25 -26.531 -25.844 1 92.56 366 LEU A C 1
ATOM 2866 O O . LEU A 1 366 ? 21.875 -27.547 -25.516 1 92.56 366 LEU A O 1
ATOM 2870 N N . ARG A 1 367 ? 20.922 -26.344 -27.062 1 81.19 367 ARG A N 1
ATOM 2871 C CA . ARG A 1 367 ? 21.516 -27.172 -28.109 1 81.19 367 ARG A CA 1
ATOM 2872 C C . ARG A 1 367 ? 22.906 -26.656 -28.5 1 81.19 367 ARG A C 1
ATOM 2874 O O . ARG A 1 367 ? 23.094 -25.453 -28.672 1 81.19 367 ARG A O 1
ATOM 2881 N N . PRO A 1 368 ? 24.125 -27.562 -28.391 1 60.12 368 PRO A N 1
ATOM 2882 C CA . PRO A 1 368 ? 25.469 -27.172 -28.797 1 60.12 368 PRO A CA 1
ATOM 2883 C C . PRO A 1 368 ? 25.547 -26.703 -30.25 1 60.12 368 PRO A C 1
ATOM 2885 O O . PRO A 1 368 ? 24.719 -27.125 -31.078 1 60.12 368 PRO A O 1
ATOM 2888 N N . MET B 1 1 ? -16.203 -24.547 16.516 1 64.19 1 MET B N 1
ATOM 2889 C CA . MET B 1 1 ? -16.703 -23.188 16.703 1 64.19 1 MET B CA 1
ATOM 2890 C C . MET B 1 1 ? -15.555 -22.188 16.672 1 64.19 1 MET B C 1
ATOM 2892 O O . MET B 1 1 ? -14.461 -22.453 17.172 1 64.19 1 MET B O 1
ATOM 2896 N N . LEU B 1 2 ? -15.688 -21.281 15.82 1 73.56 2 LEU B N 1
ATOM 2897 C CA . LEU B 1 2 ? -14.664 -20.234 15.719 1 73.56 2 LEU B CA 1
ATOM 2898 C C . LEU B 1 2 ? -14.531 -19.484 17.031 1 73.56 2 LEU B C 1
ATOM 2900 O O . LEU B 1 2 ? -15.5 -18.891 17.516 1 73.56 2 LEU B O 1
ATOM 2904 N N . ASP B 1 3 ? -13.477 -19.797 17.734 1 80.69 3 ASP B N 1
ATOM 2905 C CA . ASP B 1 3 ? -13.211 -19.109 19 1 80.69 3 ASP B CA 1
ATOM 2906 C C . ASP B 1 3 ? -12.289 -17.922 18.797 1 80.69 3 ASP B C 1
ATOM 2908 O O . ASP B 1 3 ? -11.078 -18.016 18.984 1 80.69 3 ASP B O 1
ATOM 2912 N N . LEU B 1 4 ? -12.852 -16.797 18.516 1 82.44 4 LEU B N 1
ATOM 2913 C CA . LEU B 1 4 ? -12.094 -15.586 18.188 1 82.44 4 LEU B CA 1
ATOM 2914 C C . LEU B 1 4 ? -11.352 -15.055 19.406 1 82.44 4 LEU B C 1
ATOM 2916 O O . LEU B 1 4 ? -10.305 -14.414 19.281 1 82.44 4 LEU B O 1
ATOM 2920 N N . GLU B 1 5 ? -11.891 -15.297 20.594 1 78.81 5 GLU B N 1
ATOM 2921 C CA . GLU B 1 5 ? -11.203 -14.852 21.812 1 78.81 5 GLU B CA 1
ATOM 2922 C C . GLU B 1 5 ? -9.836 -15.508 21.938 1 78.81 5 GLU B C 1
ATOM 2924 O O . GLU B 1 5 ? -8.883 -14.883 22.422 1 78.81 5 GLU B O 1
ATOM 2929 N N . ARG B 1 6 ? -9.789 -16.75 21.453 1 78.69 6 ARG B N 1
ATOM 2930 C CA . ARG B 1 6 ? -8.531 -17.484 21.516 1 78.69 6 ARG B CA 1
ATOM 2931 C C . ARG B 1 6 ? -7.617 -17.109 20.344 1 78.69 6 ARG B C 1
ATOM 2933 O O . ARG B 1 6 ? -6.395 -17.062 20.5 1 78.69 6 ARG B O 1
ATOM 2940 N N . LEU B 1 7 ? -8.188 -16.703 19.312 1 81.94 7 LEU B N 1
ATOM 2941 C CA . LEU B 1 7 ? -7.43 -16.516 18.078 1 81.94 7 LEU B CA 1
ATOM 2942 C C . LEU B 1 7 ? -6.906 -15.094 17.969 1 81.94 7 LEU B C 1
ATOM 2944 O O . LEU B 1 7 ? -5.938 -14.828 17.25 1 81.94 7 LEU B O 1
ATOM 2948 N N . VAL B 1 8 ? -7.461 -14.164 18.672 1 83.62 8 VAL B N 1
ATOM 2949 C CA . VAL B 1 8 ? -7.121 -12.758 18.5 1 83.62 8 VAL B CA 1
ATOM 2950 C C . VAL B 1 8 ? -6.223 -12.305 19.641 1 83.62 8 VAL B C 1
ATOM 2952 O O . VAL B 1 8 ? -6.566 -12.477 20.812 1 83.62 8 VAL B O 1
ATOM 2955 N N . PRO B 1 9 ? -5.102 -11.758 19.312 1 82.5 9 PRO B N 1
ATOM 2956 C CA . PRO B 1 9 ? -4.246 -11.219 20.375 1 82.5 9 PRO B CA 1
ATOM 2957 C C . PRO B 1 9 ? -4.953 -10.164 21.219 1 82.5 9 PRO B C 1
ATOM 2959 O O . PRO B 1 9 ? -5.82 -9.445 20.719 1 82.5 9 PRO B O 1
ATOM 2962 N N . ALA B 1 10 ? -4.52 -9.992 22.484 1 76.25 10 ALA B N 1
ATOM 2963 C CA . ALA B 1 10 ? -5.16 -9.102 23.453 1 76.25 10 ALA B CA 1
ATOM 2964 C C . ALA B 1 10 ? -5.113 -7.652 22.984 1 76.25 10 ALA B C 1
ATOM 2966 O O . ALA B 1 10 ? -6.086 -6.91 23.156 1 76.25 10 ALA B O 1
ATOM 2967 N N . HIS B 1 11 ? -4.062 -7.293 22.359 1 73.31 11 HIS B N 1
ATOM 2968 C CA . HIS B 1 11 ? -3.918 -5.895 21.969 1 73.31 11 HIS B CA 1
ATOM 2969 C C . HIS B 1 11 ? -4.82 -5.551 20.797 1 73.31 11 HIS B C 1
ATOM 2971 O O . HIS B 1 11 ? -5.199 -4.395 20.609 1 73.31 11 HIS B O 1
ATOM 2977 N N . VAL B 1 12 ? -5.23 -6.488 20.078 1 78.19 12 VAL B N 1
ATOM 2978 C CA . VAL B 1 12 ? -6.086 -6.266 18.906 1 78.19 12 VAL B CA 1
ATOM 2979 C C . VAL B 1 12 ? -7.543 -6.137 19.359 1 78.19 12 VAL B C 1
ATOM 2981 O O . VAL B 1 12 ? -8.336 -5.445 18.719 1 78.19 12 VAL B O 1
ATOM 2984 N N . ARG B 1 13 ? -7.891 -6.816 20.469 1 75.94 13 ARG B N 1
ATOM 2985 C CA . ARG B 1 13 ? -9.266 -6.848 20.953 1 75.94 13 ARG B CA 1
ATOM 2986 C C . ARG B 1 13 ? -9.719 -5.461 21.391 1 75.94 13 ARG B C 1
ATOM 2988 O O . ARG B 1 13 ? -10.906 -5.145 21.328 1 75.94 13 ARG B O 1
ATOM 2995 N N . SER B 1 14 ? -8.75 -4.543 21.672 1 68.69 14 SER B N 1
ATOM 2996 C CA . SER B 1 14 ? -9.078 -3.236 22.219 1 68.69 14 SER B CA 1
ATOM 2997 C C . SER B 1 14 ? -9.203 -2.18 21.141 1 68.69 14 SER B C 1
ATOM 2999 O O . SER B 1 14 ? -9.664 -1.066 21.391 1 68.69 14 SER B O 1
ATOM 3001 N N . PHE B 1 15 ? -8.898 -2.574 19.922 1 73.06 15 PHE B N 1
ATOM 3002 C CA . PHE B 1 15 ? -8.883 -1.575 18.859 1 73.06 15 PHE B CA 1
ATOM 3003 C C . PHE B 1 15 ? -10.266 -1.395 18.266 1 73.06 15 PHE B C 1
ATOM 3005 O O . PHE B 1 15 ? -11 -2.367 18.078 1 73.06 15 PHE B O 1
ATOM 3012 N N . GLU B 1 16 ? -10.594 -0.102 18.141 1 68.31 16 GLU B N 1
ATOM 3013 C CA . GLU B 1 16 ? -11.805 0.202 17.391 1 68.31 16 GLU B CA 1
ATOM 3014 C C . GLU B 1 16 ? -11.516 0.32 15.898 1 68.31 16 GLU B C 1
ATOM 3016 O O . GLU B 1 16 ? -10.461 0.824 15.5 1 68.31 16 GLU B O 1
ATOM 3021 N N . VAL B 1 17 ? -12.484 -0.198 15.211 1 68.94 17 VAL B N 1
ATOM 3022 C CA . VAL B 1 17 ? -12.352 -0.156 13.758 1 68.94 17 VAL B CA 1
ATOM 3023 C C . VAL B 1 17 ? -12.508 1.281 13.266 1 68.94 17 VAL B C 1
ATOM 3025 O O . VAL B 1 17 ? -13.391 2.008 13.719 1 68.94 17 VAL B O 1
ATOM 3028 N N . TYR B 1 18 ? -11.477 1.723 12.547 1 65.94 18 TYR B N 1
ATOM 3029 C CA . TYR B 1 18 ? -11.633 2.994 11.852 1 65.94 18 TYR B CA 1
ATOM 3030 C C . TYR B 1 18 ? -12.523 2.84 10.625 1 65.94 18 TYR B C 1
ATOM 3032 O O . TYR B 1 18 ? -12.273 1.981 9.773 1 65.94 18 TYR B O 1
ATOM 3040 N N . THR B 1 19 ? -13.609 3.51 10.617 1 69.88 19 THR B N 1
ATOM 3041 C CA . THR B 1 19 ? -14.492 3.498 9.453 1 69.88 19 THR B CA 1
ATOM 3042 C C . THR B 1 19 ? -14.336 4.785 8.648 1 69.88 19 THR B C 1
ATOM 3044 O O . THR B 1 19 ? -14.734 5.859 9.102 1 69.88 19 THR B O 1
ATOM 3047 N N . PRO B 1 20 ? -13.695 4.578 7.453 1 75.12 20 PRO B N 1
ATOM 3048 C CA . PRO B 1 20 ? -13.555 5.781 6.633 1 75.12 20 PRO B CA 1
ATOM 3049 C C . PRO B 1 20 ? -14.898 6.391 6.242 1 75.12 20 PRO B C 1
ATOM 3051 O O . PRO B 1 20 ? -15.93 5.715 6.297 1 75.12 20 PRO B O 1
ATOM 3054 N N . SER B 1 21 ? -14.875 7.672 5.922 1 76.69 21 SER B N 1
ATOM 3055 C CA . SER B 1 21 ? -16.047 8.367 5.426 1 76.69 21 SER B CA 1
ATOM 3056 C C . SER B 1 21 ? -16.578 7.727 4.148 1 76.69 21 SER B C 1
ATOM 3058 O O . SER B 1 21 ? -15.805 7.207 3.344 1 76.69 21 SER B O 1
ATOM 3060 N N . LYS B 1 22 ? -17.953 7.828 4.016 1 82.25 22 LYS B N 1
ATOM 3061 C CA . LYS B 1 22 ? -18.562 7.367 2.777 1 82.25 22 LYS B CA 1
ATOM 3062 C C . LYS B 1 22 ? -18.172 8.25 1.599 1 82.25 22 LYS B C 1
ATOM 3064 O O . LYS B 1 22 ? -17.766 9.398 1.785 1 82.25 22 LYS B O 1
ATOM 3069 N N . PRO B 1 23 ? -18.203 7.68 0.401 1 88.25 23 PRO B N 1
ATOM 3070 C CA . PRO B 1 23 ? -17.891 8.477 -0.787 1 88.25 23 PRO B CA 1
ATOM 3071 C C . PRO B 1 23 ? -18.797 9.688 -0.951 1 88.25 23 PRO B C 1
ATOM 3073 O O . PRO B 1 23 ? -19.906 9.695 -0.416 1 88.25 23 PRO B O 1
ATOM 3076 N N . ASP B 1 24 ? -18.328 10.578 -1.734 1 90 24 ASP B N 1
ATOM 3077 C CA . ASP B 1 24 ? -19 11.859 -1.904 1 90 24 ASP B CA 1
ATOM 3078 C C . ASP B 1 24 ? -20.453 11.664 -2.367 1 90 24 ASP B C 1
ATOM 3080 O O . ASP B 1 24 ? -21.359 12.312 -1.862 1 90 24 ASP B O 1
ATOM 3084 N N . GLN B 1 25 ? -20.609 10.766 -3.324 1 88.94 25 GLN B N 1
ATOM 3085 C CA . GLN B 1 25 ? -21.953 10.555 -3.857 1 88.94 25 GLN B CA 1
ATOM 3086 C C . GLN B 1 25 ? -22.906 10.086 -2.766 1 88.94 25 GLN B C 1
ATOM 3088 O O . GLN B 1 25 ? -24.062 10.508 -2.721 1 88.94 25 GLN B O 1
ATOM 3093 N N . GLU B 1 26 ? -22.422 9.266 -1.934 1 89.88 26 GLU B N 1
ATOM 3094 C CA . GLU B 1 26 ? -23.219 8.773 -0.822 1 89.88 26 GLU B CA 1
ATOM 3095 C C . GLU B 1 26 ? -23.484 9.875 0.199 1 89.88 26 GLU B C 1
ATOM 3097 O O . GLU B 1 26 ? -24.594 9.969 0.738 1 89.88 26 GLU B O 1
ATOM 3102 N N . LEU B 1 27 ? -22.516 10.672 0.465 1 92.12 27 LEU B N 1
ATOM 3103 C CA . LEU B 1 27 ? -22.656 11.773 1.415 1 92.12 27 LEU B CA 1
ATOM 3104 C C . LEU B 1 27 ? -23.641 12.82 0.89 1 92.12 27 LEU B C 1
ATOM 3106 O O . LEU B 1 27 ? -24.469 13.328 1.642 1 92.12 27 LEU B O 1
ATOM 3110 N N . MET B 1 28 ? -23.516 13.125 -0.408 1 95.44 28 MET B N 1
ATOM 3111 C CA . MET B 1 28 ? -24.406 14.102 -1.018 1 95.44 28 MET B CA 1
ATOM 3112 C C . MET B 1 28 ? -25.859 13.633 -0.95 1 95.44 28 MET B C 1
ATOM 3114 O O . MET B 1 28 ? -26.766 14.43 -0.677 1 95.44 28 MET B O 1
ATOM 3118 N N . ARG B 1 29 ? -26.094 12.359 -1.204 1 94.06 29 ARG B N 1
ATOM 3119 C CA . ARG B 1 29 ? -27.422 11.797 -1.083 1 94.06 29 ARG B CA 1
ATOM 3120 C C . ARG B 1 29 ? -27.922 11.875 0.355 1 94.06 29 ARG B C 1
ATOM 3122 O O . ARG B 1 29 ? -29.047 12.312 0.601 1 94.06 29 ARG B O 1
ATOM 3129 N N . LEU B 1 30 ? -27.125 11.578 1.264 1 92.88 30 LEU B N 1
ATOM 3130 C CA . LEU B 1 30 ? -27.484 11.531 2.676 1 92.88 30 LEU B CA 1
ATOM 3131 C C . LEU B 1 30 ? -27.828 12.922 3.193 1 92.88 30 LEU B C 1
ATOM 3133 O O . LEU B 1 30 ? -28.75 13.078 3.994 1 92.88 30 LEU B O 1
ATOM 3137 N N . PHE B 1 31 ? -27.109 13.938 2.73 1 95.31 31 PHE B N 1
ATOM 3138 C CA . PHE B 1 31 ? -27.297 15.289 3.242 1 95.31 31 PHE B CA 1
ATOM 3139 C C . PHE B 1 31 ? -28.141 16.125 2.285 1 95.31 31 PHE B C 1
ATOM 3141 O O . PHE B 1 31 ? -28.391 17.297 2.541 1 95.31 31 PHE B O 1
ATOM 3148 N N . ARG B 1 32 ? -28.625 15.555 1.181 1 94.5 32 ARG B N 1
ATOM 3149 C CA . ARG B 1 32 ? -29.531 16.156 0.213 1 94.5 32 ARG B CA 1
ATOM 3150 C C . ARG B 1 32 ? -28.969 17.453 -0.339 1 94.5 32 ARG B C 1
ATOM 3152 O O . ARG B 1 32 ? -29.641 18.484 -0.324 1 94.5 32 ARG B O 1
ATOM 3159 N N . VAL B 1 33 ? -27.609 17.297 -0.714 1 96.5 33 VAL B N 1
ATOM 3160 C CA . VAL B 1 33 ? -26.969 18.453 -1.338 1 96.5 33 VAL B CA 1
ATOM 3161 C C . VAL B 1 33 ? -26.562 18.094 -2.766 1 96.5 33 VAL B C 1
ATOM 3163 O O . VAL B 1 33 ? -26.375 16.922 -3.098 1 96.5 33 VAL B O 1
ATOM 3166 N N . ASP B 1 34 ? -26.375 19.125 -3.58 1 95.56 34 ASP B N 1
ATOM 3167 C CA . ASP B 1 34 ? -26.094 18.891 -4.992 1 95.56 34 ASP B CA 1
ATOM 3168 C C . ASP B 1 34 ? -24.609 19.094 -5.293 1 95.56 34 ASP B C 1
ATOM 3170 O O . ASP B 1 34 ? -24.156 18.875 -6.414 1 95.56 34 ASP B O 1
ATOM 3174 N N . HIS B 1 35 ? -23.906 19.641 -4.285 1 95.62 35 HIS B N 1
ATOM 3175 C CA . HIS B 1 35 ? -22.469 19.781 -4.383 1 95.62 35 HIS B CA 1
ATOM 3176 C C . HIS B 1 35 ? -21.797 19.562 -3.033 1 95.62 35 HIS B C 1
ATOM 3178 O O . HIS B 1 35 ? -22.453 19.609 -1.992 1 95.62 35 HIS B O 1
ATOM 3184 N N . LEU B 1 36 ? -20.594 19.219 -3.135 1 96.25 36 LEU B N 1
ATOM 3185 C CA . LEU B 1 36 ? -19.828 19.016 -1.905 1 96.25 36 LEU B CA 1
ATOM 3186 C C . LEU B 1 36 ? -18.438 19.609 -2.035 1 96.25 36 LEU B C 1
ATOM 3188 O O . LEU B 1 36 ? -17.656 19.203 -2.912 1 96.25 36 LEU B O 1
ATOM 3192 N N . HIS B 1 37 ? -18.125 20.672 -1.263 1 97.06 37 HIS B N 1
ATOM 3193 C CA . HIS B 1 37 ? -16.75 21.172 -1.141 1 97.06 37 HIS B CA 1
ATOM 3194 C C . HIS B 1 37 ? -15.992 20.438 -0.043 1 97.06 37 HIS B C 1
ATOM 3196 O O . HIS B 1 37 ? -16.312 20.578 1.14 1 97.06 37 HIS B O 1
ATOM 3202 N N . ARG B 1 38 ? -14.977 19.734 -0.45 1 95.62 38 ARG B N 1
ATOM 3203 C CA . ARG B 1 38 ? -14.156 18.969 0.491 1 95.62 38 ARG B CA 1
ATOM 3204 C C . ARG B 1 38 ? -13.078 19.859 1.113 1 95.62 38 ARG B C 1
ATOM 3206 O O . ARG B 1 38 ? -12.109 20.219 0.447 1 95.62 38 ARG B O 1
ATOM 3213 N N . LEU B 1 39 ? -13.258 20.125 2.326 1 98.19 39 LEU B N 1
ATOM 3214 C CA . LEU B 1 39 ? -12.281 20.938 3.031 1 98.19 39 LEU B CA 1
ATOM 3215 C C . LEU B 1 39 ? -11.789 20.234 4.293 1 98.19 39 LEU B C 1
ATOM 3217 O O . LEU B 1 39 ? -11.531 20.891 5.309 1 98.19 39 LEU B O 1
ATOM 3221 N N . ASN B 1 40 ? -11.75 18.891 4.234 1 96.56 40 ASN B N 1
ATOM 3222 C CA . ASN B 1 40 ? -11.508 18.141 5.465 1 96.56 40 ASN B CA 1
ATOM 3223 C C . ASN B 1 40 ? -10.18 17.391 5.41 1 96.56 40 ASN B C 1
ATOM 3225 O O . ASN B 1 40 ? -9.656 16.969 6.445 1 96.56 40 ASN B O 1
ATOM 3229 N N . ASN B 1 41 ? -9.531 17.156 4.273 1 95.25 41 ASN B N 1
ATOM 3230 C CA . ASN B 1 41 ? -8.406 16.234 4.188 1 95.25 41 ASN B CA 1
ATOM 3231 C C . ASN B 1 41 ? -7.145 16.922 3.689 1 95.25 41 ASN B C 1
ATOM 3233 O O . ASN B 1 41 ? -6.191 16.266 3.266 1 95.25 41 ASN B O 1
ATOM 3237 N N . ASN B 1 42 ? -7.129 18.219 3.65 1 97.81 42 ASN B N 1
ATOM 3238 C CA . ASN B 1 42 ? -5.957 19.016 3.289 1 97.81 42 ASN B CA 1
ATOM 3239 C C . ASN B 1 42 ? -5.473 18.688 1.88 1 97.81 42 ASN B C 1
ATOM 3241 O O . ASN B 1 42 ? -4.27 18.609 1.637 1 97.81 42 ASN B O 1
ATOM 3245 N N . GLU B 1 43 ? -6.438 18.438 0.967 1 97.81 43 GLU B N 1
ATOM 3246 C CA . GLU B 1 43 ? -6.137 18.203 -0.44 1 97.81 43 GLU B CA 1
ATOM 3247 C C . GLU B 1 43 ? -5.816 19.5 -1.17 1 97.81 43 GLU B C 1
ATOM 3249 O O . GLU B 1 43 ? -6.355 20.562 -0.83 1 97.81 43 GLU B O 1
ATOM 3254 N N . ASN B 1 44 ? -4.895 19.453 -2.113 1 98.25 44 ASN B N 1
ATOM 3255 C CA . ASN B 1 44 ? -4.582 20.625 -2.926 1 98.25 44 ASN B CA 1
ATOM 3256 C C . ASN B 1 44 ? -5.516 20.734 -4.129 1 98.25 44 ASN B C 1
ATOM 3258 O O . ASN B 1 44 ? -5.395 19.969 -5.086 1 98.25 44 ASN B O 1
ATOM 3262 N N . PRO B 1 45 ? -6.426 21.688 -4.109 1 97.12 45 PRO B N 1
ATOM 3263 C CA . PRO B 1 45 ? -7.48 21.734 -5.125 1 97.12 45 PRO B CA 1
ATOM 3264 C C . PRO B 1 45 ? -6.977 22.25 -6.473 1 97.12 45 PRO B C 1
ATOM 3266 O O . PRO B 1 45 ? -7.723 22.25 -7.453 1 97.12 45 PRO B O 1
ATOM 3269 N N . LEU B 1 46 ? -5.723 22.672 -6.555 1 97.19 46 LEU B N 1
ATOM 3270 C CA . LEU B 1 46 ? -5.195 23.141 -7.828 1 97.19 46 LEU B CA 1
ATOM 3271 C C . LEU B 1 46 ? -4.977 21.969 -8.789 1 97.19 46 LEU B C 1
ATOM 3273 O O . LEU B 1 46 ? -4.781 22.188 -9.992 1 97.19 46 LEU B O 1
ATOM 3277 N N . GLY B 1 47 ? -5.078 20.781 -8.297 1 96.62 47 GLY B N 1
ATOM 3278 C CA . GLY B 1 47 ? -4.703 19.625 -9.102 1 96.62 47 GLY B CA 1
ATOM 3279 C C . GLY B 1 47 ? -3.205 19.391 -9.133 1 96.62 47 GLY B C 1
ATOM 3280 O O . GLY B 1 47 ? -2.436 20.141 -8.531 1 96.62 47 GLY B O 1
ATOM 3281 N N . PRO B 1 48 ? -2.871 18.297 -9.828 1 97.44 48 PRO B N 1
ATOM 3282 C CA . PRO B 1 48 ? -1.435 18.016 -9.906 1 97.44 48 PRO B CA 1
ATOM 3283 C C . PRO B 1 48 ? -0.689 19 -10.797 1 97.44 48 PRO B C 1
ATOM 3285 O O . PRO B 1 48 ? -1.3 19.656 -11.648 1 97.44 48 PRO B O 1
ATOM 3288 N N . PRO B 1 49 ? 0.649 19.156 -10.523 1 97.69 49 PRO B N 1
ATOM 3289 C CA . PRO B 1 49 ? 1.439 19.938 -11.469 1 97.69 49 PRO B CA 1
ATOM 3290 C C . PRO B 1 49 ? 1.244 19.5 -12.914 1 97.69 49 PRO B C 1
ATOM 3292 O O . PRO B 1 49 ? 0.994 18.312 -13.172 1 97.69 49 PRO B O 1
ATOM 3295 N N . PRO B 1 50 ? 1.396 20.438 -13.844 1 96.75 50 PRO B N 1
ATOM 3296 C CA . PRO B 1 50 ? 1.116 20.141 -15.25 1 96.75 50 PRO B CA 1
ATOM 3297 C C . PRO B 1 50 ? 1.875 18.922 -15.766 1 96.75 50 PRO B C 1
ATOM 3299 O O . PRO B 1 50 ? 1.315 18.109 -16.5 1 96.75 50 PRO B O 1
ATOM 3302 N N . GLU B 1 51 ? 3.16 18.781 -15.383 1 97.25 51 GLU B N 1
ATOM 3303 C CA . GLU B 1 51 ? 3.953 17.641 -15.828 1 97.25 51 GLU B CA 1
ATOM 3304 C C . GLU B 1 51 ? 3.371 16.328 -15.312 1 97.25 51 GLU B C 1
ATOM 3306 O O . GLU B 1 51 ? 3.328 15.328 -16.031 1 97.25 51 GLU B O 1
ATOM 3311 N N . ALA B 1 52 ? 2.934 16.297 -14.062 1 98.12 52 ALA B N 1
ATOM 3312 C CA . ALA B 1 52 ? 2.297 15.109 -13.492 1 98.12 52 ALA B CA 1
ATOM 3313 C C . ALA B 1 52 ? 0.938 14.852 -14.133 1 98.12 52 ALA B C 1
ATOM 3315 O O . ALA B 1 52 ? 0.564 13.703 -14.367 1 98.12 52 ALA B O 1
ATOM 3316 N N . ALA B 1 53 ? 0.198 15.945 -14.422 1 98 53 ALA B N 1
ATOM 3317 C CA . ALA B 1 53 ? -1.101 15.828 -15.078 1 98 53 ALA B CA 1
ATOM 3318 C C . ALA B 1 53 ? -0.97 15.133 -16.438 1 98 53 ALA B C 1
ATOM 3320 O O . ALA B 1 53 ? -1.819 14.32 -16.797 1 98 53 ALA B O 1
ATOM 3321 N N . ARG B 1 54 ? 0.04 15.422 -17.188 1 97.69 54 ARG B N 1
ATOM 3322 C CA . ARG B 1 54 ? 0.277 14.82 -18.5 1 97.69 54 ARG B CA 1
ATOM 3323 C C . ARG B 1 54 ? 0.537 13.32 -18.375 1 97.69 54 ARG B C 1
ATOM 3325 O O . ARG B 1 54 ? 0.075 12.531 -19.188 1 97.69 54 ARG B O 1
ATOM 3332 N N . ILE B 1 55 ? 1.295 12.93 -17.281 1 98.12 55 ILE B N 1
ATOM 3333 C CA . ILE B 1 55 ? 1.578 11.516 -17.031 1 98.12 55 ILE B CA 1
ATOM 3334 C C . ILE B 1 55 ? 0.278 10.773 -16.734 1 98.12 55 ILE B C 1
ATOM 3336 O O . ILE B 1 55 ? 0.033 9.695 -17.266 1 98.12 55 ILE B O 1
ATOM 3340 N N . VAL B 1 56 ? -0.561 11.367 -15.883 1 98.25 56 VAL B N 1
ATOM 3341 C CA . VAL B 1 56 ? -1.821 10.75 -15.477 1 98.25 56 VAL B CA 1
ATOM 3342 C C . VAL B 1 56 ? -2.725 10.578 -16.703 1 98.25 56 VAL B C 1
ATOM 3344 O O . VAL B 1 56 ? -3.271 9.492 -16.922 1 98.25 56 VAL B O 1
ATOM 3347 N N . GLN B 1 57 ? -2.812 11.594 -17.469 1 97.19 57 GLN B N 1
ATOM 3348 C CA . GLN B 1 57 ? -3.674 11.594 -18.656 1 97.19 57 GLN B CA 1
ATOM 3349 C C . GLN B 1 57 ? -3.164 10.609 -19.703 1 97.19 57 GLN B C 1
ATOM 3351 O O . GLN B 1 57 ? -3.953 10 -20.422 1 97.19 57 GLN B O 1
ATOM 3356 N N . GLY B 1 58 ? -1.886 10.391 -19.797 1 97.25 58 GLY B N 1
ATOM 3357 C CA . GLY B 1 58 ? -1.275 9.602 -20.859 1 97.25 58 GLY B CA 1
ATOM 3358 C C . GLY B 1 58 ? -0.895 8.203 -20.422 1 97.25 58 GLY B C 1
ATOM 3359 O O . GLY B 1 58 ? -0.274 7.457 -21.172 1 97.25 58 GLY B O 1
ATOM 3360 N N . PHE B 1 59 ? -1.235 7.801 -19.188 1 97.31 59 PHE B N 1
ATOM 3361 C CA . PHE B 1 59 ? -0.846 6.477 -18.719 1 97.31 59 PHE B CA 1
ATOM 3362 C C . PHE B 1 59 ? -1.491 5.387 -19.578 1 97.31 59 PHE B C 1
ATOM 3364 O O . PHE B 1 59 ? -2.717 5.25 -19.594 1 97.31 59 PHE B O 1
ATOM 3371 N N . PRO B 1 60 ? -0.753 4.609 -20.297 1 96.81 60 PRO B N 1
ATOM 3372 C CA . PRO B 1 60 ? -1.346 3.66 -21.234 1 96.81 60 PRO B CA 1
ATOM 3373 C C . PRO B 1 60 ? -1.801 2.365 -20.562 1 96.81 60 PRO B C 1
ATOM 3375 O O . PRO B 1 60 ? -1.071 1.803 -19.75 1 96.81 60 PRO B O 1
ATOM 3378 N N . PRO B 1 61 ? -2.93 1.846 -20.969 1 97.31 61 PRO B N 1
ATOM 3379 C CA . PRO B 1 61 ? -3.441 0.593 -20.406 1 97.31 61 PRO B CA 1
ATOM 3380 C C . PRO B 1 61 ? -2.473 -0.574 -20.594 1 97.31 61 PRO B C 1
ATOM 3382 O O . PRO B 1 61 ? -2.439 -1.486 -19.75 1 97.31 61 PRO B O 1
ATOM 3385 N N . ARG B 1 62 ? -1.646 -0.553 -21.562 1 95.5 62 ARG B N 1
ATOM 3386 C CA . ARG B 1 62 ? -0.737 -1.655 -21.875 1 95.5 62 ARG B CA 1
ATOM 3387 C C . ARG B 1 62 ? 0.29 -1.834 -20.75 1 95.5 62 ARG B C 1
ATOM 3389 O O . ARG B 1 62 ? 0.929 -2.883 -20.656 1 95.5 62 ARG B O 1
ATOM 3396 N N . LEU B 1 63 ? 0.473 -0.852 -19.891 1 96.25 63 LEU B N 1
ATOM 3397 C CA . LEU B 1 63 ? 1.438 -0.934 -18.797 1 96.25 63 LEU B CA 1
ATOM 3398 C C . LEU B 1 63 ? 0.803 -1.553 -17.562 1 96.25 63 LEU B C 1
ATOM 3400 O O . LEU B 1 63 ? 1.508 -1.948 -16.625 1 96.25 63 LEU B O 1
ATOM 3404 N N . THR B 1 64 ? -0.527 -1.692 -17.516 1 97.81 64 THR B N 1
ATOM 3405 C CA . THR B 1 64 ? -1.252 -2.084 -16.297 1 97.81 64 THR B CA 1
ATOM 3406 C C . THR B 1 64 ? -0.899 -3.514 -15.898 1 97.81 64 THR B C 1
ATOM 3408 O O . THR B 1 64 ? -0.924 -3.854 -14.719 1 97.81 64 THR B O 1
ATOM 3411 N N . PRO B 1 65 ? -0.52 -4.438 -16.875 1 97.5 65 PRO B N 1
ATOM 3412 C CA . PRO B 1 65 ? -0.177 -5.805 -16.469 1 97.5 65 PRO B CA 1
ATOM 3413 C C . PRO B 1 65 ? 1.201 -5.902 -15.82 1 97.5 65 PRO B C 1
ATOM 3415 O O . PRO B 1 65 ? 1.513 -6.902 -15.172 1 97.5 65 PRO B O 1
ATOM 3418 N N . ILE B 1 66 ? 2.006 -4.945 -16.047 1 96.19 66 ILE B N 1
ATOM 3419 C CA . ILE B 1 66 ? 3.412 -5.016 -15.672 1 96.19 66 ILE B CA 1
ATOM 3420 C C . ILE B 1 66 ? 3.59 -4.52 -14.242 1 96.19 66 ILE B C 1
ATOM 3422 O O . ILE B 1 66 ? 3.223 -3.385 -13.922 1 96.19 66 ILE B O 1
ATOM 3426 N N . TYR B 1 67 ? 4.168 -5.352 -13.406 1 95.25 67 TYR B N 1
ATOM 3427 C CA . TYR B 1 67 ? 4.418 -4.941 -12.031 1 95.25 67 TYR B CA 1
ATOM 3428 C C . TYR B 1 67 ? 5.266 -3.676 -11.984 1 95.25 67 TYR B C 1
ATOM 3430 O O . TYR B 1 67 ? 6.152 -3.486 -12.82 1 95.25 67 TYR B O 1
ATOM 3438 N N . PRO B 1 68 ? 5.004 -2.852 -11 1 95.5 68 PRO B N 1
ATOM 3439 C CA . PRO B 1 68 ? 5.848 -1.66 -10.859 1 95.5 68 PRO B CA 1
ATOM 3440 C C . PRO B 1 68 ? 7.289 -1.997 -10.484 1 95.5 68 PRO B C 1
ATOM 3442 O O . PRO B 1 68 ? 7.582 -3.133 -10.109 1 95.5 68 PRO B O 1
ATOM 3445 N N . SER B 1 69 ? 8.156 -0.984 -10.695 1 94 69 SER B N 1
ATOM 3446 C CA . SER B 1 69 ? 9.469 -1.13 -10.086 1 94 69 SER B CA 1
ATOM 3447 C C . SER B 1 69 ? 9.367 -1.409 -8.594 1 94 69 SER B C 1
ATOM 3449 O O . SER B 1 69 ? 8.664 -0.698 -7.871 1 94 69 SER B O 1
ATOM 3451 N N . GLY B 1 70 ? 10.008 -2.377 -8.148 1 91.88 70 GLY B N 1
ATOM 3452 C CA . GLY B 1 70 ? 9.859 -2.85 -6.785 1 91.88 70 GLY B CA 1
ATOM 3453 C C . GLY B 1 70 ? 10.328 -1.841 -5.75 1 91.88 70 GLY B C 1
ATOM 3454 O O . GLY B 1 70 ? 9.836 -1.835 -4.617 1 91.88 70 GLY B O 1
ATOM 3455 N N . ASP B 1 71 ? 11.305 -1 -6.086 1 92.19 71 ASP B N 1
ATOM 3456 C CA . ASP B 1 71 ? 11.836 -0.043 -5.125 1 92.19 71 ASP B CA 1
ATOM 3457 C C . ASP B 1 71 ? 11.773 1.381 -5.672 1 92.19 71 ASP B C 1
ATOM 3459 O O . ASP B 1 71 ? 12.531 2.252 -5.234 1 92.19 71 ASP B O 1
ATOM 3463 N N . ALA B 1 72 ? 10.969 1.52 -6.77 1 96.19 72 ALA B N 1
ATOM 3464 C CA . ALA B 1 72 ? 10.82 2.84 -7.375 1 96.19 72 ALA B CA 1
ATOM 3465 C C . ALA B 1 72 ? 12.172 3.385 -7.84 1 96.19 72 ALA B C 1
ATOM 3467 O O . ALA B 1 72 ? 12.523 4.527 -7.531 1 96.19 72 ALA B O 1
ATOM 3468 N N . TYR B 1 73 ? 12.875 2.617 -8.562 1 95.5 73 TYR B N 1
ATOM 3469 C CA . TYR B 1 73 ? 14.258 2.877 -8.969 1 95.5 73 TYR B CA 1
ATOM 3470 C C . TYR B 1 73 ? 14.391 4.258 -9.594 1 95.5 73 TYR B C 1
ATOM 3472 O O . TYR B 1 73 ? 15.188 5.078 -9.141 1 95.5 73 TYR B O 1
ATOM 3480 N N . ALA B 1 74 ? 13.602 4.566 -10.625 1 95.94 74 ALA B N 1
ATOM 3481 C CA . ALA B 1 74 ? 13.711 5.828 -11.352 1 95.94 74 ALA B CA 1
ATOM 3482 C C . ALA B 1 74 ? 13.398 7.016 -10.445 1 95.94 74 ALA B C 1
ATOM 3484 O O . ALA B 1 74 ? 14.086 8.039 -10.5 1 95.94 74 ALA B O 1
ATOM 3485 N N . LEU B 1 75 ? 12.383 6.895 -9.609 1 97.38 75 LEU B N 1
ATOM 3486 C CA . LEU B 1 75 ? 12.023 7.977 -8.695 1 97.38 75 LEU B CA 1
ATOM 3487 C C . LEU B 1 75 ? 13.133 8.227 -7.68 1 97.38 75 LEU B C 1
ATOM 3489 O O . LEU B 1 75 ? 13.438 9.375 -7.363 1 97.38 75 LEU B O 1
ATOM 3493 N N . ARG B 1 76 ? 13.719 7.133 -7.141 1 97.31 76 ARG B N 1
ATOM 3494 C CA . ARG B 1 76 ? 14.82 7.289 -6.188 1 97.31 76 ARG B CA 1
ATOM 3495 C C . ARG B 1 76 ? 15.984 8.039 -6.82 1 97.31 76 ARG B C 1
ATOM 3497 O O . ARG B 1 76 ? 16.641 8.852 -6.16 1 97.31 76 ARG B O 1
ATOM 3504 N N . GLN B 1 77 ? 16.234 7.785 -8.148 1 96.94 77 GLN B N 1
ATOM 3505 C CA . GLN B 1 77 ? 17.297 8.508 -8.844 1 96.94 77 GLN B CA 1
ATOM 3506 C C . GLN B 1 77 ? 16.969 9.992 -8.945 1 96.94 77 GLN B C 1
ATOM 3508 O O . GLN B 1 77 ? 17.844 10.836 -8.75 1 96.94 77 GLN B O 1
ATOM 3513 N N . ILE B 1 78 ? 15.781 10.297 -9.227 1 97.31 78 ILE B N 1
ATOM 3514 C CA . ILE B 1 78 ? 15.359 11.688 -9.391 1 97.31 78 ILE B CA 1
ATOM 3515 C C . ILE B 1 78 ? 15.43 12.406 -8.047 1 97.31 78 ILE B C 1
ATOM 3517 O O . ILE B 1 78 ? 15.922 13.531 -7.965 1 97.31 78 ILE B O 1
ATOM 3521 N N . LEU B 1 79 ? 14.984 11.742 -6.996 1 97.94 79 LEU B N 1
ATOM 3522 C CA . LEU B 1 79 ? 15.07 12.305 -5.652 1 97.94 79 LEU B CA 1
ATOM 3523 C C . LEU B 1 79 ? 16.516 12.547 -5.262 1 97.94 79 LEU B C 1
ATOM 3525 O O . LEU B 1 79 ? 16.844 13.602 -4.711 1 97.94 79 LEU B O 1
ATOM 3529 N N . ALA B 1 80 ? 17.359 11.586 -5.527 1 97.88 80 ALA B N 1
ATOM 3530 C CA . ALA B 1 80 ? 18.781 11.703 -5.227 1 97.88 80 ALA B CA 1
ATOM 3531 C C . ALA B 1 80 ? 19.375 12.93 -5.898 1 97.88 80 ALA B C 1
ATOM 3533 O O . ALA B 1 80 ? 20.141 13.672 -5.277 1 97.88 80 ALA B O 1
ATOM 3534 N N . GLY B 1 81 ? 19.078 13.125 -7.16 1 97.12 81 GLY B N 1
ATOM 3535 C CA . GLY B 1 81 ? 19.562 14.297 -7.875 1 97.12 81 GLY B CA 1
ATOM 3536 C C . GLY B 1 81 ? 19.031 15.602 -7.293 1 97.12 81 GLY B C 1
ATOM 3537 O O . GLY B 1 81 ? 19.797 16.547 -7.125 1 97.12 81 GLY B O 1
ATOM 3538 N N . ARG B 1 82 ? 17.797 15.648 -6.957 1 96.25 82 ARG B N 1
ATOM 3539 C CA . ARG B 1 82 ? 17.125 16.844 -6.441 1 96.25 82 ARG B CA 1
ATOM 3540 C C . ARG B 1 82 ? 17.781 17.312 -5.145 1 96.25 82 ARG B C 1
ATOM 3542 O O . ARG B 1 82 ? 17.875 18.516 -4.895 1 96.25 82 ARG B O 1
ATOM 3549 N N . PHE B 1 83 ? 18.172 16.328 -4.324 1 96.94 83 PHE B N 1
ATOM 3550 C CA . PHE B 1 83 ? 18.609 16.688 -2.979 1 96.94 83 PHE B CA 1
ATOM 3551 C C . PHE B 1 83 ? 20.109 16.469 -2.82 1 96.94 83 PHE B C 1
ATOM 3553 O O . PHE B 1 83 ? 20.641 16.594 -1.717 1 96.94 83 PHE B O 1
ATOM 3560 N N . ALA B 1 84 ? 20.781 16.141 -3.906 1 96.81 84 ALA B N 1
ATOM 3561 C CA . ALA B 1 84 ? 22.219 15.891 -3.916 1 96.81 84 ALA B CA 1
ATOM 3562 C C . ALA B 1 84 ? 22.609 14.805 -2.908 1 96.81 84 ALA B C 1
ATOM 3564 O O . ALA B 1 84 ? 23.469 15.016 -2.053 1 96.81 84 ALA B O 1
ATOM 3565 N N . LYS B 1 85 ? 21.953 13.664 -3.08 1 97.88 85 LYS B N 1
ATOM 3566 C CA . LYS B 1 85 ? 22.172 12.516 -2.205 1 97.88 85 LYS B CA 1
ATOM 3567 C C . LYS B 1 85 ? 22.266 11.219 -3.012 1 97.88 85 LYS B C 1
ATOM 3569 O O . LYS B 1 85 ? 22.219 11.242 -4.242 1 97.88 85 LYS B O 1
ATOM 3574 N N . SER B 1 86 ? 22.547 10.148 -2.33 1 97.62 86 SER B N 1
ATOM 3575 C CA . SER B 1 86 ? 22.531 8.836 -2.965 1 97.62 86 SER B CA 1
ATOM 3576 C C . SER B 1 86 ? 21.125 8.281 -3.059 1 97.62 86 SER B C 1
ATOM 3578 O O . SER B 1 86 ? 20.312 8.469 -2.143 1 97.62 86 SER B O 1
ATOM 3580 N N . PRO B 1 87 ? 20.812 7.566 -4.203 1 97.38 87 PRO B N 1
ATOM 3581 C CA . PRO B 1 87 ? 19.5 6.914 -4.289 1 97.38 87 PRO B CA 1
ATOM 3582 C C . PRO B 1 87 ? 19.25 5.953 -3.129 1 97.38 87 PRO B C 1
ATOM 3584 O O . PRO B 1 87 ? 18.094 5.727 -2.756 1 97.38 87 PRO B O 1
ATOM 3587 N N . ASP B 1 88 ? 20.312 5.449 -2.512 1 96.44 88 ASP B N 1
ATOM 3588 C CA . ASP B 1 88 ? 20.203 4.465 -1.44 1 96.44 88 ASP B CA 1
ATOM 3589 C C . ASP B 1 88 ? 19.75 5.117 -0.137 1 96.44 88 ASP B C 1
ATOM 3591 O O . ASP B 1 88 ? 19.453 4.426 0.838 1 96.44 88 ASP B O 1
ATOM 3595 N N . GLN B 1 89 ? 19.609 6.387 -0.155 1 98.19 89 GLN B N 1
ATOM 3596 C CA . GLN B 1 89 ? 19.125 7.105 1.021 1 98.19 89 GLN B CA 1
ATOM 3597 C C . GLN B 1 89 ? 17.609 7.262 0.986 1 98.19 89 GLN B C 1
ATOM 3599 O O . GLN B 1 89 ? 17.016 7.723 1.956 1 98.19 89 GLN B O 1
ATOM 3604 N N . PHE B 1 90 ? 17.062 6.824 -0.108 1 98.12 90 PHE B N 1
ATOM 3605 C CA . PHE B 1 90 ? 15.633 7.031 -0.282 1 98.12 90 PHE B CA 1
ATOM 3606 C C . PHE B 1 90 ? 14.891 5.703 -0.273 1 98.12 90 PHE B C 1
ATOM 3608 O O . PHE B 1 90 ? 15.367 4.715 -0.83 1 98.12 90 PHE B O 1
ATOM 3615 N N . LEU B 1 91 ? 13.797 5.668 0.377 1 97.38 91 LEU B N 1
ATOM 3616 C CA . LEU B 1 91 ? 12.805 4.598 0.333 1 97.38 91 LEU B CA 1
ATOM 3617 C C . LEU B 1 91 ? 11.414 5.156 0.03 1 97.38 91 LEU B C 1
ATOM 3619 O O . LEU B 1 91 ? 10.945 6.07 0.714 1 97.38 91 LEU B O 1
ATOM 3623 N N . VAL B 1 92 ? 10.836 4.672 -1.049 1 97.44 92 VAL B N 1
ATOM 3624 C CA . VAL B 1 92 ? 9.523 5.137 -1.493 1 97.44 92 VAL B CA 1
ATOM 3625 C C . VAL B 1 92 ? 8.438 4.188 -0.989 1 97.44 92 VAL B C 1
ATOM 3627 O O . VAL B 1 92 ? 8.617 2.969 -1 1 97.44 92 VAL B O 1
ATOM 3630 N N . GLY B 1 93 ? 7.363 4.762 -0.507 1 96.56 93 GLY B N 1
ATOM 3631 C CA . GLY B 1 93 ? 6.285 3.943 0.029 1 96.56 93 GLY B CA 1
ATOM 3632 C C . GLY B 1 93 ? 4.914 4.375 -0.45 1 96.56 93 GLY B C 1
ATOM 3633 O O . GLY B 1 93 ? 4.754 5.48 -0.977 1 96.56 93 GLY B O 1
ATOM 3634 N N . ASN B 1 94 ? 3.943 3.488 -0.305 1 95.75 94 ASN B N 1
ATOM 3635 C CA . ASN B 1 94 ? 2.535 3.723 -0.612 1 95.75 94 ASN B CA 1
ATOM 3636 C C . ASN B 1 94 ? 1.877 4.625 0.428 1 95.75 94 ASN B C 1
ATOM 3638 O O . ASN B 1 94 ? 0.981 4.191 1.153 1 95.75 94 ASN B O 1
ATOM 3642 N N . GLY B 1 95 ? 2.371 5.918 0.434 1 88.12 95 GLY B N 1
ATOM 3643 C CA . GLY B 1 95 ? 1.914 6.871 1.433 1 88.12 95 GLY B CA 1
ATOM 3644 C C . GLY B 1 95 ? 2.715 6.816 2.719 1 88.12 95 GLY B C 1
ATOM 3645 O O . GLY B 1 95 ? 3.572 5.945 2.889 1 88.12 95 GLY B O 1
ATOM 3646 N N . SER B 1 96 ? 2.449 7.711 3.557 1 84.88 96 SER B N 1
ATOM 3647 C CA . SER B 1 96 ? 3.209 7.844 4.797 1 84.88 96 SER B CA 1
ATOM 3648 C C . SER B 1 96 ? 2.918 6.691 5.75 1 84.88 96 SER B C 1
ATOM 3650 O O . SER B 1 96 ? 3.789 6.281 6.52 1 84.88 96 SER B O 1
ATOM 3652 N N . CYS B 1 97 ? 1.728 6.141 5.656 1 86 97 CYS B N 1
ATOM 3653 C CA . CYS B 1 97 ? 1.363 5.055 6.562 1 86 97 CYS B CA 1
ATOM 3654 C C . CYS B 1 97 ? 2.307 3.869 6.398 1 86 97 CYS B C 1
ATOM 3656 O O . CYS B 1 97 ? 2.758 3.289 7.387 1 86 97 CYS B O 1
ATOM 3658 N N . GLU B 1 98 ? 2.59 3.596 5.168 1 91.69 98 GLU B N 1
ATOM 3659 C CA . GLU B 1 98 ? 3.451 2.445 4.91 1 91.69 98 GLU B CA 1
ATOM 3660 C C . GLU B 1 98 ? 4.875 2.699 5.402 1 91.69 98 GLU B C 1
ATOM 3662 O O . GLU B 1 98 ? 5.496 1.818 5.996 1 91.69 98 GLU B O 1
ATOM 3667 N N . VAL B 1 99 ? 5.367 3.875 5.184 1 94.69 99 VAL B N 1
ATOM 3668 C CA . VAL B 1 99 ? 6.738 4.184 5.586 1 94.69 99 VAL B CA 1
ATOM 3669 C C . VAL B 1 99 ? 6.832 4.227 7.109 1 94.69 99 VAL B C 1
ATOM 3671 O O . VAL B 1 99 ? 7.824 3.771 7.688 1 94.69 99 VAL B O 1
ATOM 3674 N N . ILE B 1 100 ? 5.805 4.777 7.762 1 96 100 ILE B N 1
ATOM 3675 C CA . ILE B 1 100 ? 5.754 4.801 9.219 1 96 100 ILE B CA 1
ATOM 3676 C C . ILE B 1 100 ? 5.781 3.375 9.766 1 96 100 ILE B C 1
ATOM 3678 O O . ILE B 1 100 ? 6.539 3.07 10.688 1 96 100 ILE B O 1
ATOM 3682 N N . SER B 1 101 ? 4.996 2.539 9.172 1 92.81 101 SER B N 1
ATOM 3683 C CA . SER B 1 101 ? 4.953 1.139 9.578 1 92.81 101 SER B CA 1
ATOM 3684 C C . SER B 1 101 ? 6.32 0.479 9.438 1 92.81 101 SER B C 1
ATOM 3686 O O . SER B 1 101 ? 6.758 -0.256 10.32 1 92.81 101 SER B O 1
ATOM 3688 N N . SER B 1 102 ? 6.957 0.71 8.328 1 93.69 102 SER B N 1
ATOM 3689 C CA . SER B 1 102 ? 8.258 0.112 8.07 1 93.69 102 SER B CA 1
ATOM 3690 C C . SER B 1 102 ? 9.289 0.569 9.094 1 93.69 102 SER B C 1
ATOM 3692 O O . SER B 1 102 ? 10.117 -0.225 9.547 1 93.69 102 SER B O 1
ATOM 3694 N N . VAL B 1 103 ? 9.25 1.831 9.461 1 96.75 103 VAL B N 1
ATOM 3695 C CA . VAL B 1 103 ? 10.203 2.377 10.422 1 96.75 103 VAL B CA 1
ATOM 3696 C C . VAL B 1 103 ? 9.969 1.733 11.789 1 96.75 103 VAL B C 1
ATOM 3698 O O . VAL B 1 103 ? 10.922 1.313 12.453 1 96.75 103 VAL B O 1
ATOM 3701 N N . ILE B 1 104 ? 8.773 1.651 12.195 1 95.38 104 ILE B N 1
ATOM 3702 C CA . ILE B 1 104 ? 8.453 1.07 13.5 1 95.38 104 ILE B CA 1
ATOM 3703 C C . ILE B 1 104 ? 8.859 -0.401 13.516 1 95.38 104 ILE B C 1
ATOM 3705 O O . ILE B 1 104 ? 9.477 -0.866 14.477 1 95.38 104 ILE B O 1
ATOM 3709 N N . LYS B 1 105 ? 8.57 -1.102 12.461 1 91 105 LYS B N 1
ATOM 3710 C CA . LYS B 1 105 ? 8.93 -2.512 12.375 1 91 105 LYS B CA 1
ATOM 3711 C C . LYS B 1 105 ? 10.445 -2.691 12.414 1 91 105 LYS B C 1
ATOM 3713 O O . LYS B 1 105 ? 10.945 -3.682 12.961 1 91 105 LYS B O 1
ATOM 3718 N N . ALA B 1 106 ? 11.109 -1.811 11.852 1 93.94 106 ALA B N 1
ATOM 3719 C CA . ALA B 1 106 ? 12.562 -1.907 11.727 1 93.94 106 ALA B CA 1
ATOM 3720 C C . ALA B 1 106 ? 13.25 -1.724 13.078 1 93.94 106 ALA B C 1
ATOM 3722 O O . ALA B 1 106 ? 14.297 -2.318 13.336 1 93.94 106 ALA B O 1
ATOM 3723 N N . PHE B 1 107 ? 12.594 -0.942 13.969 1 96.06 107 PHE B N 1
ATOM 3724 C CA . PHE B 1 107 ? 13.391 -0.517 15.117 1 96.06 107 PHE B CA 1
ATOM 3725 C C . PHE B 1 107 ? 12.719 -0.919 16.422 1 96.06 107 PHE B C 1
ATOM 3727 O O . PHE B 1 107 ? 13.328 -0.841 17.484 1 96.06 107 PHE B O 1
ATOM 3734 N N . CYS B 1 108 ? 11.5 -1.327 16.359 1 94 108 CYS B N 1
ATOM 3735 C CA . CYS B 1 108 ? 10.797 -1.646 17.609 1 94 108 CYS B CA 1
ATOM 3736 C C . CYS B 1 108 ? 10.453 -3.129 17.672 1 94 108 CYS B C 1
ATOM 3738 O O . CYS B 1 108 ? 10.148 -3.746 16.641 1 94 108 CYS B O 1
ATOM 3740 N N . ALA B 1 109 ? 10.5 -3.682 18.812 1 89.25 109 ALA B N 1
ATOM 3741 C CA . ALA B 1 109 ? 10 -5.008 19.156 1 89.25 109 ALA B CA 1
ATOM 3742 C C . ALA B 1 109 ? 9.125 -4.949 20.406 1 89.25 109 ALA B C 1
ATOM 3744 O O . ALA B 1 109 ? 8.977 -3.887 21.016 1 89.25 109 ALA B O 1
ATOM 3745 N N . GLU B 1 110 ? 8.5 -6.047 20.719 1 86.88 110 GLU B N 1
ATOM 3746 C CA . GLU B 1 110 ? 7.656 -6.09 21.922 1 86.88 110 GLU B CA 1
ATOM 3747 C C . GLU B 1 110 ? 8.398 -5.555 23.141 1 86.88 110 GLU B C 1
ATOM 3749 O O . GLU B 1 110 ? 9.555 -5.918 23.375 1 86.88 110 GLU B O 1
ATOM 3754 N N . GLY B 1 111 ? 7.766 -4.711 23.875 1 92 111 GLY B N 1
ATOM 3755 C CA . GLY B 1 111 ? 8.375 -4.105 25.047 1 92 111 GLY B CA 1
ATOM 3756 C C . GLY B 1 111 ? 8.953 -2.73 24.781 1 92 111 GLY B C 1
ATOM 3757 O O . GLY B 1 111 ? 9.156 -1.946 25.719 1 92 111 GLY B O 1
ATOM 3758 N N . ASP B 1 112 ? 9.242 -2.459 23.516 1 95.12 112 ASP B N 1
ATOM 3759 C CA . ASP B 1 112 ? 9.742 -1.141 23.141 1 95.12 112 ASP B CA 1
ATOM 3760 C C . ASP B 1 112 ? 8.602 -0.128 23.047 1 95.12 112 ASP B C 1
ATOM 3762 O O . ASP B 1 112 ? 7.43 -0.496 23.125 1 95.12 112 ASP B O 1
ATOM 3766 N N . ASN B 1 113 ? 9.008 1.144 22.922 1 97.88 113 ASN B N 1
ATOM 3767 C CA . ASN B 1 113 ? 7.992 2.182 22.781 1 97.88 113 ASN B CA 1
ATOM 3768 C C . ASN B 1 113 ? 8.484 3.311 21.875 1 97.88 113 ASN B C 1
ATOM 3770 O O . ASN B 1 113 ? 9.672 3.385 21.547 1 97.88 113 ASN B O 1
ATOM 3774 N N . ILE B 1 114 ? 7.539 4.113 21.375 1 98.56 114 ILE B N 1
ATOM 3775 C CA . ILE B 1 114 ? 7.816 5.348 20.656 1 98.56 114 ILE B CA 1
ATOM 3776 C C . ILE B 1 114 ? 7.281 6.543 21.438 1 98.56 114 ILE B C 1
ATOM 3778 O O . ILE B 1 114 ? 6.426 6.387 22.312 1 98.56 114 ILE B O 1
ATOM 3782 N N . VAL B 1 115 ? 7.855 7.73 21.141 1 98.81 115 VAL B N 1
ATOM 3783 C CA . VAL B 1 115 ? 7.371 8.969 21.75 1 98.81 115 VAL B CA 1
ATOM 3784 C C . VAL B 1 115 ? 6.914 9.93 20.656 1 98.81 115 VAL B C 1
ATOM 3786 O O . VAL B 1 115 ? 7.59 10.094 19.641 1 98.81 115 VAL B O 1
ATOM 3789 N N . THR B 1 116 ? 5.762 10.508 20.812 1 98.62 116 THR B N 1
ATOM 3790 C CA . THR B 1 116 ? 5.242 11.594 19.984 1 98.62 116 THR B CA 1
ATOM 3791 C C . THR B 1 116 ? 4.305 12.492 20.781 1 98.62 116 THR B C 1
ATOM 3793 O O . THR B 1 116 ? 4.398 12.547 22.016 1 98.62 116 THR B O 1
ATOM 3796 N N . ALA B 1 117 ? 3.463 13.289 20.125 1 98.06 117 ALA B N 1
ATOM 3797 C CA . ALA B 1 117 ? 2.537 14.18 20.828 1 98.06 117 ALA B CA 1
ATOM 3798 C C . ALA B 1 117 ? 1.104 13.672 20.719 1 98.06 117 ALA B C 1
ATOM 3800 O O . ALA B 1 117 ? 0.775 12.906 19.812 1 98.06 117 ALA B O 1
ATOM 3801 N N . ASP B 1 118 ? 0.187 13.945 21.641 1 94.88 118 ASP B N 1
ATOM 3802 C CA . ASP B 1 118 ? -1.197 13.477 21.656 1 94.88 118 ASP B CA 1
ATOM 3803 C C . ASP B 1 118 ? -2.041 14.234 20.625 1 94.88 118 ASP B C 1
ATOM 3805 O O . ASP B 1 118 ? -3.068 13.727 20.172 1 94.88 118 ASP B O 1
ATOM 3809 N N . ARG B 1 119 ? -1.807 15.438 20.203 1 96.06 119 ARG B N 1
ATOM 3810 C CA . ARG B 1 119 ? -2.572 16.297 19.312 1 96.06 119 ARG B CA 1
ATOM 3811 C C . ARG B 1 119 ? -1.788 16.594 18.031 1 96.06 119 ARG B C 1
ATOM 3813 O O . ARG B 1 119 ? -1.537 17.75 17.719 1 96.06 119 ARG B O 1
ATOM 3820 N N . THR B 1 120 ? -1.463 15.523 17.422 1 97.31 120 THR B N 1
ATOM 3821 C CA . THR B 1 120 ? -0.742 15.531 16.156 1 97.31 120 THR B CA 1
ATOM 3822 C C . THR B 1 120 ? -1.285 14.461 15.211 1 97.31 120 THR B C 1
ATOM 3824 O O . THR B 1 120 ? -2.402 13.977 15.398 1 97.31 120 THR B O 1
ATOM 3827 N N . PHE B 1 121 ? -0.611 14.289 14.141 1 94.19 121 PHE B N 1
ATOM 3828 C CA . PHE B 1 121 ? -0.969 13.234 13.203 1 94.19 121 PHE B CA 1
ATOM 3829 C C . PHE B 1 121 ? -1.078 11.891 13.906 1 94.19 121 PHE B C 1
ATOM 3831 O O . PHE B 1 121 ? -0.091 11.383 14.445 1 94.19 121 PHE B O 1
ATOM 3838 N N . ALA B 1 122 ? -2.158 11.219 13.891 1 92.31 122 ALA B N 1
ATOM 3839 C CA . ALA B 1 122 ? -2.529 10.102 14.758 1 92.31 122 ALA B CA 1
ATOM 3840 C C . ALA B 1 122 ? -1.902 8.797 14.273 1 92.31 122 ALA B C 1
ATOM 3842 O O . ALA B 1 122 ? -1.828 7.82 15.016 1 92.31 122 ALA B O 1
ATOM 3843 N N . VAL B 1 123 ? -1.479 8.75 13.07 1 92.19 123 VAL B N 1
ATOM 3844 C CA . VAL B 1 123 ? -1.056 7.496 12.453 1 92.19 123 VAL B CA 1
ATOM 3845 C C . VAL B 1 123 ? 0.182 6.957 13.164 1 92.19 123 VAL B C 1
ATOM 3847 O O . VAL B 1 123 ? 0.368 5.742 13.266 1 92.19 123 VAL B O 1
ATOM 3850 N N . TYR B 1 124 ? 1.049 7.82 13.742 1 96 124 TYR B N 1
ATOM 3851 C CA . TYR B 1 124 ? 2.188 7.344 14.523 1 96 124 TYR B CA 1
ATOM 3852 C C . TYR B 1 124 ? 1.729 6.438 15.656 1 96 124 TYR B C 1
ATOM 3854 O O . TYR B 1 124 ? 2.229 5.32 15.812 1 96 124 TYR B O 1
ATOM 3862 N N . GLU B 1 125 ? 0.759 6.98 16.391 1 94.5 125 GLU B N 1
ATOM 3863 C CA . GLU B 1 125 ? 0.196 6.281 17.531 1 94.5 125 GLU B CA 1
ATOM 3864 C C . GLU B 1 125 ? -0.521 5.004 17.109 1 94.5 125 GLU B C 1
ATOM 3866 O O . GLU B 1 125 ? -0.309 3.941 17.703 1 94.5 125 GLU B O 1
ATOM 3871 N N . TRP B 1 126 ? -1.281 5.102 16.109 1 89.62 126 TRP B N 1
ATOM 3872 C CA . TRP B 1 126 ? -2.105 3.984 15.656 1 89.62 126 TRP B CA 1
ATOM 3873 C C . TRP B 1 126 ? -1.239 2.838 15.148 1 89.62 126 TRP B C 1
ATOM 3875 O O . TRP B 1 126 ? -1.462 1.678 15.508 1 89.62 126 TRP B O 1
ATOM 3885 N N . VAL B 1 127 ? -0.284 3.125 14.336 1 90.56 127 VAL B N 1
ATOM 3886 C CA . VAL B 1 127 ? 0.565 2.086 13.766 1 90.56 127 VAL B CA 1
ATOM 3887 C C . VAL B 1 127 ? 1.375 1.413 14.867 1 90.56 127 VAL B C 1
ATOM 3889 O O . VAL B 1 127 ? 1.549 0.192 14.867 1 90.56 127 VAL B O 1
ATOM 3892 N N . ALA B 1 128 ? 1.876 2.197 15.789 1 93.12 128 ALA B N 1
ATOM 3893 C CA . ALA B 1 128 ? 2.594 1.614 16.922 1 93.12 128 ALA B CA 1
ATOM 3894 C C . ALA B 1 128 ? 1.703 0.65 17.703 1 93.12 128 ALA B C 1
ATOM 3896 O O . ALA B 1 128 ? 2.051 -0.519 17.875 1 93.12 128 ALA B O 1
ATOM 3897 N N . GLU B 1 129 ? 0.54 1.092 18.031 1 88.44 129 GLU B N 1
ATOM 3898 C CA . GLU B 1 129 ? -0.363 0.306 18.875 1 88.44 129 GLU B CA 1
ATOM 3899 C C . GLU B 1 129 ? -0.827 -0.956 18.156 1 88.44 129 GLU B C 1
ATOM 3901 O O . GLU B 1 129 ? -0.87 -2.035 18.75 1 88.44 129 GLU B O 1
ATOM 3906 N N . PHE B 1 130 ? -1.096 -0.795 16.906 1 82.69 130 PHE B N 1
ATOM 3907 C CA . PHE B 1 130 ? -1.535 -1.936 16.125 1 82.69 130 PHE B CA 1
ATOM 3908 C C . PHE B 1 130 ? -0.419 -2.965 15.984 1 82.69 130 PHE B C 1
ATOM 3910 O O . PHE B 1 130 ? -0.676 -4.129 15.672 1 82.69 130 PHE B O 1
ATOM 3917 N N . SER B 1 131 ? 0.766 -2.545 16.203 1 85.12 131 SER B N 1
ATOM 3918 C CA . SER B 1 131 ? 1.923 -3.424 16.062 1 85.12 131 SER B CA 1
ATOM 3919 C C . SER B 1 131 ? 2.379 -3.943 17.422 1 85.12 131 SER B C 1
ATOM 3921 O O . SER B 1 131 ? 3.443 -4.555 17.531 1 85.12 131 SER B O 1
ATOM 3923 N N . GLY B 1 132 ? 1.602 -3.598 18.484 1 85.12 132 GLY B N 1
ATOM 3924 C CA . GLY B 1 132 ? 1.939 -4.066 19.828 1 85.12 132 GLY B CA 1
ATOM 3925 C C . GLY B 1 132 ? 3.031 -3.248 20.484 1 85.12 132 GLY B C 1
ATOM 3926 O O . GLY B 1 132 ? 3.688 -3.717 21.422 1 85.12 132 GLY B O 1
ATOM 3927 N N . ILE B 1 133 ? 3.291 -2.076 19.938 1 92.62 133 ILE B N 1
ATOM 3928 C CA . ILE B 1 133 ? 4.309 -1.172 20.469 1 92.62 133 ILE B CA 1
ATOM 3929 C C . ILE B 1 133 ? 3.643 -0.034 21.234 1 92.62 133 ILE B C 1
ATOM 3931 O O . ILE B 1 133 ? 2.664 0.552 20.766 1 92.62 133 ILE B O 1
ATOM 3935 N N . GLU B 1 134 ? 4.137 0.26 22.406 1 96.06 134 GLU B N 1
ATOM 3936 C CA . GLU B 1 134 ? 3.58 1.34 23.203 1 96.06 134 GLU B CA 1
ATOM 3937 C C . GLU B 1 134 ? 3.867 2.703 22.594 1 96.06 134 GLU B C 1
ATOM 3939 O O . GLU B 1 134 ? 5.004 2.994 22.219 1 96.06 134 GLU B O 1
ATOM 3944 N N . ALA B 1 135 ? 2.842 3.533 22.5 1 97.31 135 ALA B N 1
ATOM 3945 C CA . ALA B 1 135 ? 3.006 4.926 22.078 1 97.31 135 ALA B CA 1
ATOM 3946 C C . ALA B 1 135 ? 2.881 5.867 23.281 1 97.31 135 ALA B C 1
ATOM 3948 O O . ALA B 1 135 ? 1.819 5.957 23.906 1 97.31 135 ALA B O 1
ATOM 3949 N N . ARG B 1 136 ? 3.945 6.531 23.578 1 98.62 136 ARG B N 1
ATOM 3950 C CA . ARG B 1 136 ? 3.934 7.535 24.641 1 98.62 136 ARG B CA 1
ATOM 3951 C C . ARG B 1 136 ? 3.646 8.922 24.078 1 98.62 136 ARG B C 1
ATOM 3953 O O . ARG B 1 136 ? 4.422 9.445 23.266 1 98.62 136 ARG B O 1
ATOM 3960 N N . LEU B 1 137 ? 2.578 9.484 24.531 1 98.31 137 LEU B N 1
ATOM 3961 C CA . LEU B 1 137 ? 2.098 10.75 24.016 1 98.31 137 LEU B CA 1
ATOM 3962 C C . LEU B 1 137 ? 2.381 11.891 24.984 1 98.31 137 LEU B C 1
ATOM 3964 O O . LEU B 1 137 ? 2.082 11.781 26.172 1 98.31 137 LEU B O 1
ATOM 3968 N N . THR B 1 138 ? 2.969 12.953 24.484 1 98.62 138 THR B N 1
ATOM 3969 C CA . THR B 1 138 ? 3.219 14.148 25.281 1 98.62 138 THR B CA 1
ATOM 3970 C C . THR B 1 138 ? 2.248 15.266 24.906 1 98.62 138 THR B C 1
ATOM 3972 O O . THR B 1 138 ? 1.837 15.367 23.75 1 98.62 138 THR B O 1
ATOM 3975 N N . PRO B 1 139 ? 1.866 16.047 25.828 1 97.69 139 PRO B N 1
ATOM 3976 C CA . PRO B 1 139 ? 0.991 17.172 25.484 1 97.69 139 PRO B CA 1
ATOM 3977 C C . PRO B 1 139 ? 1.701 18.25 24.672 1 97.69 139 PRO B C 1
ATOM 3979 O O . PRO B 1 139 ? 2.922 18.391 24.766 1 97.69 139 PRO B O 1
ATOM 3982 N N . LEU B 1 140 ? 0.913 18.922 23.875 1 98 140 LEU B N 1
ATOM 3983 C CA . LEU B 1 140 ? 1.439 20.094 23.188 1 98 140 LEU B CA 1
ATOM 3984 C C . LEU B 1 140 ? 1.626 21.266 24.156 1 98 140 LEU B C 1
ATOM 3986 O O . LEU B 1 140 ? 0.964 21.312 25.203 1 98 140 LEU B O 1
ATOM 3990 N N . LYS B 1 141 ? 2.576 22.094 23.859 1 97.88 141 LYS B N 1
ATOM 3991 C CA . LYS B 1 141 ? 2.771 23.375 24.516 1 97.88 141 LYS B CA 1
ATOM 3992 C C . LYS B 1 141 ? 2.521 24.531 23.547 1 97.88 141 LYS B C 1
ATOM 3994 O O . LYS B 1 141 ? 3.221 24.672 22.547 1 97.88 141 LYS B O 1
ATOM 3999 N N . ASP B 1 142 ? 1.528 25.406 23.844 1 96.75 142 ASP B N 1
ATOM 4000 C CA . ASP B 1 142 ? 1.15 26.5 22.953 1 96.75 142 ASP B CA 1
ATOM 4001 C C . ASP B 1 142 ? 0.897 25.984 21.531 1 96.75 142 ASP B C 1
ATOM 4003 O O . ASP B 1 142 ? 1.458 26.5 20.578 1 96.75 142 ASP B O 1
ATOM 4007 N N . PHE B 1 143 ? 0.229 24.844 21.406 1 97.69 143 PHE B N 1
ATOM 4008 C CA . PHE B 1 143 ? -0.23 24.219 20.172 1 97.69 143 PHE B CA 1
ATOM 4009 C C . PHE B 1 143 ? 0.934 23.594 19.406 1 97.69 143 PHE B C 1
ATOM 4011 O O . PHE B 1 143 ? 0.764 23.109 18.297 1 97.69 143 PHE B O 1
ATOM 4018 N N . GLY B 1 144 ? 2.129 23.578 20.016 1 97.88 144 GLY B N 1
ATOM 4019 C CA . GLY B 1 144 ? 3.279 23 19.344 1 97.88 144 GLY B CA 1
ATOM 4020 C C . GLY B 1 144 ? 3.908 21.859 20.125 1 97.88 144 GLY B C 1
ATOM 4021 O O . GLY B 1 144 ? 3.676 21.719 21.328 1 97.88 144 GLY B O 1
ATOM 4022 N N . PHE B 1 145 ? 4.73 21.047 19.422 1 98.38 145 PHE B N 1
ATOM 4023 C CA . PHE B 1 145 ? 5.488 19.984 20.078 1 98.38 145 PHE B CA 1
ATOM 4024 C C . PHE B 1 145 ? 6.352 20.562 21.203 1 98.38 145 PHE B C 1
ATOM 4026 O O . PHE B 1 145 ? 6.941 21.625 21.062 1 98.38 145 PHE B O 1
ATOM 4033 N N . ASP B 1 146 ? 6.418 19.906 22.312 1 98.69 146 ASP B N 1
ATOM 4034 C CA . ASP B 1 146 ? 7.281 20.281 23.422 1 98.69 146 ASP B CA 1
ATOM 4035 C C . ASP B 1 146 ? 8.516 19.375 23.5 1 98.69 146 ASP B C 1
ATOM 4037 O O . ASP B 1 146 ? 8.445 18.266 24 1 98.69 146 ASP B O 1
ATOM 4041 N N . PRO B 1 147 ? 9.648 19.938 23.062 1 98.5 147 PRO B N 1
ATOM 4042 C CA . PRO B 1 147 ? 10.844 19.094 23.031 1 98.5 147 PRO B CA 1
ATOM 4043 C C . PRO B 1 147 ? 11.227 18.562 24.406 1 98.5 147 PRO B C 1
ATOM 4045 O O . PRO B 1 147 ? 11.656 17.406 24.531 1 98.5 147 PRO B O 1
ATOM 4048 N N . ASP B 1 148 ? 11.086 19.359 25.438 1 98.38 148 ASP B N 1
ATOM 4049 C CA . ASP B 1 148 ? 11.461 18.938 26.797 1 98.38 148 ASP B CA 1
ATOM 4050 C C . ASP B 1 148 ? 10.555 17.812 27.281 1 98.38 148 ASP B C 1
ATOM 4052 O O . ASP B 1 148 ? 11.031 16.859 27.891 1 98.38 148 ASP B O 1
ATOM 4056 N N . ALA B 1 149 ? 9.281 17.938 27.016 1 98.69 149 ALA B N 1
ATOM 4057 C CA . ALA B 1 149 ? 8.344 16.875 27.406 1 98.69 149 ALA B CA 1
ATOM 4058 C C . ALA B 1 149 ? 8.656 15.578 26.688 1 98.69 149 ALA B C 1
ATOM 4060 O O . ALA B 1 149 ? 8.562 14.492 27.266 1 98.69 149 ALA B O 1
ATOM 4061 N N . MET B 1 150 ? 9.008 15.68 25.422 1 98.69 150 MET B N 1
ATOM 4062 C CA . MET B 1 150 ? 9.344 14.484 24.641 1 98.69 150 MET B CA 1
ATOM 4063 C C . MET B 1 150 ? 10.586 13.797 25.203 1 98.69 150 MET B C 1
ATOM 4065 O O . MET B 1 150 ? 10.609 12.578 25.344 1 98.69 150 MET B O 1
ATOM 4069 N N . LEU B 1 151 ? 11.586 14.617 25.484 1 98.56 151 LEU B N 1
ATOM 4070 C CA . LEU B 1 151 ? 12.828 14.062 26.016 1 98.56 151 LEU B CA 1
ATOM 4071 C C . LEU B 1 151 ? 12.602 13.422 27.391 1 98.56 151 LEU B C 1
ATOM 4073 O O . LEU B 1 151 ? 13.203 12.398 27.703 1 98.56 151 LEU B O 1
ATOM 4077 N N . ALA B 1 152 ? 11.742 13.977 28.156 1 98.5 152 ALA B N 1
ATOM 4078 C CA . ALA B 1 152 ? 11.445 13.477 29.5 1 98.5 152 ALA B CA 1
ATOM 4079 C C . ALA B 1 152 ? 10.656 12.172 29.438 1 98.5 152 ALA B C 1
ATOM 4081 O O . ALA B 1 152 ? 10.695 11.367 30.359 1 98.5 152 ALA B O 1
ATOM 4082 N N . ALA B 1 153 ? 9.945 11.922 28.344 1 98.44 153 ALA B N 1
ATOM 4083 C CA . ALA B 1 153 ? 9.086 10.75 28.203 1 98.44 153 ALA B CA 1
ATOM 4084 C C . ALA B 1 153 ? 9.883 9.523 27.781 1 98.44 153 ALA B C 1
ATOM 4086 O O . ALA B 1 153 ? 9.398 8.391 27.859 1 98.44 153 ALA B O 1
ATOM 4087 N N . ARG B 1 154 ? 11.156 9.711 27.422 1 97.31 154 ARG B N 1
ATOM 4088 C CA . ARG B 1 154 ? 11.992 8.617 26.938 1 97.31 154 ARG B CA 1
ATOM 4089 C C . ARG B 1 154 ? 12.461 7.73 28.078 1 97.31 154 ARG B C 1
ATOM 4091 O O . ARG B 1 154 ? 12.586 8.195 29.219 1 97.31 154 ARG B O 1
ATOM 4098 N N . ASP B 1 155 ? 12.68 6.535 27.797 1 97.06 155 ASP B N 1
ATOM 4099 C CA . ASP B 1 155 ? 13.398 5.605 28.672 1 97.06 155 ASP B CA 1
ATOM 4100 C C . ASP B 1 155 ? 14.305 4.688 27.844 1 97.06 155 ASP B C 1
ATOM 4102 O O . ASP B 1 155 ? 14.602 4.973 26.688 1 97.06 155 ASP B O 1
ATOM 4106 N N . GLU B 1 156 ? 14.82 3.654 28.469 1 94.81 156 GLU B N 1
ATOM 4107 C CA . GLU B 1 156 ? 15.797 2.783 27.828 1 94.81 156 GLU B CA 1
ATOM 4108 C C . GLU B 1 156 ? 15.148 1.966 26.703 1 94.81 156 GLU B C 1
ATOM 4110 O O . GLU B 1 156 ? 15.844 1.473 25.812 1 94.81 156 GLU B O 1
ATOM 4115 N N . ARG B 1 157 ? 13.828 1.918 26.734 1 96.44 157 ARG B N 1
ATOM 4116 C CA . ARG B 1 157 ? 13.109 1.106 25.75 1 96.44 157 ARG B CA 1
ATOM 4117 C C . ARG B 1 157 ? 12.539 1.972 24.625 1 96.44 157 ARG B C 1
ATOM 4119 O O . ARG B 1 157 ? 11.953 1.457 23.672 1 96.44 157 ARG B O 1
ATOM 4126 N N . THR B 1 158 ? 12.75 3.311 24.703 1 98 158 THR B N 1
ATOM 4127 C CA . THR B 1 158 ? 12.305 4.199 23.625 1 98 158 THR B CA 1
ATOM 4128 C C . THR B 1 158 ? 13.219 4.078 22.406 1 98 158 THR B C 1
ATOM 4130 O O . THR B 1 158 ? 14.438 4.262 22.516 1 98 158 THR B O 1
ATOM 4133 N N . LYS B 1 159 ? 12.625 3.818 21.203 1 98.12 159 LYS B N 1
ATOM 4134 C CA . LYS B 1 159 ? 13.438 3.584 20.031 1 98.12 159 LYS B CA 1
ATOM 4135 C C . LYS B 1 159 ? 13.25 4.695 19 1 98.12 159 LYS B C 1
ATOM 4137 O O . LYS B 1 159 ? 14.148 4.98 18.203 1 98.12 159 LYS B O 1
ATOM 4142 N N . ILE B 1 160 ? 12.07 5.309 18.969 1 98.62 160 ILE B N 1
ATOM 4143 C CA . ILE B 1 160 ? 11.758 6.277 17.922 1 98.62 160 ILE B CA 1
ATOM 4144 C C . ILE B 1 160 ? 11.07 7.496 18.531 1 98.62 160 ILE B C 1
ATOM 4146 O O . ILE B 1 160 ? 10.219 7.359 19.406 1 98.62 160 ILE B O 1
ATOM 4150 N N . LEU B 1 161 ? 11.453 8.656 18.156 1 98.81 161 LEU B N 1
ATOM 4151 C CA . LEU B 1 161 ? 10.758 9.914 18.422 1 98.81 161 LEU B CA 1
ATOM 4152 C C . LEU B 1 161 ? 10.18 10.5 17.141 1 98.81 161 LEU B C 1
ATOM 4154 O O . LEU B 1 161 ? 10.922 10.82 16.203 1 98.81 161 LEU B O 1
ATOM 4158 N N . PHE B 1 162 ? 8.859 10.648 17.047 1 98.81 162 PHE B N 1
ATOM 4159 C CA . PHE B 1 162 ? 8.195 11.234 15.891 1 98.81 162 PHE B CA 1
ATOM 4160 C C . PHE B 1 162 ? 7.91 12.711 16.109 1 98.81 162 PHE B C 1
ATOM 4162 O O . PHE B 1 162 ? 7.262 13.086 17.094 1 98.81 162 PHE B O 1
ATOM 4169 N N . VAL B 1 163 ? 8.328 13.516 15.211 1 98.75 163 VAL B N 1
ATOM 4170 C CA . VAL B 1 163 ? 8.078 14.953 15.25 1 98.75 163 VAL B CA 1
ATOM 4171 C C . VAL B 1 163 ? 7.422 15.398 13.945 1 98.75 163 VAL B C 1
ATOM 4173 O O . VAL B 1 163 ? 7.988 15.227 12.867 1 98.75 163 VAL B O 1
ATOM 4176 N N . CYS B 1 164 ? 6.25 15.875 14.031 1 98.44 164 CYS B N 1
ATOM 4177 C CA . CYS B 1 164 ? 5.551 16.469 12.898 1 98.44 164 CYS B CA 1
ATOM 4178 C C . CYS B 1 164 ? 5.852 17.953 12.797 1 98.44 164 CYS B C 1
ATOM 4180 O O . CYS B 1 164 ? 5.461 18.734 13.672 1 98.44 164 CYS B O 1
ATOM 4182 N N . ASN B 1 165 ? 6.523 18.359 11.711 1 98.56 165 ASN B N 1
ATOM 4183 C CA . ASN B 1 165 ? 7.004 19.734 11.609 1 98.56 165 ASN B CA 1
ATOM 4184 C C . ASN B 1 165 ? 6.859 20.266 10.18 1 98.56 165 ASN B C 1
ATOM 4186 O O . ASN B 1 165 ? 7.68 19.953 9.32 1 98.56 165 ASN B O 1
ATOM 4190 N N . PRO B 1 166 ? 5.836 21.188 9.82 1 98.38 166 PRO B N 1
ATOM 4191 C CA . PRO B 1 166 ? 4.914 21.734 10.812 1 98.38 166 PRO B CA 1
ATOM 4192 C C . PRO B 1 166 ? 3.896 20.719 11.312 1 98.38 166 PRO B C 1
ATOM 4194 O O . PRO B 1 166 ? 3.633 19.719 10.633 1 98.38 166 PRO B O 1
ATOM 4197 N N . ASN B 1 167 ? 3.385 21 12.484 1 98.38 167 ASN B N 1
ATOM 4198 C CA . ASN B 1 167 ? 2.463 20.062 13.117 1 98.38 167 ASN B CA 1
ATOM 4199 C C . ASN B 1 167 ? 1.087 20.094 12.453 1 98.38 167 ASN B C 1
ATOM 4201 O O . ASN B 1 167 ? 0.541 21.172 12.211 1 98.38 167 ASN B O 1
ATOM 4205 N N . ASN B 1 168 ? 0.589 19.062 11.992 1 97.12 168 ASN B N 1
ATOM 4206 C CA . ASN B 1 168 ? -0.82 18.859 11.672 1 97.12 168 ASN B CA 1
ATOM 4207 C C . ASN B 1 168 ? -1.6 18.344 12.883 1 97.12 168 ASN B C 1
ATOM 4209 O O . ASN B 1 168 ? -1.308 17.266 13.406 1 97.12 168 ASN B O 1
ATOM 4213 N N . PRO B 1 169 ? -2.422 19.156 13.406 1 97.31 169 PRO B N 1
ATOM 4214 C CA . PRO B 1 169 ? -3.279 20.094 12.68 1 97.31 169 PRO B CA 1
ATOM 4215 C C . PRO B 1 169 ? -3.014 21.547 13.062 1 97.31 169 PRO B C 1
ATOM 4217 O O . PRO B 1 169 ? -3.693 22.453 12.562 1 97.31 169 PRO B O 1
ATOM 4220 N N . THR B 1 170 ? -2.023 21.828 13.859 1 98.12 170 THR B N 1
ATOM 4221 C CA . THR B 1 170 ? -1.959 23.156 14.469 1 98.12 170 THR B CA 1
ATOM 4222 C C . THR B 1 170 ? -1.14 24.109 13.602 1 98.12 170 THR B C 1
ATOM 4224 O O . THR B 1 170 ? -1.204 25.328 13.773 1 98.12 170 THR B O 1
ATOM 4227 N N . GLY B 1 171 ? -0.329 23.562 12.773 1 98.12 171 GLY B N 1
ATOM 4228 C CA . GLY B 1 171 ? 0.493 24.375 11.891 1 98.12 171 GLY B CA 1
ATOM 4229 C C . GLY B 1 171 ? 1.712 24.953 12.586 1 98.12 171 GLY B C 1
ATOM 4230 O O . GLY B 1 171 ? 2.516 25.641 11.953 1 98.12 171 GLY B O 1
ATOM 4231 N N . THR B 1 172 ? 1.902 24.641 13.859 1 98.19 172 THR B N 1
ATOM 4232 C CA . THR B 1 172 ? 3.078 25.094 14.586 1 98.19 172 THR B CA 1
ATOM 4233 C C . THR B 1 172 ? 4.328 24.359 14.133 1 98.19 172 THR B C 1
ATOM 4235 O O . THR B 1 172 ? 4.23 23.281 13.523 1 98.19 172 THR B O 1
ATOM 4238 N N . TRP B 1 173 ? 5.488 24.953 14.352 1 98.06 173 TRP B N 1
ATOM 4239 C CA . TRP B 1 173 ? 6.711 24.328 13.867 1 98.06 173 TRP B CA 1
ATOM 4240 C C . TRP B 1 173 ? 7.906 24.703 14.727 1 98.06 173 TRP B C 1
ATOM 4242 O O . TRP B 1 173 ? 7.887 25.734 15.398 1 98.06 173 TRP B O 1
ATOM 4252 N N . TRP B 1 174 ? 8.836 23.828 14.859 1 98.5 174 TRP B N 1
ATOM 4253 C CA . TRP B 1 174 ? 10.148 24.109 15.438 1 98.5 174 TRP B CA 1
ATOM 4254 C C . TRP B 1 174 ? 11.031 24.844 14.438 1 98.5 174 TRP B C 1
ATOM 4256 O O . TRP B 1 174 ? 11.062 24.5 13.258 1 98.5 174 TRP B O 1
ATOM 4266 N N . ASP B 1 175 ? 11.758 25.812 14.922 1 98.19 175 ASP B N 1
ATOM 4267 C CA . ASP B 1 175 ? 12.805 26.391 14.078 1 98.19 175 ASP B CA 1
ATOM 4268 C C . ASP B 1 175 ? 14.062 25.531 14.086 1 98.19 175 ASP B C 1
ATOM 4270 O O . ASP B 1 175 ? 14.125 24.516 14.789 1 98.19 175 ASP B O 1
ATOM 4274 N N . THR B 1 176 ? 14.984 25.891 13.258 1 98.06 176 THR B N 1
ATOM 4275 C CA . THR B 1 176 ? 16.203 25.109 13.086 1 98.06 176 THR B CA 1
ATOM 4276 C C . THR B 1 176 ? 16.938 24.969 14.414 1 98.06 176 THR B C 1
ATOM 4278 O O . THR B 1 176 ? 17.422 23.875 14.742 1 98.06 176 THR B O 1
ATOM 4281 N N . ALA B 1 177 ? 17 25.984 15.156 1 97.94 177 ALA B N 1
ATOM 4282 C CA . ALA B 1 177 ? 17.719 25.953 16.422 1 97.94 177 ALA B CA 1
ATOM 4283 C C . ALA B 1 177 ? 17.078 24.969 17.391 1 97.94 177 ALA B C 1
ATOM 4285 O O . ALA B 1 177 ? 17.781 24.203 18.047 1 97.94 177 ALA B O 1
ATOM 4286 N N . THR B 1 178 ? 15.781 25.047 17.5 1 98.38 178 THR B N 1
ATOM 4287 C CA . THR B 1 178 ? 15.055 24.141 18.391 1 98.38 178 THR B CA 1
ATOM 4288 C C . THR B 1 178 ? 15.25 22.688 17.969 1 98.38 178 THR B C 1
ATOM 4290 O O . THR B 1 178 ? 15.523 21.828 18.812 1 98.38 178 THR B O 1
ATOM 4293 N N . LEU B 1 179 ? 15.141 22.406 16.703 1 98.62 179 LEU B N 1
ATOM 4294 C CA . LEU B 1 179 ? 15.305 21.047 16.188 1 98.62 179 LEU B CA 1
ATOM 4295 C C . LEU B 1 179 ? 16.719 20.531 16.438 1 98.62 179 LEU B C 1
ATOM 4297 O O . LEU B 1 179 ? 16.922 19.391 16.859 1 98.62 179 LEU B O 1
ATOM 4301 N N . ARG B 1 180 ? 17.688 21.375 16.203 1 98.31 180 ARG B N 1
ATOM 4302 C CA . ARG B 1 180 ? 19.078 20.969 16.406 1 98.31 180 ARG B CA 1
ATOM 4303 C C . ARG B 1 180 ? 19.359 20.672 17.875 1 98.31 180 ARG B C 1
ATOM 4305 O O . ARG B 1 180 ? 20.016 19.672 18.188 1 98.31 180 ARG B O 1
ATOM 4312 N N . ARG B 1 181 ? 18.875 21.531 18.734 1 98.5 181 ARG B N 1
ATOM 4313 C CA . ARG B 1 181 ? 19.062 21.297 20.156 1 98.5 181 ARG B CA 1
ATOM 4314 C C . ARG B 1 181 ? 18.438 19.953 20.578 1 98.5 181 ARG B C 1
ATOM 4316 O O . ARG B 1 181 ? 19.016 19.219 21.375 1 98.5 181 ARG B O 1
ATOM 4323 N N . PHE B 1 182 ? 17.266 19.688 20.062 1 98.62 182 PHE B N 1
ATOM 4324 C CA . PHE B 1 182 ? 16.578 18.438 20.328 1 98.62 182 PHE B CA 1
ATOM 4325 C C . PHE B 1 182 ? 17.406 17.25 19.859 1 98.62 182 PHE B C 1
ATOM 4327 O O . PHE B 1 182 ? 17.641 16.297 20.609 1 98.62 182 PHE B O 1
ATOM 4334 N N . LEU B 1 183 ? 17.891 17.297 18.594 1 98.44 183 LEU B N 1
ATOM 4335 C CA . LEU B 1 183 ? 18.688 16.219 18 1 98.44 183 LEU B CA 1
ATOM 4336 C C . LEU B 1 183 ? 20 16.031 18.75 1 98.44 183 LEU B C 1
ATOM 4338 O O . LEU B 1 183 ? 20.438 14.898 18.969 1 98.44 183 LEU B O 1
ATOM 4342 N N . ASP B 1 184 ? 20.594 17.156 19.172 1 98.19 184 ASP B N 1
ATOM 4343 C CA . ASP B 1 184 ? 21.828 17.094 19.938 1 98.19 184 ASP B CA 1
ATOM 4344 C C . ASP B 1 184 ? 21.609 16.391 21.281 1 98.19 184 ASP B C 1
ATOM 4346 O O . ASP B 1 184 ? 22.453 15.617 21.734 1 98.19 184 ASP B O 1
ATOM 4350 N N . THR B 1 185 ? 20.484 16.703 21.859 1 97.94 185 THR B N 1
ATOM 4351 C CA . THR B 1 185 ? 20.188 16.094 23.156 1 97.94 185 THR B CA 1
ATOM 4352 C C . THR B 1 185 ? 19.906 14.602 23 1 97.94 185 THR B C 1
ATOM 4354 O O . THR B 1 185 ? 20.281 13.805 23.859 1 97.94 185 THR B O 1
ATOM 4357 N N . VAL B 1 186 ? 19.188 14.219 21.938 1 96.88 186 VAL B N 1
ATOM 4358 C CA . VAL B 1 186 ? 18.938 12.805 21.656 1 96.88 186 VAL B CA 1
ATOM 4359 C C . VAL B 1 186 ? 20.25 12.062 21.469 1 96.88 186 VAL B C 1
ATOM 4361 O O . VAL B 1 186 ? 20.391 10.906 21.875 1 96.88 186 VAL B O 1
ATOM 4364 N N . ASP B 1 187 ? 21.219 12.648 20.812 1 95.12 187 ASP B N 1
ATOM 4365 C CA . ASP B 1 187 ? 22.594 12.195 20.688 1 95.12 187 ASP B CA 1
ATOM 4366 C C . ASP B 1 187 ? 22.672 10.789 20.094 1 95.12 187 ASP B C 1
ATOM 4368 O O . ASP B 1 187 ? 23.375 9.93 20.609 1 95.12 187 ASP B O 1
ATOM 4372 N N . GLY B 1 188 ? 21.844 10.539 19.156 1 93.25 188 GLY B N 1
ATOM 4373 C CA . GLY B 1 188 ? 21.922 9.305 18.406 1 93.25 188 GLY B CA 1
ATOM 4374 C C . GLY B 1 188 ? 21.391 8.102 19.156 1 93.25 188 GLY B C 1
ATOM 4375 O O . GLY B 1 188 ? 21.453 6.973 18.672 1 93.25 188 GLY B O 1
ATOM 4376 N N . ARG B 1 189 ? 20.703 8.289 20.25 1 95 189 ARG B N 1
ATOM 4377 C CA . ARG B 1 189 ? 20.25 7.191 21.094 1 95 189 ARG B CA 1
ATOM 4378 C C . ARG B 1 189 ? 18.938 6.621 20.578 1 95 189 ARG B C 1
ATOM 4380 O O . ARG B 1 189 ? 18.609 5.465 20.859 1 95 189 ARG B O 1
ATOM 4387 N N . GLN B 1 190 ? 18.172 7.441 19.938 1 97.44 190 GLN B N 1
ATOM 4388 C CA . GLN B 1 190 ? 16.922 7.051 19.297 1 97.44 190 GLN B CA 1
ATOM 4389 C C . GLN B 1 190 ? 16.891 7.484 17.844 1 97.44 190 GLN B C 1
ATOM 4391 O O . GLN B 1 190 ? 17.609 8.391 17.438 1 97.44 190 GLN B O 1
ATOM 4396 N N . ILE B 1 191 ? 16.125 6.797 17.047 1 98.44 191 ILE B N 1
ATOM 4397 C CA . ILE B 1 191 ? 15.75 7.301 15.734 1 98.44 191 ILE B CA 1
ATOM 4398 C C . ILE B 1 191 ? 14.805 8.492 15.875 1 98.44 191 ILE B C 1
ATOM 4400 O O . ILE B 1 191 ? 13.883 8.461 16.688 1 98.44 191 ILE B O 1
ATOM 4404 N N . VAL B 1 192 ? 15.102 9.578 15.227 1 98.62 192 VAL B N 1
ATOM 4405 C CA . VAL B 1 192 ? 14.195 10.727 15.188 1 98.62 192 VAL B CA 1
ATOM 4406 C C . VAL B 1 192 ? 13.562 10.836 13.805 1 98.62 192 VAL B C 1
ATOM 4408 O O . VAL B 1 192 ? 14.266 10.992 12.805 1 98.62 192 VAL B O 1
ATOM 4411 N N . VAL B 1 193 ? 12.273 10.727 13.75 1 98.75 193 VAL B N 1
ATOM 4412 C CA . VAL B 1 193 ? 11.547 10.906 12.5 1 98.75 193 VAL B CA 1
ATOM 4413 C C . VAL B 1 193 ? 10.992 12.328 12.422 1 98.75 193 VAL B C 1
ATOM 4415 O O . VAL B 1 193 ? 10.258 12.766 13.312 1 98.75 193 VAL B O 1
ATOM 4418 N N . LEU B 1 194 ? 11.422 13 11.484 1 98.69 194 LEU B N 1
ATOM 4419 C CA . LEU B 1 194 ? 10.906 14.32 11.172 1 98.69 194 LEU B CA 1
ATOM 4420 C C . LEU B 1 194 ? 9.914 14.258 10.008 1 98.69 194 LEU B C 1
ATOM 4422 O O . LEU B 1 194 ? 10.312 14.07 8.859 1 98.69 194 LEU B O 1
ATOM 4426 N N . ASP B 1 195 ? 8.664 14.383 10.305 1 98.44 195 ASP B N 1
ATOM 4427 C CA . ASP B 1 195 ? 7.609 14.359 9.297 1 98.44 195 ASP B CA 1
ATOM 4428 C C . ASP B 1 195 ? 7.406 15.734 8.672 1 98.44 195 ASP B C 1
ATOM 4430 O O . ASP B 1 195 ? 6.832 16.625 9.305 1 98.44 195 ASP B O 1
ATOM 4434 N N . GLU B 1 196 ? 7.801 15.805 7.449 1 98.25 196 GLU B N 1
ATOM 4435 C CA . GLU B 1 196 ? 7.754 17.062 6.707 1 98.25 196 GLU B CA 1
ATOM 4436 C C . GLU B 1 196 ? 6.711 17 5.594 1 98.25 196 GLU B C 1
ATOM 4438 O O . GLU B 1 196 ? 6.945 17.516 4.492 1 98.25 196 GLU B O 1
ATOM 4443 N N . ALA B 1 197 ? 5.543 16.406 5.887 1 97.88 197 ALA B N 1
ATOM 4444 C CA . ALA B 1 197 ? 4.465 16.297 4.91 1 97.88 197 ALA B CA 1
ATOM 4445 C C . ALA B 1 197 ? 4.059 17.656 4.367 1 97.88 197 ALA B C 1
ATOM 4447 O O . ALA B 1 197 ? 3.617 17.766 3.221 1 97.88 197 ALA B O 1
ATOM 4448 N N . TYR B 1 198 ? 4.262 18.734 5.152 1 98.44 198 TYR B N 1
ATOM 4449 C CA . TYR B 1 198 ? 3.805 20.062 4.758 1 98.44 198 TYR B CA 1
ATOM 4450 C C . TYR B 1 198 ? 4.984 21 4.527 1 98.44 198 TYR B C 1
ATOM 4452 O O . TYR B 1 198 ? 4.832 22.219 4.559 1 98.44 198 TYR B O 1
ATOM 4460 N N . PHE B 1 199 ? 6.129 20.453 4.266 1 97.94 199 PHE B N 1
ATOM 4461 C CA . PHE B 1 199 ? 7.359 21.219 4.113 1 97.94 199 PHE B CA 1
ATOM 4462 C C . PHE B 1 199 ? 7.195 22.297 3.051 1 97.94 199 PHE B C 1
ATOM 4464 O O . PHE B 1 199 ? 7.527 23.453 3.287 1 97.94 199 PHE B O 1
ATOM 4471 N N . GLU B 1 200 ? 6.645 21.953 1.902 1 97.69 200 GLU B N 1
ATOM 4472 C CA . GLU B 1 200 ? 6.609 22.844 0.738 1 97.69 200 GLU B CA 1
ATOM 4473 C C . GLU B 1 200 ? 5.68 24.031 0.972 1 97.69 200 GLU B C 1
ATOM 4475 O O . GLU B 1 200 ? 5.723 25.016 0.231 1 97.69 200 GLU B O 1
ATOM 4480 N N . PHE B 1 201 ? 4.852 23.922 1.982 1 98.31 201 PHE B N 1
ATOM 4481 C CA . PHE B 1 201 ? 3.902 24.984 2.26 1 98.31 201 PHE B CA 1
ATOM 4482 C C . PHE B 1 201 ? 4.562 26.094 3.074 1 98.31 201 PHE B C 1
ATOM 4484 O O . PHE B 1 201 ? 4.008 27.188 3.207 1 98.31 201 PHE B O 1
ATOM 4491 N N . VAL B 1 202 ? 5.719 25.844 3.648 1 97.81 202 VAL B N 1
ATOM 4492 C CA . VAL B 1 202 ? 6.312 26.75 4.625 1 97.81 202 VAL B CA 1
ATOM 4493 C C . VAL B 1 202 ? 7.285 27.703 3.926 1 97.81 202 VAL B C 1
ATOM 4495 O O . VAL B 1 202 ? 8.195 27.25 3.221 1 97.81 202 VAL B O 1
ATOM 4498 N N . ASP B 1 203 ? 7.008 28.938 4.031 1 94.06 203 ASP B N 1
ATOM 4499 C CA . ASP B 1 203 ? 7.906 29.984 3.561 1 94.06 203 ASP B CA 1
ATOM 4500 C C . ASP B 1 203 ? 8.344 30.891 4.707 1 94.06 203 ASP B C 1
ATOM 4502 O O . ASP B 1 203 ? 8.062 32.094 4.695 1 94.06 203 ASP B O 1
ATOM 4506 N N . GLN B 1 204 ? 8.961 30.328 5.719 1 95.06 204 GLN B N 1
ATOM 4507 C CA . GLN B 1 204 ? 9.367 31.047 6.918 1 95.06 204 GLN B CA 1
ATOM 4508 C C . GLN B 1 204 ? 10.883 30.969 7.117 1 95.06 204 GLN B C 1
ATOM 4510 O O . GLN B 1 204 ? 11.492 29.922 6.918 1 95.06 204 GLN B O 1
ATOM 4515 N N . ILE B 1 205 ? 11.344 32.062 7.512 1 94.25 205 ILE B N 1
ATOM 4516 C CA . ILE B 1 205 ? 12.758 32.125 7.855 1 94.25 205 ILE B CA 1
ATOM 4517 C C . ILE B 1 205 ? 13.016 31.25 9.086 1 94.25 205 ILE B C 1
ATOM 4519 O O . ILE B 1 205 ? 12.25 31.281 10.047 1 94.25 205 ILE B O 1
ATOM 4523 N N . GLY B 1 206 ? 13.945 30.453 9.031 1 95.75 206 GLY B N 1
ATOM 4524 C CA . GLY B 1 206 ? 14.328 29.656 10.18 1 95.75 206 GLY B CA 1
ATOM 4525 C C . GLY B 1 206 ? 13.727 28.266 10.172 1 95.75 206 GLY B C 1
ATOM 4526 O O . GLY B 1 206 ? 14.109 27.406 10.977 1 95.75 206 GLY B O 1
ATOM 4527 N N . PHE B 1 207 ? 12.719 28.062 9.273 1 97.44 207 PHE B N 1
ATOM 4528 C CA . PHE B 1 207 ? 12.172 26.719 9.172 1 97.44 207 PHE B CA 1
ATOM 4529 C C . PHE B 1 207 ? 13.258 25.719 8.781 1 97.44 207 PHE B C 1
ATOM 4531 O O . PHE B 1 207 ? 14.031 25.969 7.859 1 97.44 207 PHE B O 1
ATOM 4538 N N . PRO B 1 208 ? 13.328 24.641 9.477 1 97.38 208 PRO B N 1
ATOM 4539 C CA . PRO B 1 208 ? 14.414 23.688 9.203 1 97.38 208 PRO B CA 1
ATOM 4540 C C . PRO B 1 208 ? 14.203 22.906 7.91 1 97.38 208 PRO B C 1
ATOM 4542 O O . PRO B 1 208 ? 13.062 22.688 7.492 1 97.38 208 PRO B O 1
ATOM 4545 N N . ASP B 1 209 ? 15.305 22.547 7.332 1 96.62 209 ASP B N 1
ATOM 4546 C CA . ASP B 1 209 ? 15.344 21.594 6.234 1 96.62 209 ASP B CA 1
ATOM 4547 C C . ASP B 1 209 ? 15.938 20.266 6.688 1 96.62 209 ASP B C 1
ATOM 4549 O O . ASP B 1 209 ? 17.156 20.094 6.695 1 96.62 209 ASP B O 1
ATOM 4553 N N . GLY B 1 210 ? 15.023 19.359 6.949 1 97.56 210 GLY B N 1
ATOM 4554 C CA . GLY B 1 210 ? 15.453 18.078 7.453 1 97.56 210 GLY B CA 1
ATOM 4555 C C . GLY B 1 210 ? 16.438 17.375 6.531 1 97.56 210 GLY B C 1
ATOM 4556 O O . GLY B 1 210 ? 17.344 16.672 6.996 1 97.56 210 GLY B O 1
ATOM 4557 N N . MET B 1 211 ? 16.328 17.578 5.234 1 97.56 211 MET B N 1
ATOM 4558 C CA . MET B 1 211 ? 17.203 16.938 4.254 1 97.56 211 MET B CA 1
ATOM 4559 C C . MET B 1 211 ? 18.641 17.391 4.434 1 97.56 211 MET B C 1
ATOM 4561 O O . MET B 1 211 ? 19.578 16.594 4.305 1 97.56 211 MET B O 1
ATOM 4565 N N . LYS B 1 212 ? 18.828 18.625 4.742 1 96.5 212 LYS B N 1
ATOM 4566 C CA . LYS B 1 212 ? 20.172 19.172 4.953 1 96.5 212 LYS B CA 1
ATOM 4567 C C . LYS B 1 212 ? 20.766 18.672 6.27 1 96.5 212 LYS B C 1
ATOM 4569 O O . LYS B 1 212 ? 21.969 18.5 6.383 1 96.5 212 LYS B O 1
ATOM 4574 N N . LEU B 1 213 ? 19.906 18.438 7.223 1 97.56 213 LEU B N 1
ATOM 4575 C CA . LEU B 1 213 ? 20.359 18.062 8.555 1 97.56 213 LEU B CA 1
ATOM 4576 C C . LEU B 1 213 ? 20.781 16.594 8.594 1 97.56 213 LEU B C 1
ATOM 4578 O O . LEU B 1 213 ? 21.469 16.156 9.523 1 97.56 213 LEU B O 1
ATOM 4582 N N . LEU B 1 214 ? 20.422 15.805 7.594 1 96.62 214 LEU B N 1
ATOM 4583 C CA . LEU B 1 214 ? 20.719 14.375 7.555 1 96.62 214 LEU B CA 1
ATOM 4584 C C . LEU B 1 214 ? 22.219 14.133 7.59 1 96.62 214 LEU B C 1
ATOM 4586 O O . LEU B 1 214 ? 22.672 13.102 8.094 1 96.62 214 LEU B O 1
ATOM 4590 N N . GLU B 1 215 ? 22.953 15.023 7.098 1 93.62 215 GLU B N 1
ATOM 4591 C CA . GLU B 1 215 ? 24.406 14.875 7.043 1 93.62 215 GLU B CA 1
ATOM 4592 C C . GLU B 1 215 ? 25.016 14.953 8.438 1 93.62 215 GLU B C 1
ATOM 4594 O O . GLU B 1 215 ? 26.031 14.297 8.719 1 93.62 215 GLU B O 1
ATOM 4599 N N . GLN B 1 216 ? 24.422 15.672 9.25 1 96.06 216 GLN B N 1
ATOM 4600 C CA . GLN B 1 216 ? 24.922 15.891 10.602 1 96.06 216 GLN B CA 1
ATOM 4601 C C . GLN B 1 216 ? 24.328 14.906 11.594 1 96.06 216 GLN B C 1
ATOM 4603 O O . GLN B 1 216 ? 24.922 14.602 12.625 1 96.06 216 GLN B O 1
ATOM 4608 N N . TYR B 1 217 ? 23.219 14.406 11.305 1 97.44 217 TYR B N 1
ATOM 4609 C CA . TYR B 1 217 ? 22.484 13.539 12.219 1 97.44 217 TYR B CA 1
ATOM 4610 C C . TYR B 1 217 ? 22.109 12.227 11.547 1 97.44 217 TYR B C 1
ATOM 4612 O O . TYR B 1 217 ? 20.984 12.094 11.039 1 97.44 217 TYR B O 1
ATOM 4620 N N . PRO B 1 218 ? 22.906 11.211 11.656 1 96 218 PRO B N 1
ATOM 4621 C CA . PRO B 1 218 ? 22.672 9.961 10.922 1 96 218 PRO B CA 1
ATOM 4622 C C . PRO B 1 218 ? 21.453 9.188 11.43 1 96 218 PRO B C 1
ATOM 4624 O O . PRO B 1 218 ? 21 8.258 10.773 1 96 218 PRO B O 1
ATOM 4627 N N . ASN B 1 219 ? 20.922 9.562 12.641 1 97.31 219 ASN B N 1
ATOM 4628 C CA . ASN B 1 219 ? 19.766 8.891 13.195 1 97.31 219 ASN B CA 1
ATOM 4629 C C . ASN B 1 219 ? 18.469 9.594 12.805 1 97.31 219 ASN B C 1
ATOM 4631 O O . ASN B 1 219 ? 17.375 9.203 13.234 1 97.31 219 ASN B O 1
ATOM 4635 N N . LEU B 1 220 ? 18.578 10.609 11.969 1 98.5 220 LEU B N 1
ATOM 4636 C CA . LEU B 1 220 ? 17.422 11.359 11.516 1 98.5 220 LEU B CA 1
ATOM 4637 C C . LEU B 1 220 ? 16.781 10.695 10.297 1 98.5 220 LEU B C 1
ATOM 4639 O O . LEU B 1 220 ? 17.484 10.25 9.391 1 98.5 220 LEU B O 1
ATOM 4643 N N . VAL B 1 221 ? 15.492 10.516 10.289 1 98.56 221 VAL B N 1
ATOM 4644 C CA . VAL B 1 221 ? 14.68 10.07 9.156 1 98.56 221 VAL B CA 1
ATOM 4645 C C . VAL B 1 221 ? 13.68 11.156 8.773 1 98.56 221 VAL B C 1
ATOM 4647 O O . VAL B 1 221 ? 12.898 11.617 9.609 1 98.56 221 VAL B O 1
ATOM 4650 N N . VAL B 1 222 ? 13.703 11.57 7.551 1 98.62 222 VAL B N 1
ATOM 4651 C CA . VAL B 1 222 ? 12.805 12.625 7.074 1 98.62 222 VAL B CA 1
ATOM 4652 C C . VAL B 1 222 ? 11.711 12.008 6.203 1 98.62 222 VAL B C 1
ATOM 4654 O O . VAL B 1 222 ? 12 11.242 5.285 1 98.62 222 VAL B O 1
ATOM 4657 N N . PHE B 1 223 ? 10.438 12.32 6.523 1 98.38 223 PHE B N 1
ATOM 4658 C CA . PHE B 1 223 ? 9.305 11.914 5.703 1 98.38 223 PHE B CA 1
ATOM 4659 C C . PHE B 1 223 ? 8.828 13.07 4.832 1 98.38 223 PHE B C 1
ATOM 4661 O O . PHE B 1 223 ? 8.719 14.203 5.297 1 98.38 223 PHE B O 1
ATOM 4668 N N . ARG B 1 224 ? 8.562 12.805 3.613 1 97.75 224 ARG B N 1
ATOM 4669 C CA . ARG B 1 224 ? 7.844 13.719 2.73 1 97.75 224 ARG B CA 1
ATOM 4670 C C . ARG B 1 224 ? 6.809 12.969 1.896 1 97.75 224 ARG B C 1
ATOM 4672 O O . ARG B 1 224 ? 6.738 11.734 1.941 1 97.75 224 ARG B O 1
ATOM 4679 N N . THR B 1 225 ? 5.895 13.711 1.292 1 97.44 225 THR B N 1
ATOM 4680 C CA . THR B 1 225 ? 4.773 13.109 0.582 1 97.44 225 THR B CA 1
ATOM 4681 C C . THR B 1 225 ? 4.449 13.891 -0.687 1 97.44 225 THR B C 1
ATOM 4683 O O . THR B 1 225 ? 4.852 15.047 -0.828 1 97.44 225 THR B O 1
ATOM 4686 N N . PHE B 1 226 ? 3.791 13.242 -1.576 1 98 226 PHE B N 1
ATOM 4687 C CA . PHE B 1 226 ? 3.283 13.906 -2.771 1 98 226 PHE B CA 1
ATOM 4688 C C . PHE B 1 226 ? 1.784 14.156 -2.654 1 98 226 PHE B C 1
ATOM 4690 O O . PHE B 1 226 ? 1.166 14.695 -3.576 1 98 226 PHE B O 1
ATOM 4697 N N . SER B 1 227 ? 1.177 13.852 -1.532 1 97.25 227 SER B N 1
ATOM 4698 C CA . SER B 1 227 ? -0.271 13.875 -1.352 1 97.25 227 SER B CA 1
ATOM 4699 C C . SER B 1 227 ? -0.781 15.297 -1.135 1 97.25 227 SER B C 1
ATOM 4701 O O . SER B 1 227 ? -1.946 15.586 -1.406 1 97.25 227 SER B O 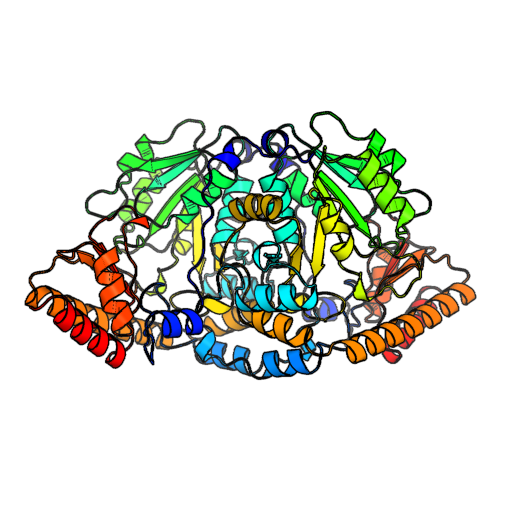1
ATOM 4703 N N . LYS B 1 228 ? 0.099 16.141 -0.517 1 97.75 228 LYS B N 1
ATOM 4704 C CA . LYS B 1 228 ? -0.364 17.453 -0.083 1 97.75 228 LYS B CA 1
ATOM 4705 C C . LYS B 1 228 ? -0.021 18.531 -1.114 1 97.75 228 LYS B C 1
ATOM 4707 O O . LYS B 1 228 ? -0.765 18.734 -2.076 1 97.75 228 LYS B O 1
ATOM 4712 N N . MET B 1 229 ? 1.16 19.016 -1.115 1 98.12 229 MET B N 1
ATOM 4713 C CA . MET B 1 229 ? 1.571 20.078 -2.037 1 98.12 229 MET B CA 1
ATOM 4714 C C . MET B 1 229 ? 1.35 19.641 -3.484 1 98.12 229 MET B C 1
ATOM 4716 O O . MET B 1 229 ? 0.72 20.375 -4.258 1 98.12 229 MET B O 1
ATOM 4720 N N . TYR B 1 230 ? 1.694 18.438 -3.836 1 98.06 230 TYR B N 1
ATOM 4721 C CA . TYR B 1 230 ? 1.783 18.016 -5.234 1 98.06 230 TYR B CA 1
ATOM 4722 C C . TYR B 1 230 ? 0.471 17.406 -5.703 1 98.06 230 TYR B C 1
ATOM 4724 O O . TYR B 1 230 ? 0.354 16.984 -6.859 1 98.06 230 TYR B O 1
ATOM 4732 N N . ALA B 1 231 ? -0.473 17.25 -4.82 1 98.25 231 ALA B N 1
ATOM 4733 C CA . ALA B 1 231 ? -1.841 16.891 -5.176 1 98.25 231 ALA B CA 1
ATOM 4734 C C . ALA B 1 231 ? -1.885 15.5 -5.809 1 98.25 231 ALA B C 1
ATOM 4736 O O . ALA B 1 231 ? -2.525 15.305 -6.848 1 98.25 231 ALA B O 1
ATOM 4737 N N . LEU B 1 232 ? -1.192 14.547 -5.215 1 98.31 232 LEU B N 1
ATOM 4738 C CA . LEU B 1 232 ? -1.218 13.18 -5.723 1 98.31 232 LEU B CA 1
ATOM 4739 C C . LEU B 1 232 ? -1.765 12.219 -4.676 1 98.31 232 LEU B C 1
ATOM 4741 O O . LEU B 1 232 ? -1.34 11.062 -4.602 1 98.31 232 LEU B O 1
ATOM 4745 N N . ALA B 1 233 ? -2.684 12.734 -3.824 1 97.88 233 ALA B N 1
ATOM 4746 C CA . ALA B 1 233 ? -3.225 11.945 -2.723 1 97.88 233 ALA B CA 1
ATOM 4747 C C . ALA B 1 233 ? -3.873 10.656 -3.238 1 97.88 233 ALA B C 1
ATOM 4749 O O . ALA B 1 233 ? -3.715 9.594 -2.637 1 97.88 233 ALA B O 1
ATOM 4750 N N . ALA B 1 234 ? -4.531 10.703 -4.379 1 97.88 234 ALA B N 1
ATOM 4751 C CA . ALA B 1 234 ? -5.27 9.57 -4.934 1 97.88 234 ALA B CA 1
ATOM 4752 C C . ALA B 1 234 ? -4.324 8.438 -5.32 1 97.88 234 ALA B C 1
ATOM 4754 O O . ALA B 1 234 ? -4.75 7.285 -5.445 1 97.88 234 ALA B O 1
ATOM 4755 N N . LEU B 1 235 ? -3.084 8.773 -5.559 1 98.19 235 LEU B N 1
ATOM 4756 C CA . LEU B 1 235 ? -2.156 7.809 -6.141 1 98.19 235 LEU B CA 1
ATOM 4757 C C . LEU B 1 235 ? -1.339 7.117 -5.055 1 98.19 235 LEU B C 1
ATOM 4759 O O . LEU B 1 235 ? -0.713 6.086 -5.305 1 98.19 235 LEU B O 1
ATOM 4763 N N . ARG B 1 236 ? -1.341 7.664 -3.852 1 97.25 236 ARG B N 1
ATOM 4764 C CA . ARG B 1 236 ? -0.726 7.062 -2.674 1 97.25 236 ARG B CA 1
ATOM 4765 C C . ARG B 1 236 ? 0.78 6.906 -2.861 1 97.25 236 ARG B C 1
ATOM 4767 O O . ARG B 1 236 ? 1.273 5.801 -3.076 1 97.25 236 ARG B O 1
ATOM 4774 N N . ILE B 1 237 ? 1.528 7.949 -2.619 1 98 237 ILE B N 1
ATOM 4775 C CA . ILE B 1 237 ? 2.977 7.859 -2.779 1 98 237 ILE B CA 1
ATOM 4776 C C . ILE B 1 237 ? 3.658 8.891 -1.888 1 98 237 ILE B C 1
ATOM 4778 O O . ILE B 1 237 ? 3.195 10.031 -1.777 1 98 237 ILE B O 1
ATOM 4782 N N . GLY B 1 238 ? 4.617 8.484 -1.213 1 97.25 238 GLY B N 1
ATOM 4783 C CA . GLY B 1 238 ? 5.523 9.266 -0.381 1 97.25 238 GLY B CA 1
ATOM 4784 C C . GLY B 1 238 ? 6.891 8.625 -0.229 1 97.25 238 GLY B C 1
ATOM 4785 O O . GLY B 1 238 ? 7.199 7.645 -0.91 1 97.25 238 GLY B O 1
ATOM 4786 N N . TYR B 1 239 ? 7.75 9.25 0.554 1 97.88 239 TYR B N 1
ATOM 4787 C CA . TYR B 1 239 ? 9.086 8.672 0.686 1 97.88 239 TYR B CA 1
ATOM 4788 C C . TYR B 1 239 ? 9.734 9.094 1.997 1 97.88 239 TYR B C 1
ATOM 4790 O O . TYR B 1 239 ? 9.273 10.031 2.65 1 97.88 239 TYR B O 1
ATOM 4798 N N . LEU B 1 240 ? 10.672 8.344 2.404 1 98.25 240 LEU B N 1
ATOM 4799 C CA . LEU B 1 240 ? 11.562 8.75 3.486 1 98.25 240 LEU B CA 1
ATOM 4800 C C . LEU B 1 240 ? 13.008 8.867 2.994 1 98.25 240 LEU B C 1
ATOM 4802 O O . LEU B 1 240 ? 13.344 8.352 1.925 1 98.25 240 LEU B O 1
ATOM 4806 N N . CYS B 1 241 ? 13.766 9.641 3.66 1 98.5 241 CYS B N 1
ATOM 4807 C CA . CYS B 1 241 ? 15.195 9.828 3.424 1 98.5 241 CYS B CA 1
ATOM 4808 C C . CYS B 1 241 ? 15.969 9.781 4.73 1 98.5 241 CYS B C 1
ATOM 4810 O O . CYS B 1 241 ? 15.523 10.328 5.742 1 98.5 241 CYS B O 1
ATOM 4812 N N . SER B 1 242 ? 17.078 9.117 4.758 1 98.5 242 SER B N 1
ATOM 4813 C CA . SER B 1 242 ? 17.953 9.016 5.918 1 98.5 242 SER B CA 1
ATOM 4814 C C . SER B 1 242 ? 19.359 8.562 5.512 1 98.5 242 SER B C 1
ATOM 4816 O O . SER B 1 242 ? 19.688 8.57 4.328 1 98.5 242 SER B O 1
ATOM 4818 N N . SER B 1 243 ? 20.219 8.32 6.512 1 97.31 243 SER B N 1
ATOM 4819 C CA . SER B 1 243 ? 21.516 7.73 6.207 1 97.31 243 SER B CA 1
ATOM 4820 C C . SER B 1 243 ? 21.359 6.367 5.539 1 97.31 243 SER B C 1
ATOM 4822 O O . SER B 1 243 ? 20.375 5.668 5.77 1 97.31 243 SER B O 1
ATOM 4824 N N . PRO B 1 244 ? 22.312 5.996 4.688 1 95.25 244 PRO B N 1
ATOM 4825 C CA . PRO B 1 244 ? 22.219 4.711 3.992 1 95.25 244 PRO B CA 1
ATOM 4826 C C . PRO B 1 244 ? 22.062 3.533 4.953 1 95.25 244 PRO B C 1
ATOM 4828 O O . PRO B 1 244 ? 21.297 2.609 4.684 1 95.25 244 PRO B O 1
ATOM 4831 N N . ALA B 1 245 ? 22.734 3.59 6.043 1 94.12 245 ALA B N 1
ATOM 4832 C CA . ALA B 1 245 ? 22.688 2.498 7.012 1 94.12 245 ALA B CA 1
ATOM 4833 C C . ALA B 1 245 ? 21.281 2.352 7.602 1 94.12 245 ALA B C 1
ATOM 4835 O O . ALA B 1 245 ? 20.781 1.237 7.754 1 94.12 245 ALA B O 1
ATOM 4836 N N . VAL B 1 246 ? 20.641 3.477 7.93 1 96.38 246 VAL B N 1
ATOM 4837 C CA . VAL B 1 246 ? 19.312 3.467 8.516 1 96.38 246 VAL B CA 1
ATOM 4838 C C . VAL B 1 246 ? 18.297 2.992 7.477 1 96.38 246 VAL B C 1
ATOM 4840 O O . VAL B 1 246 ? 17.422 2.162 7.777 1 96.38 246 VAL B O 1
ATOM 4843 N N . VAL B 1 247 ? 18.438 3.471 6.246 1 96.44 247 VAL B N 1
ATOM 4844 C CA . VAL B 1 247 ? 17.516 3.098 5.184 1 96.44 247 VAL B CA 1
ATOM 4845 C C . VAL B 1 247 ? 17.641 1.607 4.883 1 96.44 247 VAL B C 1
ATOM 4847 O O . VAL B 1 247 ? 16.641 0.933 4.613 1 96.44 247 VAL B O 1
ATOM 4850 N N . ASP B 1 248 ? 18.812 1.111 4.934 1 93 248 ASP B N 1
ATOM 4851 C CA . ASP B 1 248 ? 19.047 -0.309 4.688 1 93 248 ASP B CA 1
ATOM 4852 C C . ASP B 1 248 ? 18.297 -1.172 5.699 1 93 248 ASP B C 1
ATOM 4854 O O . ASP B 1 248 ? 17.734 -2.203 5.336 1 93 248 ASP B O 1
ATOM 4858 N N . ILE B 1 249 ? 18.266 -0.762 6.93 1 93.06 249 ILE B N 1
ATOM 4859 C CA . ILE B 1 249 ? 17.562 -1.492 7.977 1 93.06 249 ILE B CA 1
ATOM 4860 C C . ILE B 1 249 ? 16.047 -1.413 7.738 1 93.06 249 ILE B C 1
ATOM 4862 O O . ILE B 1 249 ? 15.344 -2.416 7.859 1 93.06 249 ILE B O 1
ATOM 4866 N N . ILE B 1 250 ? 15.609 -0.225 7.387 1 94.81 250 ILE B N 1
ATOM 4867 C CA . ILE B 1 250 ? 14.18 -0.044 7.152 1 94.81 250 ILE B CA 1
ATOM 4868 C C . ILE B 1 250 ? 13.742 -0.876 5.949 1 94.81 250 ILE B C 1
ATOM 4870 O O . ILE B 1 250 ? 12.664 -1.478 5.961 1 94.81 250 ILE B O 1
ATOM 4874 N N . ARG B 1 251 ? 14.57 -0.93 4.949 1 92.19 251 ARG B N 1
ATOM 4875 C CA . ARG B 1 251 ? 14.289 -1.665 3.721 1 92.19 251 ARG B CA 1
ATOM 4876 C C . ARG B 1 251 ? 14.055 -3.145 4.012 1 92.19 251 ARG B C 1
ATOM 4878 O O . ARG B 1 251 ? 13.266 -3.801 3.322 1 92.19 251 ARG B O 1
ATOM 4885 N N . ARG B 1 252 ? 14.688 -3.676 5 1 87 252 ARG B N 1
ATOM 4886 C CA . ARG B 1 252 ? 14.578 -5.086 5.363 1 87 252 ARG B CA 1
ATOM 4887 C C . ARG B 1 252 ? 13.164 -5.422 5.836 1 87 252 ARG B C 1
ATOM 4889 O O . ARG B 1 252 ? 12.742 -6.574 5.766 1 87 252 ARG B O 1
ATOM 4896 N N . THR B 1 253 ? 12.484 -4.406 6.258 1 86.25 253 THR B N 1
ATOM 4897 C CA . THR B 1 253 ? 11.148 -4.621 6.816 1 86.25 253 THR B CA 1
ATOM 4898 C C . THR B 1 253 ? 10.078 -4 5.922 1 86.25 253 THR B C 1
ATOM 4900 O O . THR B 1 253 ? 8.93 -3.865 6.332 1 86.25 253 THR B O 1
ATOM 4903 N N . HIS B 1 254 ? 10.508 -3.574 4.789 1 88.31 254 HIS B N 1
ATOM 4904 C CA . HIS B 1 254 ? 9.609 -2.867 3.879 1 88.31 254 HIS B CA 1
ATOM 4905 C C . HIS B 1 254 ? 9.102 -3.791 2.779 1 88.31 254 HIS B C 1
ATOM 4907 O O . HIS B 1 254 ? 9.859 -4.613 2.25 1 88.31 254 HIS B O 1
ATOM 4913 N N . VAL B 1 255 ? 7.84 -3.645 2.477 1 81.38 255 VAL B N 1
ATOM 4914 C CA . VAL B 1 255 ? 7.238 -4.426 1.401 1 81.38 255 VAL B CA 1
ATOM 4915 C C . VAL B 1 255 ? 7.672 -3.861 0.049 1 81.38 255 VAL B C 1
ATOM 4917 O O . VAL B 1 255 ? 7.574 -2.654 -0.187 1 81.38 255 VAL B O 1
ATOM 4920 N N . VAL B 1 256 ? 8.117 -4.703 -0.819 1 83.06 256 VAL B N 1
ATOM 4921 C CA . VAL B 1 256 ? 8.516 -4.289 -2.16 1 83.06 256 VAL B CA 1
ATOM 4922 C C . VAL B 1 256 ? 7.309 -4.32 -3.092 1 83.06 256 VAL B C 1
ATOM 4924 O O . VAL B 1 256 ? 6.289 -4.938 -2.775 1 83.06 256 VAL B O 1
ATOM 4927 N N . TYR B 1 257 ? 7.316 -3.568 -4.168 1 89.62 257 TYR B N 1
ATOM 4928 C CA . TYR B 1 257 ? 6.293 -3.531 -5.207 1 89.62 257 TYR B CA 1
ATOM 4929 C C . TYR B 1 257 ? 5 -2.926 -4.676 1 89.62 257 TYR B C 1
ATOM 4931 O O . TYR B 1 257 ? 3.916 -3.217 -5.188 1 89.62 257 TYR B O 1
ATOM 4939 N N . SER B 1 258 ? 5.125 -2.152 -3.643 1 92.06 258 SER B N 1
ATOM 4940 C CA . SER B 1 258 ? 3.906 -1.656 -3.01 1 92.06 258 SER B CA 1
ATOM 4941 C C . SER B 1 258 ? 3.387 -0.408 -3.713 1 92.06 258 SER B C 1
ATOM 4943 O O . SER B 1 258 ? 2.188 -0.129 -3.689 1 92.06 258 SER B O 1
ATOM 4945 N N . VAL B 1 259 ? 4.258 0.325 -4.367 1 96.56 259 VAL B N 1
ATOM 4946 C CA . VAL B 1 259 ? 3.855 1.594 -4.965 1 96.56 259 VAL B CA 1
ATOM 4947 C C . VAL B 1 259 ? 3.48 1.379 -6.43 1 96.56 259 VAL B C 1
ATOM 4949 O O . VAL B 1 259 ? 4.281 0.861 -7.211 1 96.56 259 VAL B O 1
ATOM 4952 N N . ASN B 1 260 ? 2.305 1.796 -6.793 1 97.88 260 ASN B N 1
ATOM 4953 C CA . ASN B 1 260 ? 1.795 1.551 -8.141 1 97.88 260 ASN B CA 1
ATOM 4954 C C . ASN B 1 260 ? 2.584 2.328 -9.188 1 97.88 260 ASN B C 1
ATOM 4956 O O . ASN B 1 260 ? 3.227 3.332 -8.867 1 97.88 260 ASN B O 1
ATOM 4960 N N . SER B 1 261 ? 2.539 1.915 -10.414 1 97.94 261 SER B N 1
ATOM 4961 C CA . SER B 1 261 ? 3.367 2.438 -11.5 1 97.94 261 SER B CA 1
ATOM 4962 C C . SER B 1 261 ? 3.008 3.883 -11.82 1 97.94 261 SER B C 1
ATOM 4964 O O . SER B 1 261 ? 3.889 4.711 -12.062 1 97.94 261 SER B O 1
ATOM 4966 N N . LEU B 1 262 ? 1.705 4.18 -11.836 1 98.5 262 LEU B N 1
ATOM 4967 C CA . LEU B 1 262 ? 1.271 5.531 -12.172 1 98.5 262 LEU B CA 1
ATOM 4968 C C . LEU B 1 262 ? 1.794 6.535 -11.148 1 98.5 262 LEU B C 1
ATOM 4970 O O . LEU B 1 262 ? 2.244 7.621 -11.516 1 98.5 262 LEU B O 1
ATOM 4974 N N . ALA B 1 263 ? 1.723 6.164 -9.914 1 98.56 263 ALA B N 1
ATOM 4975 C CA . ALA B 1 263 ? 2.191 7.039 -8.836 1 98.56 263 ALA B CA 1
ATOM 4976 C C . ALA B 1 263 ? 3.676 7.355 -9 1 98.56 263 ALA B C 1
ATOM 4978 O O . ALA B 1 263 ? 4.094 8.5 -8.836 1 98.56 263 ALA B O 1
ATOM 4979 N N . GLN B 1 264 ? 4.469 6.32 -9.266 1 98.25 264 GLN B N 1
ATOM 4980 C CA . GLN B 1 264 ? 5.91 6.508 -9.398 1 98.25 264 GLN B CA 1
ATOM 4981 C C . GLN B 1 264 ? 6.234 7.477 -10.531 1 98.25 264 GLN B C 1
ATOM 4983 O O . GLN B 1 264 ? 7.039 8.391 -10.367 1 98.25 264 GLN B O 1
ATOM 4988 N N . GLN B 1 265 ? 5.59 7.309 -11.672 1 98.06 265 GLN B N 1
ATOM 4989 C CA . GLN B 1 265 ? 5.832 8.156 -12.836 1 98.06 265 GLN B CA 1
ATOM 4990 C C . GLN B 1 265 ? 5.34 9.578 -12.594 1 98.06 265 GLN B C 1
ATOM 4992 O O . GLN B 1 265 ? 6.023 10.547 -12.938 1 98.06 265 GLN B O 1
ATOM 4997 N N . ALA B 1 266 ? 4.148 9.688 -11.977 1 98.56 266 ALA B N 1
ATOM 4998 C CA . ALA B 1 266 ? 3.566 11 -11.719 1 98.56 266 ALA B CA 1
ATOM 4999 C C . ALA B 1 266 ? 4.402 11.781 -10.711 1 98.56 266 ALA B C 1
ATOM 5001 O O . ALA B 1 266 ? 4.617 12.984 -10.867 1 98.56 266 ALA B O 1
ATOM 5002 N N . ALA B 1 267 ? 4.84 11.094 -9.672 1 98.38 267 ALA B N 1
ATOM 5003 C CA . ALA B 1 267 ? 5.668 11.742 -8.656 1 98.38 267 ALA B CA 1
ATOM 5004 C C . ALA B 1 267 ? 6.98 12.242 -9.258 1 98.38 267 ALA B C 1
ATOM 5006 O O . ALA B 1 267 ? 7.414 13.359 -8.969 1 98.38 267 ALA B O 1
ATOM 5007 N N . ALA B 1 268 ? 7.602 11.406 -10.094 1 97.69 268 ALA B N 1
ATOM 5008 C CA . ALA B 1 268 ? 8.828 11.805 -10.781 1 97.69 268 ALA B CA 1
ATOM 5009 C C . ALA B 1 268 ? 8.609 13.062 -11.617 1 97.69 268 ALA B C 1
ATOM 5011 O O . ALA B 1 268 ? 9.438 13.977 -11.594 1 97.69 268 ALA B O 1
ATOM 5012 N N . ALA B 1 269 ? 7.531 13.109 -12.297 1 97.75 269 ALA B N 1
ATOM 5013 C CA . ALA B 1 269 ? 7.207 14.242 -13.164 1 97.75 269 ALA B CA 1
ATOM 5014 C C . ALA B 1 269 ? 6.895 15.492 -12.344 1 97.75 269 ALA B C 1
ATOM 5016 O O . ALA B 1 269 ? 7.223 16.609 -12.75 1 97.75 269 ALA B O 1
ATOM 5017 N N . ALA B 1 270 ? 6.246 15.328 -11.195 1 97.38 270 ALA B N 1
ATOM 5018 C CA . ALA B 1 270 ? 5.812 16.438 -10.352 1 97.38 270 ALA B CA 1
ATOM 5019 C C . ALA B 1 270 ? 7.008 17.25 -9.852 1 97.38 270 ALA B C 1
ATOM 5021 O O . ALA B 1 270 ? 6.891 18.453 -9.594 1 97.38 270 ALA B O 1
ATOM 5022 N N . MET B 1 271 ? 8.078 16.578 -9.766 1 94.56 271 MET B N 1
ATOM 5023 C CA . MET B 1 271 ? 9.25 17.219 -9.172 1 94.56 271 MET B CA 1
ATOM 5024 C C . MET B 1 271 ? 10.023 18.016 -10.219 1 94.56 271 MET B C 1
ATOM 5026 O O . MET B 1 271 ? 10.906 18.812 -9.875 1 94.56 271 MET B O 1
ATOM 5030 N N . LYS B 1 272 ? 9.5 17.766 -11.477 1 89.94 272 LYS B N 1
ATOM 5031 C CA . LYS B 1 272 ? 10.164 18.484 -12.547 1 89.94 272 LYS B CA 1
ATOM 5032 C C . LYS B 1 272 ? 9.68 19.938 -12.609 1 89.94 272 LYS B C 1
ATOM 5034 O O . LYS B 1 272 ? 8.484 20.188 -12.75 1 89.94 272 LYS B O 1
ATOM 5039 N N . ASN B 1 273 ? 10.445 20.969 -12.297 1 89.75 273 ASN B N 1
ATOM 5040 C CA . ASN B 1 273 ? 10.133 22.391 -12.375 1 89.75 273 ASN B CA 1
ATOM 5041 C C . ASN B 1 273 ? 8.914 22.734 -11.523 1 89.75 273 ASN B C 1
ATOM 5043 O O . ASN B 1 273 ? 7.945 23.312 -12.023 1 89.75 273 ASN B O 1
ATOM 5047 N N . ASP B 1 274 ? 8.938 22.391 -10.281 1 93.19 274 ASP B N 1
ATOM 5048 C CA . ASP B 1 274 ? 7.758 22.531 -9.43 1 93.19 274 ASP B CA 1
ATOM 5049 C C . ASP B 1 274 ? 7.691 23.922 -8.797 1 93.19 274 ASP B C 1
ATOM 5051 O O . ASP B 1 274 ? 6.73 24.234 -8.094 1 93.19 274 ASP B O 1
ATOM 5055 N N . GLY B 1 275 ? 8.617 24.844 -9.133 1 94.69 275 GLY B N 1
ATOM 5056 C CA . GLY B 1 275 ? 8.688 26.172 -8.539 1 94.69 275 GLY B CA 1
ATOM 5057 C C . GLY B 1 275 ? 7.406 26.969 -8.703 1 94.69 275 GLY B C 1
ATOM 5058 O O . GLY B 1 275 ? 6.793 27.375 -7.719 1 94.69 275 GLY B O 1
ATOM 5059 N N . PRO B 1 276 ? 6.992 27.172 -9.945 1 96.88 276 PRO B N 1
ATOM 5060 C CA . PRO B 1 276 ? 5.773 27.938 -10.195 1 96.88 276 PRO B CA 1
ATOM 5061 C C . PRO B 1 276 ? 4.543 27.328 -9.531 1 96.88 276 PRO B C 1
ATOM 5063 O O . PRO B 1 276 ? 3.678 28.047 -9.031 1 96.88 276 PRO B O 1
ATOM 5066 N N . PHE B 1 277 ? 4.477 26.016 -9.539 1 97.69 277 PHE B N 1
ATOM 5067 C CA . PHE B 1 277 ? 3.34 25.328 -8.938 1 97.69 277 PHE B CA 1
ATOM 5068 C C . PHE B 1 277 ? 3.303 25.562 -7.43 1 97.69 277 PHE B C 1
ATOM 5070 O O . PHE B 1 277 ? 2.24 25.828 -6.867 1 97.69 277 PHE B O 1
ATOM 5077 N N . ILE B 1 278 ? 4.441 25.469 -6.762 1 97.81 278 ILE B N 1
ATOM 5078 C CA . ILE B 1 278 ? 4.555 25.688 -5.324 1 97.81 278 ILE B CA 1
ATOM 5079 C C . ILE B 1 278 ? 4.148 27.125 -4.992 1 97.81 278 ILE B C 1
ATOM 5081 O O . ILE B 1 278 ? 3.371 27.359 -4.062 1 97.81 278 ILE B O 1
ATOM 5085 N N . ALA B 1 279 ? 4.625 28.047 -5.781 1 98 279 ALA B N 1
ATOM 5086 C CA . ALA B 1 279 ? 4.305 29.453 -5.559 1 98 279 ALA B CA 1
ATOM 5087 C C . ALA B 1 279 ? 2.805 29.688 -5.703 1 98 279 ALA B C 1
ATOM 5089 O O . ALA B 1 279 ? 2.209 30.422 -4.91 1 98 279 ALA B O 1
ATOM 5090 N N . ALA B 1 280 ? 2.211 29.094 -6.715 1 98.19 280 ALA B N 1
ATOM 5091 C CA . ALA B 1 280 ? 0.778 29.25 -6.949 1 98.19 280 ALA B CA 1
ATOM 5092 C C . ALA B 1 280 ? -0.033 28.672 -5.793 1 98.19 280 ALA B C 1
ATOM 5094 O O . ALA B 1 280 ? -1.03 29.266 -5.371 1 98.19 280 ALA B O 1
ATOM 5095 N N . THR B 1 281 ? 0.393 27.531 -5.348 1 98.44 281 THR B N 1
ATOM 5096 C CA . THR B 1 281 ? -0.297 26.891 -4.227 1 98.44 281 THR B CA 1
ATOM 5097 C C . THR B 1 281 ? -0.178 27.75 -2.967 1 98.44 281 THR B C 1
ATOM 5099 O O . THR B 1 281 ? -1.158 27.938 -2.242 1 98.44 281 THR B O 1
ATOM 5102 N N . ARG B 1 282 ? 1.003 28.281 -2.688 1 98.38 282 ARG B N 1
ATOM 5103 C CA . ARG B 1 282 ? 1.212 29.125 -1.518 1 98.38 282 ARG B CA 1
ATOM 5104 C C . ARG B 1 282 ? 0.354 30.375 -1.591 1 98.38 282 ARG B C 1
ATOM 5106 O O . ARG B 1 282 ? -0.171 30.844 -0.574 1 98.38 282 ARG B O 1
ATOM 5113 N N . ALA B 1 283 ? 0.244 30.891 -2.771 1 98.5 283 ALA B N 1
ATOM 5114 C CA . ALA B 1 283 ? -0.58 32.094 -2.953 1 98.5 283 ALA B CA 1
ATOM 5115 C C . ALA B 1 283 ? -2.047 31.797 -2.656 1 98.5 283 ALA B C 1
ATOM 5117 O O . ALA B 1 283 ? -2.73 32.594 -2.012 1 98.5 283 ALA B O 1
ATOM 5118 N N . MET B 1 284 ? -2.533 30.656 -3.156 1 98.5 284 MET B N 1
ATOM 5119 C CA . MET B 1 284 ? -3.906 30.234 -2.889 1 98.5 284 MET B CA 1
ATOM 5120 C C . MET B 1 284 ? -4.137 30.047 -1.394 1 98.5 284 MET B C 1
ATOM 5122 O O . MET B 1 284 ? -5.148 30.5 -0.857 1 98.5 284 MET B O 1
ATOM 5126 N N . VAL B 1 285 ? -3.191 29.453 -0.778 1 98.56 285 VAL B N 1
ATOM 5127 C CA . VAL B 1 285 ? -3.289 29.172 0.649 1 98.56 285 VAL B CA 1
ATOM 5128 C C . VAL B 1 285 ? -3.291 30.469 1.439 1 98.56 285 VAL B C 1
ATOM 5130 O O . VAL B 1 285 ? -4.09 30.641 2.363 1 98.56 285 VAL B O 1
ATOM 5133 N N . ALA B 1 286 ? -2.416 31.391 1.076 1 98.19 286 ALA B N 1
ATOM 5134 C CA . ALA B 1 286 ? -2.338 32.688 1.749 1 98.19 286 ALA B CA 1
ATOM 5135 C C . ALA B 1 286 ? -3.654 33.438 1.629 1 98.19 286 ALA B C 1
ATOM 5137 O O . ALA B 1 286 ? -4.129 34.031 2.602 1 98.19 286 ALA B O 1
ATOM 5138 N N . ALA B 1 287 ? -4.215 33.438 0.465 1 98.38 287 ALA B N 1
ATOM 5139 C CA . ALA B 1 287 ? -5.492 34.094 0.238 1 98.38 287 ALA B CA 1
ATOM 5140 C C . ALA B 1 287 ? -6.605 33.469 1.06 1 98.38 287 ALA B C 1
ATOM 5142 O O . ALA B 1 287 ? -7.469 34.156 1.598 1 98.38 287 ALA B O 1
ATOM 5143 N N . GLY B 1 288 ? -6.625 32.125 1.07 1 98.44 288 GLY B N 1
ATOM 5144 C CA . GLY B 1 288 ? -7.602 31.422 1.871 1 98.44 288 GLY B CA 1
ATOM 5145 C C . GLY B 1 288 ? -7.488 31.71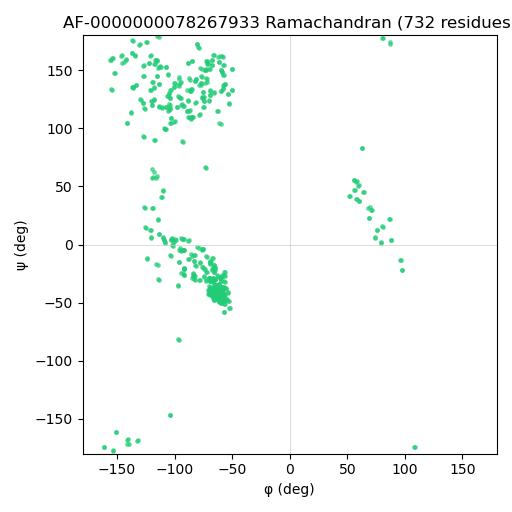9 3.355 1 98.44 288 GLY B C 1
ATOM 5146 O O . GLY B 1 288 ? -8.5 31.906 4.035 1 98.44 288 GLY B O 1
ATOM 5147 N N . LYS B 1 289 ? -6.258 31.75 3.855 1 98.25 289 LYS B N 1
ATOM 5148 C CA . LYS B 1 289 ? -6.031 32.094 5.258 1 98.25 289 LYS B CA 1
ATOM 5149 C C . LYS B 1 289 ? -6.57 33.469 5.59 1 98.25 289 LYS B C 1
ATOM 5151 O O . LYS B 1 289 ? -7.219 33.656 6.617 1 98.25 289 LYS B O 1
ATOM 5156 N N . GLU B 1 290 ? -6.285 34.375 4.746 1 98.06 290 GLU B N 1
ATOM 5157 C CA . GLU B 1 290 ? -6.75 35.75 4.957 1 98.06 290 GLU B CA 1
ATOM 5158 C C . GLU B 1 290 ? -8.273 35.781 5.035 1 98.06 290 GLU B C 1
ATOM 5160 O O . GLU B 1 290 ? -8.828 36.469 5.91 1 98.06 290 GLU B O 1
ATOM 5165 N N . LYS B 1 291 ? -8.945 35.125 4.168 1 98 291 LYS B N 1
ATOM 5166 C CA . LYS B 1 291 ? -10.406 35.094 4.141 1 98 291 LYS B CA 1
ATOM 5167 C C . LYS B 1 291 ? -10.969 34.5 5.418 1 98 291 LYS B C 1
ATOM 5169 O O . LYS B 1 291 ? -11.961 34.969 5.961 1 98 291 LYS B O 1
ATOM 5174 N N . VAL B 1 292 ? -10.406 33.406 5.824 1 98 292 VAL B N 1
ATOM 5175 C CA . VAL B 1 292 ? -10.891 32.688 7.008 1 98 292 VAL B CA 1
ATOM 5176 C C . VAL B 1 292 ? -10.633 33.531 8.25 1 98 292 VAL B C 1
ATOM 5178 O O . VAL B 1 292 ? -11.492 33.656 9.133 1 98 292 VAL B O 1
ATOM 5181 N N . LEU B 1 293 ? -9.469 34.125 8.344 1 97.81 293 LEU B N 1
ATOM 5182 C CA . LEU B 1 293 ? -9.117 34.969 9.492 1 97.81 293 LEU B CA 1
ATOM 5183 C C . LEU B 1 293 ? -10.031 36.188 9.578 1 97.81 293 LEU B C 1
ATOM 5185 O O . LEU B 1 293 ? -10.445 36.594 10.672 1 97.81 293 LEU B O 1
ATOM 5189 N N . THR B 1 294 ? -10.328 36.75 8.43 1 97.69 294 THR B N 1
ATOM 5190 C CA . THR B 1 294 ? -11.258 37.875 8.391 1 97.69 294 THR B CA 1
ATOM 5191 C C . THR B 1 294 ? -12.633 37.469 8.898 1 97.69 294 THR B C 1
ATOM 5193 O O . THR B 1 294 ? -13.234 38.156 9.719 1 97.69 294 THR B O 1
ATOM 5196 N N . LEU B 1 295 ? -13.117 36.344 8.406 1 96.81 295 LEU B N 1
ATOM 5197 C CA . LEU B 1 295 ? -14.398 35.812 8.859 1 96.81 295 LEU B CA 1
ATOM 5198 C C . LEU B 1 295 ? -14.398 35.594 10.367 1 96.81 295 LEU B C 1
ATOM 5200 O O . LEU B 1 295 ? -15.359 35.969 11.047 1 96.81 295 LEU B O 1
ATOM 5204 N N . CYS B 1 296 ? -13.391 34.969 10.883 1 97.31 296 CYS B N 1
ATOM 5205 C CA . CYS B 1 296 ? -13.297 34.656 12.305 1 97.31 296 CYS B CA 1
ATOM 5206 C C . CYS B 1 296 ? -13.266 35.938 13.133 1 97.31 296 CYS B C 1
ATOM 5208 O O . CYS B 1 296 ? -13.836 36 14.219 1 97.31 296 CYS B O 1
ATOM 5210 N N . GLY B 1 297 ? -12.531 36.938 12.625 1 96.38 297 GLY B N 1
ATOM 5211 C CA . GLY B 1 297 ? -12.547 38.25 13.273 1 96.38 297 GLY B CA 1
ATOM 5212 C C . GLY B 1 297 ? -13.93 38.844 13.359 1 96.38 297 GLY B C 1
ATOM 5213 O O . GLY B 1 297 ? -14.312 39.375 14.406 1 96.38 297 GLY B O 1
ATOM 5214 N N . GLU B 1 298 ? -14.648 38.75 12.312 1 95.06 298 GLU B N 1
ATOM 5215 C CA . GLU B 1 298 ? -16.016 39.281 12.25 1 95.06 298 GLU B CA 1
ATOM 5216 C C . GLU B 1 298 ? -16.938 38.562 13.219 1 95.06 298 GLU B C 1
ATOM 5218 O O . GLU B 1 298 ? -17.828 39.188 13.805 1 95.06 298 GLU B O 1
ATOM 5223 N N . LEU B 1 299 ? -16.672 37.312 13.367 1 95.19 299 LEU B N 1
ATOM 5224 C CA . LEU B 1 299 ? -17.562 36.5 14.18 1 95.19 299 LEU B CA 1
ATOM 5225 C C . LEU B 1 299 ? -17.047 36.375 15.609 1 95.19 299 LEU B C 1
ATOM 5227 O O . LEU B 1 299 ? -17.703 35.781 16.469 1 95.19 299 LEU B O 1
ATOM 5231 N N . GLY B 1 300 ? -15.875 36.906 15.867 1 96.06 300 GLY B N 1
ATOM 5232 C CA . GLY B 1 300 ? -15.273 36.812 17.188 1 96.06 300 GLY B CA 1
ATOM 5233 C C . GLY B 1 300 ? -14.82 35.406 17.547 1 96.06 300 GLY B C 1
ATOM 5234 O O . GLY B 1 300 ? -14.93 35 18.703 1 96.06 300 GLY B O 1
ATOM 5235 N N . LEU B 1 301 ? -14.406 34.656 16.547 1 97.44 301 LEU B N 1
ATOM 5236 C CA . LEU B 1 301 ? -13.977 33.281 16.781 1 97.44 301 LEU B CA 1
ATOM 5237 C C . LEU B 1 301 ? -12.461 33.188 16.922 1 97.44 301 LEU B C 1
ATOM 5239 O O . LEU B 1 301 ? -11.734 33.906 16.234 1 97.44 301 LEU B O 1
ATOM 5243 N N . THR B 1 302 ? -11.984 32.312 17.781 1 97.44 302 THR B N 1
ATOM 5244 C CA . THR B 1 302 ? -10.555 32.031 17.938 1 97.44 302 THR B CA 1
ATOM 5245 C C . THR B 1 302 ? -10.062 31.109 16.844 1 97.44 302 THR B C 1
ATOM 5247 O O . THR B 1 302 ? -10.727 30.125 16.5 1 97.44 302 THR B O 1
ATOM 5250 N N . CYS B 1 303 ? -8.906 31.422 16.312 1 96.88 303 CYS B N 1
ATOM 5251 C CA . CYS B 1 303 ? -8.312 30.609 15.258 1 96.88 303 CYS B CA 1
ATOM 5252 C C . CYS B 1 303 ? -6.891 30.203 15.609 1 96.88 303 CYS B C 1
ATOM 5254 O O . CYS B 1 303 ? -6.203 30.922 16.344 1 96.88 303 CYS B O 1
ATOM 5256 N N . GLN B 1 304 ? -6.48 29.078 15.258 1 97.69 304 GLN B N 1
ATOM 5257 C CA . GLN B 1 304 ? -5.094 28.625 15.18 1 97.69 304 GLN B CA 1
ATOM 5258 C C . GLN B 1 304 ? -4.645 28.469 13.727 1 97.69 304 GLN B C 1
ATOM 5260 O O . GLN B 1 304 ? -5.035 27.516 13.047 1 97.69 304 GLN B O 1
ATOM 5265 N N . CYS B 1 305 ? -3.924 29.5 13.266 1 95.94 305 CYS B N 1
ATOM 5266 C CA . CYS B 1 305 ? -3.496 29.578 11.867 1 95.94 305 CYS B CA 1
ATOM 5267 C C . CYS B 1 305 ? -1.975 29.562 11.766 1 95.94 305 CYS B C 1
ATOM 5269 O O . CYS B 1 305 ? -1.336 30.609 11.891 1 95.94 305 CYS B O 1
ATOM 5271 N N . GLY B 1 306 ? -1.418 28.438 11.656 1 95.88 306 GLY B N 1
ATOM 5272 C CA . GLY B 1 306 ? 0.01 28.266 11.43 1 95.88 306 GLY B CA 1
ATOM 5273 C C . GLY B 1 306 ? 0.349 27.891 10 1 95.88 306 GLY B C 1
ATOM 5274 O O . GLY B 1 306 ? -0.256 28.406 9.055 1 95.88 306 GLY B O 1
ATOM 5275 N N . GLU B 1 307 ? 1.398 27.078 9.82 1 97.75 307 GLU B N 1
ATOM 5276 C CA . GLU B 1 307 ? 1.842 26.656 8.492 1 97.75 307 GLU B CA 1
ATOM 5277 C C . GLU B 1 307 ? 1.062 25.438 8.008 1 97.75 307 GLU B C 1
ATOM 5279 O O . GLU B 1 307 ? 0.5 24.688 8.82 1 97.75 307 GLU B O 1
ATOM 5284 N N . GLY B 1 308 ? 1.038 25.234 6.703 1 97.94 308 GLY B N 1
ATOM 5285 C CA . GLY B 1 308 ? 0.207 24.234 6.055 1 97.94 308 GLY B CA 1
ATOM 5286 C C . GLY B 1 308 ? -0.954 24.828 5.281 1 97.94 308 GLY B C 1
ATOM 5287 O O . GLY B 1 308 ? -1.069 26.047 5.168 1 97.94 308 GLY B O 1
ATOM 5288 N N . ASN B 1 309 ? -1.806 23.984 4.781 1 98.62 309 ASN B N 1
ATOM 5289 C CA . ASN B 1 309 ? -2.938 24.453 3.99 1 98.62 309 ASN B CA 1
ATOM 5290 C C . ASN B 1 309 ? -4.258 24.266 4.723 1 98.62 309 ASN B C 1
ATOM 5292 O O . ASN B 1 309 ? -5.227 23.766 4.145 1 98.62 309 ASN B O 1
ATOM 5296 N N . PHE B 1 310 ? -4.281 24.641 5.992 1 98.69 310 PHE B N 1
ATOM 5297 C CA . PHE B 1 310 ? -5.457 24.469 6.832 1 98.69 310 PHE B CA 1
ATOM 5298 C C . PHE B 1 310 ? -5.48 25.5 7.953 1 98.69 310 PHE B C 1
ATOM 5300 O O . PHE B 1 310 ? -4.461 26.125 8.25 1 98.69 310 PHE B O 1
ATOM 5307 N N . VAL B 1 311 ? -6.625 25.719 8.531 1 98.56 311 VAL B N 1
ATOM 5308 C CA . VAL B 1 311 ? -6.844 26.594 9.68 1 98.56 311 VAL B CA 1
ATOM 5309 C C . VAL B 1 311 ? -7.773 25.922 10.688 1 98.56 311 VAL B C 1
ATOM 5311 O O . VAL B 1 311 ? -8.75 25.281 10.297 1 98.56 311 VAL B O 1
ATOM 5314 N N . MET B 1 312 ? -7.402 26 11.922 1 98.5 312 MET B N 1
ATOM 5315 C CA . MET B 1 312 ? -8.297 25.547 12.977 1 98.5 312 MET B CA 1
ATOM 5316 C C . MET B 1 312 ? -9.125 26.688 13.539 1 98.5 312 MET B C 1
ATOM 5318 O O . MET B 1 312 ? -8.609 27.797 13.703 1 98.5 312 MET B O 1
ATOM 5322 N N . ILE B 1 313 ? -10.391 26.406 13.805 1 98.5 313 ILE B N 1
ATOM 5323 C CA . ILE B 1 313 ? -11.312 27.406 14.336 1 98.5 313 ILE B CA 1
ATOM 5324 C C . ILE B 1 313 ? -12.031 26.859 15.562 1 98.5 313 ILE B C 1
ATOM 5326 O O . ILE B 1 313 ? -12.594 25.766 15.508 1 98.5 313 ILE B O 1
ATOM 5330 N N . ARG B 1 314 ? -11.953 27.547 16.656 1 98 314 ARG B N 1
ATOM 5331 C CA . ARG B 1 314 ? -12.797 27.203 17.797 1 98 314 ARG B CA 1
ATOM 5332 C C . ARG B 1 314 ? -14.227 27.672 17.578 1 98 314 ARG B C 1
ATOM 5334 O O . ARG B 1 314 ? -14.469 28.844 17.266 1 98 314 ARG B O 1
ATOM 5341 N N . VAL B 1 315 ? -15.109 26.844 17.703 1 96.69 315 VAL B N 1
ATOM 5342 C CA . VAL B 1 315 ? -16.5 27.156 17.375 1 96.69 315 VAL B CA 1
ATOM 5343 C C . VAL B 1 315 ? -17.344 27.125 18.641 1 96.69 315 VAL B C 1
ATOM 5345 O O . VAL B 1 315 ? -17.016 26.422 19.609 1 96.69 315 VAL B O 1
ATOM 5348 N N . PRO B 1 316 ? -18.406 27.844 18.703 1 94.62 316 PRO B N 1
ATOM 5349 C CA . PRO B 1 316 ? -19.219 27.969 19.922 1 94.62 316 PRO B CA 1
ATOM 5350 C C . PRO B 1 316 ? -20.156 26.797 20.125 1 94.62 316 PRO B C 1
ATOM 5352 O O . PRO B 1 316 ? -20.859 26.719 21.141 1 94.62 316 PRO B O 1
AT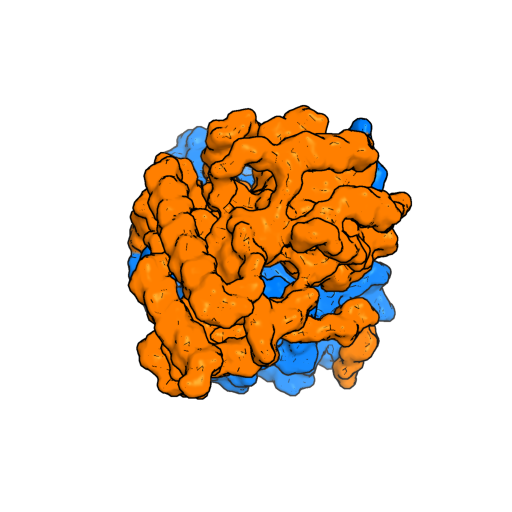OM 5355 N N . THR B 1 317 ? -20.219 25.859 19.266 1 92 317 THR B N 1
ATOM 5356 C CA . THR B 1 317 ? -21.047 24.656 19.344 1 92 317 THR B CA 1
ATOM 5357 C C . THR B 1 317 ? -20.188 23.406 19.203 1 92 317 THR B C 1
ATOM 5359 O O . THR B 1 317 ? -18.969 23.484 19.094 1 92 317 THR B O 1
ATOM 5362 N N . SER B 1 318 ? -20.859 22.328 19.391 1 94.75 318 SER B N 1
ATOM 5363 C CA . SER B 1 318 ? -20.156 21.078 19.125 1 94.75 318 SER B CA 1
ATOM 5364 C C . SER B 1 318 ? -19.641 21.016 17.703 1 94.75 318 SER B C 1
ATOM 5366 O O . SER B 1 318 ? -20.312 21.453 16.766 1 94.75 318 SER B O 1
ATOM 5368 N N . ASP B 1 319 ? -18.328 20.578 17.578 1 95.88 319 ASP B N 1
ATOM 5369 C CA . ASP B 1 319 ? -17.766 20.469 16.234 1 95.88 319 ASP B CA 1
ATOM 5370 C C . ASP B 1 319 ? -18.562 19.484 15.375 1 95.88 319 ASP B C 1
ATOM 5372 O O . ASP B 1 319 ? -18.703 19.672 14.164 1 95.88 319 ASP B O 1
ATOM 5376 N N . THR B 1 320 ? -19.188 18.5 16.016 1 94.94 320 THR B N 1
ATOM 5377 C CA . THR B 1 320 ? -20 17.531 15.297 1 94.94 320 THR B CA 1
ATOM 5378 C C . THR B 1 320 ? -21.297 18.172 14.789 1 94.94 320 THR B C 1
ATOM 5380 O O . THR B 1 320 ? -21.734 17.891 13.672 1 94.94 320 THR B O 1
ATOM 5383 N N . LEU B 1 321 ? -21.891 18.953 15.633 1 95.12 321 LEU B N 1
ATOM 5384 C CA . LEU B 1 321 ? -23.109 19.656 15.227 1 95.12 321 LEU B CA 1
ATOM 5385 C C . LEU B 1 321 ? -22.812 20.625 14.078 1 95.12 321 LEU B C 1
ATOM 5387 O O . LEU B 1 321 ? -23.578 20.703 13.117 1 95.12 321 LEU B O 1
ATOM 5391 N N . LEU B 1 322 ? -21.766 21.344 14.234 1 96.62 322 LEU B N 1
ATOM 5392 C CA . LEU B 1 322 ? -21.406 22.281 13.172 1 96.62 322 LEU B CA 1
ATOM 5393 C C . LEU B 1 322 ? -21.125 21.547 11.867 1 96.62 322 LEU B C 1
ATOM 5395 O O . LEU B 1 322 ? -21.484 22.031 10.789 1 96.62 322 LEU B O 1
ATOM 5399 N N . TYR B 1 323 ? -20.438 20.438 11.945 1 96.69 323 TYR B N 1
ATOM 5400 C CA . TYR B 1 323 ? -20.188 19.609 10.781 1 96.69 323 TYR B CA 1
ATOM 5401 C C . TYR B 1 323 ? -21.484 19.266 10.062 1 96.69 323 TYR B C 1
ATOM 5403 O O . TYR B 1 323 ? -21.578 19.422 8.844 1 96.69 323 TYR B O 1
ATOM 5411 N N . ARG B 1 324 ? -22.469 18.828 10.766 1 96.44 324 ARG B N 1
ATOM 5412 C CA . ARG B 1 324 ? -23.75 18.438 10.18 1 96.44 324 ARG B CA 1
ATOM 5413 C C . ARG B 1 324 ? -24.422 19.625 9.5 1 96.44 324 ARG B C 1
ATOM 5415 O O . ARG B 1 324 ? -24.984 19.5 8.406 1 96.44 324 ARG B O 1
ATOM 5422 N N . LYS B 1 325 ? -24.359 20.734 10.164 1 96.75 325 LYS B N 1
ATOM 5423 C CA . LYS B 1 325 ? -24.969 21.938 9.609 1 96.75 325 LYS B CA 1
ATOM 5424 C C . LYS B 1 325 ? -24.281 22.359 8.32 1 96.75 325 LYS B C 1
ATOM 5426 O O . LYS B 1 325 ? -24.938 22.75 7.355 1 96.75 325 LYS B O 1
ATOM 5431 N N . LEU B 1 326 ? -22.984 22.312 8.32 1 97.81 326 LEU B N 1
ATOM 5432 C CA . LEU B 1 326 ? -22.219 22.703 7.137 1 97.81 326 LEU B CA 1
ATOM 5433 C C . LEU B 1 326 ? -22.406 21.688 6.008 1 97.81 326 LEU B C 1
ATOM 5435 O O . LEU B 1 326 ? -22.484 22.062 4.836 1 97.81 326 LEU B O 1
ATOM 5439 N N . MET B 1 327 ? -22.484 20.375 6.391 1 97.31 327 MET B N 1
ATOM 5440 C CA . MET B 1 327 ? -22.75 19.328 5.402 1 97.31 327 MET B CA 1
ATOM 5441 C C . MET B 1 327 ? -24.078 19.578 4.699 1 97.31 327 MET B C 1
ATOM 5443 O O . MET B 1 327 ? -24.203 19.344 3.496 1 97.31 327 MET B O 1
ATOM 5447 N N . ALA B 1 328 ? -25.031 20.062 5.422 1 96.94 328 ALA B N 1
ATOM 5448 C CA . ALA B 1 328 ? -26.344 20.359 4.867 1 96.94 328 ALA B CA 1
ATOM 5449 C C . ALA B 1 328 ? -26.281 21.516 3.881 1 96.94 328 ALA B C 1
ATOM 5451 O O . ALA B 1 328 ? -27.219 21.75 3.115 1 96.94 328 ALA B O 1
ATOM 5452 N N . LYS B 1 329 ? -25.141 22.188 3.887 1 97.12 329 LYS B N 1
ATOM 5453 C CA . LYS B 1 329 ? -24.906 23.281 2.941 1 97.12 329 LYS B CA 1
ATOM 5454 C C . LYS B 1 329 ? -23.891 22.875 1.881 1 97.12 329 LYS B C 1
ATOM 5456 O O . LYS B 1 329 ? -23.453 23.719 1.083 1 97.12 329 LYS B O 1
ATOM 5461 N N . GLY B 1 330 ? -23.391 21.656 1.913 1 97.25 330 GLY B N 1
ATOM 5462 C CA . GLY B 1 330 ? -22.469 21.156 0.917 1 97.25 330 GLY B CA 1
ATOM 5463 C C . GLY B 1 330 ? -21.016 21.469 1.231 1 97.25 330 GLY B C 1
ATOM 5464 O O . GLY B 1 330 ? -20.188 21.578 0.324 1 97.25 330 GLY B O 1
ATOM 5465 N N . VAL B 1 331 ? -20.719 21.719 2.455 1 98.12 331 VAL B N 1
ATOM 5466 C CA . VAL B 1 331 ? -19.359 22.016 2.879 1 98.12 331 VAL B CA 1
ATOM 5467 C C . VAL B 1 331 ? -18.906 20.969 3.9 1 98.12 331 VAL B C 1
ATOM 5469 O O . VAL B 1 331 ? -19.531 20.812 4.953 1 98.12 331 VAL B O 1
ATOM 5472 N N . MET B 1 332 ? -17.859 20.266 3.561 1 97.19 332 MET B N 1
ATOM 5473 C CA . MET B 1 332 ? -17.312 19.234 4.441 1 97.19 332 MET B CA 1
ATOM 5474 C C . MET B 1 332 ? -16.047 19.734 5.125 1 97.19 332 MET B C 1
ATOM 5476 O O . MET B 1 332 ? -15.062 20.062 4.461 1 97.19 332 MET B O 1
ATOM 5480 N N . ILE B 1 333 ? -16.062 19.828 6.41 1 98.06 333 ILE B N 1
ATOM 5481 C CA . ILE B 1 333 ? -14.914 20.234 7.195 1 98.06 333 ILE B CA 1
ATOM 5482 C C . ILE B 1 333 ? -14.461 19.062 8.086 1 98.06 333 ILE B C 1
ATOM 5484 O O . ILE B 1 333 ? -15.047 17.984 8.047 1 98.06 333 ILE B O 1
ATOM 5488 N N . ARG B 1 334 ? -13.422 19.297 8.828 1 97.56 334 ARG B N 1
ATOM 5489 C CA . ARG B 1 334 ? -12.914 18.281 9.75 1 97.56 334 ARG B CA 1
ATOM 5490 C C . ARG B 1 334 ? -13.273 18.609 11.195 1 97.56 334 ARG B C 1
ATOM 5492 O O . ARG B 1 334 ? -12.891 19.672 11.703 1 97.56 334 ARG B O 1
ATOM 5499 N N . THR B 1 335 ? -14.008 17.672 11.797 1 97.12 335 THR B N 1
ATOM 5500 C CA . THR B 1 335 ? -14.188 17.766 13.242 1 97.12 335 THR B CA 1
ATOM 5501 C C . THR B 1 335 ? -12.898 17.422 13.977 1 97.12 33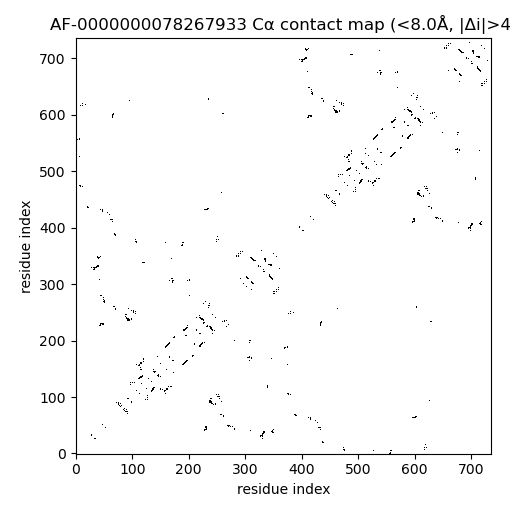5 THR B C 1
ATOM 5503 O O . THR B 1 335 ? -12.18 16.5 13.57 1 97.12 335 THR B O 1
ATOM 5506 N N . MET B 1 336 ? -12.594 18.078 15.039 1 97 336 MET B N 1
ATOM 5507 C CA . MET B 1 336 ? -11.266 17.922 15.633 1 97 336 MET B CA 1
ATOM 5508 C C . MET B 1 336 ? -11.344 17.156 16.953 1 97 336 MET B C 1
ATOM 5510 O O . MET B 1 336 ? -10.328 16.938 17.609 1 97 336 MET B O 1
ATOM 5514 N N . THR B 1 337 ? -12.523 16.703 17.281 1 93.5 337 THR B N 1
ATOM 5515 C CA . THR B 1 337 ? -12.664 15.875 18.469 1 93.5 337 THR B CA 1
ATOM 5516 C C . THR B 1 337 ? -11.766 14.641 18.375 1 93.5 337 THR B C 1
ATOM 5518 O O . THR B 1 337 ? -11.141 14.242 19.359 1 93.5 337 THR B O 1
ATOM 5521 N N . GLY B 1 338 ? -11.633 14.102 17.172 1 86.94 338 GLY B N 1
ATOM 5522 C CA . GLY B 1 338 ? -10.773 12.945 16.938 1 86.94 338 GLY B CA 1
ATOM 5523 C C . GLY B 1 338 ? -9.297 13.258 17.109 1 86.94 338 GLY B C 1
ATOM 5524 O O . GLY B 1 338 ? -8.492 12.359 17.328 1 86.94 338 GLY B O 1
ATOM 5525 N N . PHE B 1 339 ? -8.969 14.477 17.016 1 91.19 339 PHE B N 1
ATOM 5526 C CA . PHE B 1 339 ? -7.598 14.938 17.219 1 91.19 339 PHE B CA 1
ATOM 5527 C C . PHE B 1 339 ? -7.383 15.391 18.656 1 91.19 339 PHE B C 1
ATOM 5529 O O . PHE B 1 339 ? -6.387 16.047 18.953 1 91.19 339 PHE B O 1
ATOM 5536 N N . ARG B 1 340 ? -8.414 15.195 19.5 1 95.19 340 ARG B N 1
ATOM 5537 C CA . ARG B 1 340 ? -8.375 15.57 20.906 1 95.19 340 ARG B CA 1
ATOM 5538 C C . ARG B 1 340 ? -8.414 17.094 21.062 1 95.19 340 ARG B C 1
ATOM 5540 O O . ARG B 1 340 ? -7.723 17.641 21.922 1 95.19 340 ARG B O 1
ATOM 5547 N N . PHE B 1 341 ? -9.078 17.781 20.094 1 96.06 341 PHE B N 1
ATOM 5548 C CA . PHE B 1 341 ? -9.414 19.203 20.141 1 96.06 341 PHE B CA 1
ATOM 5549 C C . PHE B 1 341 ? -10.922 19.391 20.078 1 96.06 341 PHE B C 1
ATOM 5551 O O . PHE B 1 341 ? -11.445 20.016 19.156 1 96.06 341 PHE B O 1
ATOM 5558 N N . PRO B 1 342 ? -11.602 18.906 21.141 1 95.62 342 PRO B N 1
ATOM 5559 C CA . PRO B 1 342 ? -13.055 19.094 21.109 1 95.62 342 PRO B CA 1
ATOM 5560 C C . PRO B 1 342 ? -13.445 20.578 21 1 95.62 342 PRO B C 1
ATOM 5562 O O . PRO B 1 342 ? -12.805 21.438 21.609 1 95.62 342 PRO B O 1
ATOM 5565 N N . GLY B 1 343 ? -14.414 20.844 20.172 1 96.44 343 GLY B N 1
ATOM 5566 C CA . GLY B 1 343 ? -14.906 22.203 20 1 96.44 343 GLY B CA 1
ATOM 5567 C C . GLY B 1 343 ? -14.156 23 18.953 1 96.44 343 GLY B C 1
ATOM 5568 O O . GLY B 1 343 ? -14.398 24.188 18.766 1 96.44 343 GLY B O 1
ATOM 5569 N N . TRP B 1 344 ? -13.234 22.328 18.297 1 98.06 344 TRP B N 1
ATOM 5570 C CA . TRP B 1 344 ? -12.516 22.938 17.188 1 98.06 344 TRP B CA 1
ATOM 5571 C C . TRP B 1 344 ? -12.883 22.25 15.867 1 98.06 344 TRP B C 1
ATOM 5573 O O . TRP B 1 344 ? -13.312 21.094 15.859 1 98.06 344 TRP B O 1
ATOM 5583 N N . ILE B 1 345 ? -12.781 22.953 14.781 1 98.31 345 ILE B N 1
ATOM 5584 C CA . ILE B 1 345 ? -12.82 22.406 13.438 1 98.31 345 ILE B CA 1
ATOM 5585 C C . ILE B 1 345 ? -11.539 22.781 12.688 1 98.31 345 ILE B C 1
ATOM 5587 O O . ILE B 1 345 ? -10.828 23.703 13.078 1 98.31 345 ILE B O 1
ATOM 5591 N N . ARG B 1 346 ? -11.211 22.016 11.727 1 98.56 346 ARG B N 1
ATOM 5592 C CA . ARG B 1 346 ? -10.148 22.359 10.789 1 98.56 346 ARG B CA 1
ATOM 5593 C C . ARG B 1 346 ? -10.695 22.484 9.367 1 98.56 346 ARG B C 1
ATOM 5595 O O . ARG B 1 346 ? -11.5 21.656 8.93 1 98.56 346 ARG B O 1
ATOM 5602 N N . VAL B 1 347 ? -10.289 23.484 8.742 1 98.5 347 VAL B N 1
ATOM 5603 C CA . VAL B 1 347 ? -10.727 23.75 7.375 1 98.5 347 VAL B CA 1
ATOM 5604 C C . VAL B 1 347 ? -9.523 23.781 6.438 1 98.5 347 VAL B C 1
ATOM 5606 O O . VAL B 1 347 ? -8.562 24.516 6.676 1 98.5 347 VAL B O 1
ATOM 5609 N N . SER B 1 348 ? -9.578 22.938 5.418 1 98.5 348 SER B N 1
ATOM 5610 C CA . SER B 1 348 ? -8.562 22.984 4.367 1 98.5 348 SER B CA 1
ATOM 5611 C C . SER B 1 348 ? -8.758 24.203 3.469 1 98.5 348 SER B C 1
ATOM 5613 O O . SER B 1 348 ? -9.883 24.562 3.131 1 98.5 348 SER B O 1
ATOM 5615 N N . LEU B 1 349 ? -7.723 24.812 3.131 1 98.5 349 LEU B N 1
ATOM 5616 C CA . LEU B 1 349 ? -7.801 26 2.293 1 98.5 349 LEU B CA 1
ATOM 5617 C C . LEU B 1 349 ? -7.859 25.625 0.817 1 98.5 349 LEU B C 1
ATOM 5619 O O . LEU B 1 349 ? -7.172 24.703 0.378 1 98.5 349 LEU B O 1
ATOM 5623 N N . ALA B 1 350 ? -8.773 26.266 0.175 1 97.69 350 ALA B N 1
ATOM 5624 C CA . ALA B 1 350 ? -9.062 25.969 -1.227 1 97.69 350 ALA B CA 1
ATOM 5625 C C . ALA B 1 350 ? -9.125 27.25 -2.053 1 97.69 350 ALA B C 1
ATOM 5627 O O . ALA B 1 350 ? -8.602 28.297 -1.638 1 97.69 350 ALA B O 1
ATOM 5628 N N . ARG B 1 351 ? -9.609 27.172 -3.262 1 96.75 351 ARG B N 1
ATOM 5629 C CA . ARG B 1 351 ? -9.727 28.297 -4.18 1 96.75 351 ARG B CA 1
ATOM 5630 C C . ARG B 1 351 ? -10.672 29.359 -3.621 1 96.75 351 ARG B C 1
ATOM 5632 O O . ARG B 1 351 ? -11.523 29.062 -2.789 1 96.75 351 ARG B O 1
ATOM 5639 N N . GLU B 1 352 ? -10.555 30.5 -4.152 1 97.06 352 GLU B N 1
ATOM 5640 C CA . GLU B 1 352 ? -11.266 31.656 -3.645 1 97.06 352 GLU B CA 1
ATOM 5641 C C . GLU B 1 352 ? -12.773 31.438 -3.654 1 97.06 352 GLU B C 1
ATOM 5643 O O . GLU B 1 352 ? -13.461 31.781 -2.693 1 97.06 352 GLU B O 1
ATOM 5648 N N . ASP B 1 353 ? -13.273 30.906 -4.711 1 97.44 353 ASP B N 1
ATOM 5649 C CA . ASP B 1 353 ? -14.719 30.688 -4.832 1 97.44 353 ASP B CA 1
ATOM 5650 C C . ASP B 1 353 ? -15.211 29.703 -3.771 1 97.44 353 ASP B C 1
ATOM 5652 O O . ASP B 1 353 ? -16.281 29.906 -3.18 1 97.44 353 ASP B O 1
ATOM 5656 N N . VAL B 1 354 ? -14.414 28.719 -3.539 1 98.06 354 VAL B N 1
ATOM 5657 C CA . VAL B 1 354 ? -14.773 27.719 -2.545 1 98.06 354 VAL B CA 1
ATOM 5658 C C . VAL B 1 354 ? -14.688 28.312 -1.145 1 98.06 354 VAL B C 1
ATOM 5660 O O . VAL B 1 354 ? -15.547 28.062 -0.3 1 98.06 354 VAL B O 1
ATOM 5663 N N . MET B 1 355 ? -13.664 29.141 -0.9 1 98.44 355 MET B N 1
ATOM 5664 C CA . MET B 1 355 ? -13.516 29.781 0.406 1 98.44 355 MET B CA 1
ATOM 5665 C C . MET B 1 355 ? -14.656 30.75 0.673 1 98.44 355 MET B C 1
ATOM 5667 O O . MET B 1 355 ? -15.109 30.891 1.812 1 98.44 355 MET B O 1
ATOM 5671 N N . GLU B 1 356 ? -15.133 31.391 -0.372 1 97.88 356 GLU B N 1
ATOM 5672 C CA . GLU B 1 356 ? -16.281 32.281 -0.233 1 97.88 356 GLU B CA 1
ATOM 5673 C C . GLU B 1 356 ? -17.531 31.516 0.161 1 97.88 356 GLU B C 1
ATOM 5675 O O . GLU B 1 356 ? -18.312 31.969 1.004 1 97.88 356 GLU B O 1
ATOM 5680 N N . GLU B 1 357 ? -17.703 30.375 -0.447 1 97.69 357 GLU B N 1
ATOM 5681 C CA . GLU B 1 357 ? -18.844 29.531 -0.108 1 97.69 357 GLU B CA 1
ATOM 5682 C C . GLU B 1 357 ? -18.75 29.031 1.331 1 97.69 357 GLU B C 1
ATOM 5684 O O . GLU B 1 357 ? -19.766 28.969 2.037 1 97.69 357 GLU B O 1
ATOM 5689 N N . PHE B 1 358 ? -17.609 28.734 1.74 1 98.25 358 PHE B N 1
ATOM 5690 C CA . PHE B 1 358 ? -17.406 28.312 3.123 1 98.25 358 PHE B CA 1
ATOM 5691 C C . PHE B 1 358 ? -17.797 29.422 4.086 1 98.25 358 PHE B C 1
ATOM 5693 O O . PHE B 1 358 ? -18.516 29.203 5.062 1 98.25 358 PHE B O 1
ATOM 5700 N N . CYS B 1 359 ? -17.25 30.625 3.756 1 97.75 359 CYS B N 1
ATOM 5701 C CA . CYS B 1 359 ? -17.531 31.766 4.613 1 97.75 359 CYS B CA 1
ATOM 5702 C C . CYS B 1 359 ? -19.031 32.031 4.688 1 97.75 359 CYS B C 1
ATOM 5704 O O . CYS B 1 359 ? -19.562 32.281 5.77 1 97.75 359 CYS B O 1
ATOM 5706 N N . ARG B 1 360 ? -19.688 31.938 3.578 1 96.94 360 ARG B N 1
ATOM 5707 C CA . ARG B 1 360 ? -21.141 32.125 3.547 1 96.94 360 ARG B CA 1
ATOM 5708 C C . ARG B 1 360 ? -21.859 31.078 4.371 1 96.94 360 ARG B C 1
ATOM 5710 O O . ARG B 1 360 ? -22.797 31.391 5.113 1 96.94 360 ARG B O 1
ATOM 5717 N N . ALA B 1 361 ? -21.422 29.875 4.195 1 97.31 361 ALA B N 1
ATOM 5718 C CA . ALA B 1 361 ? -22.031 28.781 4.945 1 97.31 361 ALA B CA 1
ATOM 5719 C C . ALA B 1 361 ? -21.828 28.969 6.445 1 97.31 361 ALA B C 1
ATOM 5721 O O . ALA B 1 361 ? -22.75 28.75 7.234 1 97.31 361 ALA B O 1
ATOM 5722 N N . MET B 1 362 ? -20.641 29.359 6.859 1 97.12 362 MET B N 1
ATOM 5723 C CA . MET B 1 362 ? -20.312 29.578 8.266 1 97.12 362 MET B CA 1
ATOM 5724 C C . MET B 1 362 ? -21.172 30.688 8.859 1 97.12 362 MET B C 1
ATOM 5726 O O . MET B 1 362 ? -21.703 30.547 9.961 1 97.12 362 MET B O 1
ATOM 5730 N N . LEU B 1 363 ? -21.297 31.766 8.109 1 95.5 363 LEU B N 1
ATOM 5731 C CA . LEU B 1 363 ? -22.125 32.875 8.547 1 95.5 363 LEU B CA 1
ATOM 5732 C C . LEU B 1 363 ? -23.578 32.438 8.719 1 95.5 363 LEU B C 1
ATOM 5734 O O . LEU B 1 363 ? -24.234 32.812 9.688 1 95.5 363 LEU B O 1
ATOM 5738 N N . GLY B 1 364 ? -24.031 31.594 7.812 1 94.06 364 GLY B N 1
ATOM 5739 C CA . GLY B 1 364 ? -25.406 31.125 7.848 1 94.06 364 GLY B CA 1
ATOM 5740 C C . GLY B 1 364 ? -25.703 30.219 9.023 1 94.06 364 GLY B C 1
ATOM 5741 O O . GLY B 1 364 ? -26.812 30.203 9.555 1 94.06 364 GLY B O 1
ATOM 5742 N N . VAL B 1 365 ? -24.719 29.5 9.414 1 94.81 365 VAL B N 1
ATOM 5743 C CA . VAL B 1 365 ? -24.969 28.5 10.445 1 94.81 365 VAL B CA 1
ATOM 5744 C C . VAL B 1 365 ? -24.703 29.094 11.828 1 94.81 365 VAL B C 1
ATOM 5746 O O . VAL B 1 365 ? -25.266 28.641 12.828 1 94.81 365 VAL B O 1
ATOM 5749 N N . LEU B 1 366 ? -23.891 30.047 11.93 1 92.31 366 LEU B N 1
ATOM 5750 C CA . LEU B 1 366 ? -23.531 30.609 13.234 1 92.31 366 LEU B CA 1
ATOM 5751 C C . LEU B 1 366 ? -24.359 31.844 13.531 1 92.31 366 LEU B C 1
ATOM 5753 O O . LEU B 1 366 ? -24.562 32.219 14.695 1 92.31 366 LEU B O 1
ATOM 5757 N N . ARG B 1 367 ? -24.688 32.625 12.555 1 81.12 367 ARG B N 1
ATOM 5758 C CA . ARG B 1 367 ? -25.5 33.812 12.812 1 81.12 367 ARG B CA 1
ATOM 5759 C C . ARG B 1 367 ? -26.984 33.438 12.883 1 81.12 367 ARG B C 1
ATOM 5761 O O . ARG B 1 367 ? -27.484 32.688 12.039 1 81.12 367 ARG B O 1
ATOM 5768 N N . PRO B 1 368 ? -27.812 33.719 14.102 1 60.25 368 PRO B N 1
ATOM 5769 C CA . PRO B 1 368 ? -29.25 33.469 14.227 1 60.25 368 PRO B CA 1
ATOM 5770 C C . PRO B 1 368 ? -30.062 34.125 13.125 1 60.25 368 PRO B C 1
ATOM 5772 O O . PRO B 1 368 ? -29.656 35.156 12.578 1 60.25 368 PRO B O 1
#

InterPro domains:
  IPR004839 Aminotransferase, class I/classII, large domain [PF00155] (38-361)
  IPR005861 Histidinol-phosphate aminotransferase family [MF_01023] (7-366)
  IPR015421 Pyridoxal phosphate-dependent transferase, major domain [G3DSA:3.40.640.10] (48-273)
  IPR015422 Pyridoxal phosphate-dependent transferase, small domain [G3DSA:3.90.1150.10] (15-358)
  IPR015424 Pyridoxal phosphate-dependent transferase [SSF53383] (25-365)
  IPR050106 Histidinol-phosphate aminotransferase [PTHR43643] (10-362)

Sequence (736 aa):
MLDLERLVPAHVRSFEVYTPSKPDQELMRLFRVDHLHRLNNNENPLGPPPEAARIVQGFPPRLTPIYPSGDAYALRQILAGRFAKSPDQFLVGNGSCEVISSVIKAFCAEGDNIVTADRTFAVYEWVAEFSGIEARLTPLKDFGFDPDAMLAARDERTKILFVCNPNNPTGTWWDTATLRRFLDTVDGRQIVVLDEAYFEFVDQIGFPDGMKLLEQYPNLVVFRTFSKMYALAALRIGYLCSSPAVVDIIRRTHVVYSVNSLAQQAAAAAMKNDGPFIAATRAMVAAGKEKVLTLCGELGLTCQCGEGNFVMIRVPTSDTLLYRKLMAKGVMIRTMTGFRFPGWIRVSLAREDVMEEFCRAMLGVLRPMLDLERLVPAHVRSFEVYTPSKPDQELMRLFRVDHLHRLNNNENPLGPPPEAARIVQGFPPRLTPIYPSGDAYALRQILAGRFAKSPDQFLVGNGSCEVISSVIKAFCAEGDNIVTADRTFAVYEWVAEFSGIEARLTPLKDFGFDPDAMLAARDERTKILFVCNPNNPTGTWWDTATLRRFLDTVDGRQIVVLDEAYFEFVDQIGFPDGMKLLEQYPNLVVFRTFSKMYALAALRIGYLCSSPAVVDIIRRTHVVYSVNSLAQQAAAAAMKNDGPFIAATRAMVAAGKEKVLTLCGELGLTCQCGEGNFVMIRVPTSDTLLYRKLMAKGVMIRTMTGFRFPGWIRVSLAREDVMEEFCRAMLGVLRP